Protein AF-A0A484C5W1-F1 (afdb_monomer)

Mean predicted aligned error: 21.12 Å

Solvent-accessible surface area (backbone atoms only — not comparable to full-atom values): 36076 Å² total; per-residue (Å²): 137,85,80,84,77,76,54,72,71,84,73,92,83,81,87,83,82,84,82,82,84,86,81,83,87,88,84,82,90,84,90,82,84,89,81,89,83,78,92,75,90,75,89,82,80,77,77,85,74,77,88,82,78,91,71,98,68,84,51,76,43,78,47,82,45,79,43,57,50,43,101,82,38,54,19,63,41,73,45,16,4,67,81,44,43,67,56,77,89,42,26,42,29,26,27,73,39,69,34,87,88,23,36,36,46,70,70,57,81,71,51,67,66,28,25,41,40,25,44,60,94,43,79,32,47,86,30,41,43,68,56,47,53,47,44,65,65,71,43,59,61,59,36,38,34,36,28,42,33,70,51,77,69,88,56,62,68,43,78,46,80,44,57,50,40,101,82,37,55,20,65,43,74,43,16,5,47,98,44,56,66,47,90,98,38,34,49,31,28,28,72,37,70,34,86,88,23,30,36,47,71,67,60,80,70,52,69,56,26,33,43,48,25,49,67,91,44,75,32,69,76,30,43,41,68,56,50,52,47,54,68,63,75,53,66,60,67,42,39,35,34,32,28,51,72,74,96,78,84,68,57,78,75,70,65,64,60,72,80,67,66,55,83,79,48,86,78,51,89,34,50,45,62,38,24,46,74,83,46,75,31,80,83,50,51,73,68,56,46,50,50,49,62,76,67,39,72,97,69,75,51,72,45,64,45,82,36,53,71,60,36,51,51,51,51,46,51,52,46,51,50,49,46,50,54,52,66,37,58,83,70,66,80,86,65,89,67,59,49,37,32,30,30,60,45,71,45,62,46,69,81,58,76,54,81,52,87,53,42,52,64,48,47,50,47,43,39,33,40,37,62,40,74,86,44,74,54,49,19,37,26,23,46,41,46,86,89,69,49,74,53,73,77,27,32,38,75,16,62,62,41,49,46,54,55,50,51,58,56,30,67,76,66,80,54,89,75,87,78,74,45,69,44,43,36,42,79,47,80,53,94,52,28,45,32,35,35,58,40,49,73,69,32,67,60,50,51,52,49,48,43,68,77,35,58,84,48,26,39,74,53,48,32,36,26,43,47,81,83,51,96,89,57,46,78,74,63,67,29,39,64,39,90,48,57,69,56,53,52,50,39,49,74,69,63,45,39,42,45,58,30,56,52,95,94,20,47,37,33,39,36,51,63,34,45,48,58,35,10,68,71,58,14,27,19,53,46,98,66,62,77,70,30,49,60,43,32,43,75,68,72,48,52,54,48,24,38,36,38,52,72,89,44,59,66,46,45,36,62,52,36,78,85,56,51,71,71,55,29,47,55,50,48,56,50,38,56,50,48,48,73,76,40,55,87,67,44,50,39,75,46,69,56,84,38,52,70,50,39,51,50,51,52,51,50,53,48,62,64,69,64,52,49,60,42,80,41,80,41,94,65,83,126

Secondary structure (DSSP, 8-state):
-------------------PPPPP------------------------------S----EEEEEEEEE-BTTBSSEEEE--TTS-SBTTB--EEEEEEPTTSHHHHH----TTPEEEEETTEE-TT--HHHHHHHHHHT-SEEEEEEEEEPPP---EEEEEEE-BTTBSSEEEEE-BTS-SBTTB--EEEEEE-TTSHHHHH----TT-EEEEETTEE-TT-BHHHHHHHHHS--SEEEEEEEPPPTTS--TTGGGSPP-GGGG----TTEEEEEETTEE-TT--HHHHHHHHHTS-SS--EEEEE-HHHHHHHHHHHHHHHHHHHHSTTSS--S---EEEEESS-B-GGGGTTS-TTBPPB-TT-EEEEEE--SSSEEEEEEE-TTS-EEEEEEEE-HHHHHHHHHHHHHTTT---PPP-EEEEEEEE-SSPPPEEEESTTHHHHHHHHHHH-TTTEEPPPPEE-SPPPTT--BTTTBEE-S-HHHHHHHHHTT-EEEEEEETTEEEEEEHHHHHHHHHTT-EEEE---THHHHHHHHTT---EEEEE--SSHHHHHHH-TTS-HHHHHHHHHHHHHHHHHHGGG-SEEE--SSHHHHHHHHHHHHHHHTSSEEEEE-SS--

Structure (mmCIF, N/CA/C/O backbone):
data_AF-A0A484C5W1-F1
#
_entry.id   AF-A0A484C5W1-F1
#
loop_
_atom_site.group_PDB
_atom_site.id
_atom_site.type_symbol
_atom_site.label_atom_id
_atom_site.label_alt_id
_atom_site.label_comp_id
_atom_site.label_asym_id
_atom_site.label_entity_id
_atom_site.label_seq_id
_atom_site.pdbx_PDB_ins_code
_atom_site.Cartn_x
_atom_site.Cartn_y
_atom_site.Cartn_z
_atom_site.occupancy
_atom_site.B_iso_or_equiv
_atom_site.auth_seq_id
_atom_site.auth_comp_id
_atom_site.auth_asym_id
_atom_site.auth_atom_id
_atom_site.pdbx_PDB_model_num
ATOM 1 N N . MET A 1 1 ? -11.194 7.816 -8.320 1.00 25.88 1 MET A N 1
ATOM 2 C CA . MET A 1 1 ? -10.584 7.141 -9.482 1.00 25.88 1 MET A CA 1
ATOM 3 C C . MET A 1 1 ? -9.096 7.224 -9.236 1.00 25.88 1 MET A C 1
ATOM 5 O O . MET A 1 1 ? -8.514 8.270 -9.486 1.00 25.88 1 MET A O 1
ATOM 9 N N . ASP A 1 2 ? -8.534 6.198 -8.604 1.00 25.22 2 ASP A N 1
ATOM 10 C CA . ASP A 1 2 ? -7.146 6.227 -8.140 1.00 25.22 2 ASP A CA 1
ATOM 11 C C . ASP A 1 2 ? -6.242 5.653 -9.233 1.00 25.22 2 ASP A C 1
ATOM 13 O O . ASP A 1 2 ? -6.391 4.495 -9.631 1.00 25.22 2 ASP A O 1
ATOM 17 N N . CYS A 1 3 ? -5.345 6.497 -9.749 1.00 22.59 3 CYS A N 1
ATOM 18 C CA . CYS A 1 3 ? -4.348 6.134 -10.749 1.00 22.59 3 CYS A CA 1
ATOM 19 C C . CYS A 1 3 ? -3.355 5.102 -10.198 1.00 22.59 3 CYS A C 1
ATOM 21 O O . CYS A 1 3 ? -2.881 5.189 -9.067 1.00 22.59 3 CYS A O 1
ATOM 23 N N . LEU A 1 4 ? -3.039 4.125 -11.044 1.00 28.39 4 LEU A N 1
ATOM 24 C CA . LEU A 1 4 ? -2.091 3.043 -10.817 1.00 28.39 4 LEU A CA 1
ATOM 25 C C . LEU A 1 4 ? -0.655 3.599 -10.711 1.00 28.39 4 LEU A C 1
ATOM 27 O O . LEU A 1 4 ? -0.111 4.090 -11.695 1.00 28.39 4 LEU A O 1
ATOM 31 N N . CYS A 1 5 ? -0.016 3.488 -9.544 1.00 22.91 5 CYS A N 1
ATOM 32 C CA . CYS A 1 5 ? 1.435 3.645 -9.425 1.00 22.91 5 CYS A CA 1
ATOM 33 C C . CYS A 1 5 ? 2.109 2.329 -9.835 1.00 22.91 5 CYS A C 1
ATOM 35 O O . CYS A 1 5 ? 2.013 1.337 -9.114 1.00 22.91 5 CYS A O 1
ATOM 37 N N . ILE A 1 6 ? 2.800 2.315 -10.976 1.00 25.83 6 ILE A N 1
ATOM 38 C CA . ILE A 1 6 ? 3.689 1.212 -11.359 1.00 25.83 6 ILE A CA 1
ATOM 39 C C . ILE A 1 6 ? 4.951 1.333 -10.499 1.00 25.83 6 ILE A C 1
ATOM 41 O O . ILE A 1 6 ? 5.804 2.185 -10.743 1.00 25.83 6 ILE A O 1
ATOM 45 N N . VAL A 1 7 ? 5.058 0.508 -9.458 1.00 24.30 7 VAL A N 1
ATOM 46 C CA . VAL A 1 7 ? 6.263 0.428 -8.626 1.00 24.30 7 VAL A CA 1
ATOM 47 C C . VAL A 1 7 ? 7.211 -0.592 -9.252 1.00 24.30 7 VA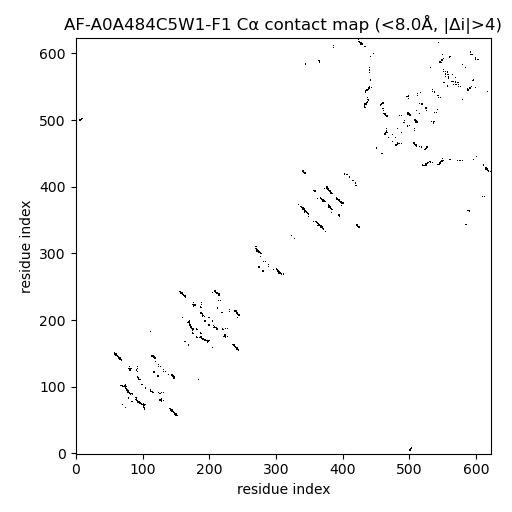L A C 1
ATOM 49 O O . VAL A 1 7 ? 6.892 -1.772 -9.366 1.00 24.30 7 VAL A O 1
ATOM 52 N N . THR A 1 8 ? 8.401 -0.152 -9.655 1.00 22.83 8 THR A N 1
ATOM 53 C CA . THR A 1 8 ? 9.507 -1.049 -10.010 1.00 22.83 8 THR A CA 1
ATOM 54 C C . THR A 1 8 ? 10.114 -1.629 -8.731 1.00 22.83 8 THR A C 1
ATOM 56 O O . THR A 1 8 ? 10.873 -0.941 -8.044 1.00 22.83 8 THR A O 1
ATOM 59 N N . THR A 1 9 ? 9.813 -2.883 -8.393 1.00 25.27 9 THR A N 1
ATOM 60 C CA . THR A 1 9 ? 10.523 -3.621 -7.337 1.00 25.27 9 THR A CA 1
ATOM 61 C C . THR A 1 9 ? 11.652 -4.465 -7.932 1.00 25.27 9 THR A C 1
ATOM 63 O O . THR A 1 9 ? 11.512 -5.141 -8.952 1.00 25.27 9 THR A O 1
ATOM 66 N N . LYS A 1 10 ? 12.831 -4.387 -7.302 1.00 24.53 10 LYS A N 1
ATOM 67 C CA . LYS A 1 10 ? 13.973 -5.257 -7.591 1.00 24.53 10 LYS A CA 1
ATOM 68 C C . LYS A 1 10 ? 13.743 -6.618 -6.928 1.00 24.53 10 LYS A C 1
ATOM 70 O O . LYS A 1 10 ? 13.650 -6.686 -5.712 1.00 24.53 10 LYS A O 1
ATOM 75 N N . LYS A 1 11 ? 13.693 -7.641 -7.784 1.00 28.19 11 LYS A N 1
ATOM 76 C CA . LYS A 1 11 ? 13.992 -9.072 -7.603 1.00 28.19 11 LYS A CA 1
ATOM 77 C C . LYS A 1 11 ? 14.245 -9.612 -6.184 1.00 28.19 11 LYS A C 1
ATOM 79 O O . LYS A 1 11 ? 15.200 -9.216 -5.517 1.00 28.19 11 LYS A O 1
ATOM 84 N N . TYR A 1 12 ? 13.511 -10.691 -5.902 1.00 25.80 12 TYR A N 1
ATOM 85 C CA . TYR A 1 12 ? 13.929 -11.859 -5.124 1.00 25.80 12 TYR A CA 1
ATOM 86 C C . TYR A 1 12 ? 15.411 -12.203 -5.336 1.00 25.80 12 TYR A C 1
ATOM 88 O O . TYR A 1 12 ? 15.892 -12.287 -6.470 1.00 25.80 12 TYR A O 1
ATOM 96 N N . ARG A 1 13 ? 16.128 -12.411 -4.232 1.00 24.50 13 ARG A N 1
ATOM 97 C CA . ARG A 1 13 ? 17.524 -12.849 -4.198 1.00 24.50 13 ARG A CA 1
ATOM 98 C C . ARG A 1 13 ? 17.559 -14.254 -3.616 1.00 24.50 13 ARG A C 1
ATOM 100 O O . ARG A 1 13 ? 17.172 -14.398 -2.469 1.00 24.50 13 ARG A O 1
ATOM 107 N N . TYR A 1 14 ? 18.110 -15.223 -4.344 1.00 27.66 14 TYR A N 1
ATOM 108 C CA . TYR A 1 14 ? 18.919 -16.278 -3.733 1.00 27.66 14 TYR A CA 1
ATOM 109 C C . TYR A 1 14 ? 20.048 -16.715 -4.673 1.00 27.66 14 TYR A C 1
ATOM 111 O O . TYR A 1 14 ? 19.833 -16.870 -5.870 1.00 27.66 14 TYR A O 1
ATOM 119 N N . GLN A 1 15 ? 21.226 -16.816 -4.045 1.00 24.67 15 GLN A N 1
ATOM 120 C CA . GLN A 1 15 ? 22.448 -17.560 -4.375 1.00 24.67 15 GLN A CA 1
ATOM 121 C C . GLN A 1 15 ? 22.948 -17.571 -5.824 1.00 24.67 15 GLN A C 1
ATOM 123 O O . GLN A 1 15 ? 22.495 -18.365 -6.631 1.00 24.67 15 GLN A O 1
ATOM 128 N N . ASP A 1 16 ? 24.013 -16.803 -6.064 1.00 25.23 16 ASP A N 1
ATOM 129 C CA . ASP A 1 16 ? 25.148 -17.312 -6.835 1.00 25.23 16 ASP A CA 1
ATOM 130 C C . ASP A 1 16 ? 26.395 -17.146 -5.957 1.00 25.23 16 ASP A C 1
ATOM 132 O O . ASP A 1 16 ? 26.708 -16.040 -5.499 1.00 25.23 16 ASP A O 1
ATOM 136 N N . ASP A 1 17 ? 27.013 -18.284 -5.646 1.00 28.05 17 ASP A N 1
ATOM 137 C CA . ASP A 1 17 ? 28.285 -18.420 -4.943 1.00 28.05 17 ASP A CA 1
ATOM 138 C C . ASP A 1 17 ? 29.450 -17.859 -5.771 1.00 28.05 17 ASP A C 1
ATOM 140 O O . ASP A 1 17 ? 29.370 -17.628 -6.978 1.00 28.05 17 ASP A O 1
ATOM 144 N N . GLU A 1 18 ? 30.542 -17.602 -5.062 1.00 28.70 18 GLU A N 1
ATOM 145 C CA 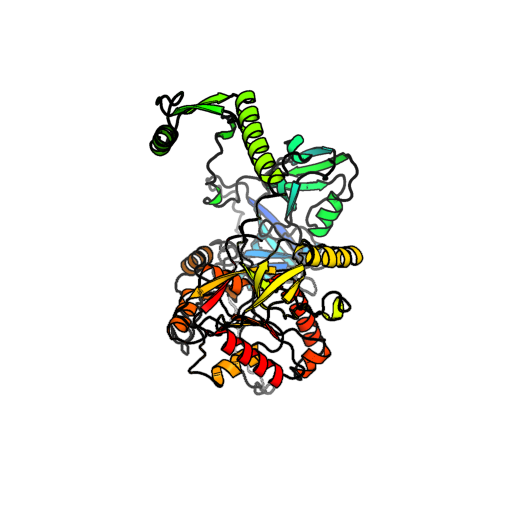. GLU A 1 18 ? 31.678 -16.799 -5.480 1.00 28.70 18 GLU A CA 1
ATOM 146 C C . GLU A 1 18 ? 32.549 -17.363 -6.620 1.00 28.70 18 GLU A C 1
ATOM 148 O O . GLU A 1 18 ? 32.782 -18.562 -6.758 1.00 28.70 18 GLU A O 1
ATOM 153 N N . THR A 1 19 ? 33.253 -16.405 -7.238 1.00 27.02 19 THR A N 1
ATOM 154 C CA . THR A 1 19 ? 34.591 -16.470 -7.867 1.00 27.02 19 THR A CA 1
ATOM 155 C C . THR A 1 19 ? 34.714 -16.974 -9.317 1.00 27.02 19 THR A C 1
ATOM 157 O O . THR A 1 19 ? 34.524 -18.157 -9.587 1.00 27.02 19 THR A O 1
ATOM 160 N N . PRO A 1 20 ? 35.170 -16.121 -10.260 1.00 28.95 20 PRO A N 1
ATOM 161 C CA . PRO A 1 20 ? 35.684 -16.578 -11.550 1.00 28.95 20 PRO A CA 1
ATOM 162 C C . PRO A 1 20 ? 37.113 -17.135 -11.391 1.00 28.95 20 PRO A C 1
ATOM 164 O O . PRO A 1 20 ? 37.904 -16.563 -10.633 1.00 28.95 20 PRO A O 1
ATOM 167 N N . PRO A 1 21 ? 37.506 -18.204 -12.110 1.00 27.42 21 PRO A N 1
ATOM 168 C CA . PRO A 1 21 ? 38.907 -18.583 -12.185 1.00 27.42 21 PRO A CA 1
ATOM 169 C C . PRO A 1 21 ? 39.676 -17.557 -13.028 1.00 27.42 21 PRO A C 1
ATOM 171 O O . PRO A 1 21 ? 39.233 -17.126 -14.092 1.00 27.42 21 PRO A O 1
ATOM 174 N N . ALA A 1 22 ? 40.839 -17.162 -12.519 1.00 26.17 22 ALA A N 1
ATOM 175 C CA . ALA A 1 22 ? 41.812 -16.343 -13.219 1.00 26.17 22 ALA A CA 1
ATOM 176 C C . ALA A 1 22 ? 42.412 -17.113 -14.408 1.00 26.17 22 ALA A C 1
ATOM 178 O O . ALA A 1 22 ? 42.886 -18.235 -14.229 1.00 26.17 22 ALA A O 1
ATOM 179 N N . GLU A 1 23 ? 42.467 -16.489 -15.586 1.00 27.28 23 GLU A N 1
ATOM 180 C CA . GLU A 1 23 ? 43.331 -16.939 -16.682 1.00 27.28 23 GLU A CA 1
ATOM 181 C C . GLU A 1 23 ? 44.592 -16.058 -16.795 1.00 27.28 23 GLU A C 1
ATOM 183 O O . GLU A 1 23 ? 44.526 -14.847 -16.556 1.00 27.28 23 GLU A O 1
ATOM 188 N N . PRO A 1 24 ? 45.755 -16.652 -17.131 1.00 26.45 24 PRO A N 1
ATOM 189 C CA . PRO A 1 24 ? 47.037 -15.962 -17.210 1.00 26.45 24 PRO A CA 1
ATOM 190 C C . PRO A 1 24 ? 47.285 -15.281 -18.570 1.00 26.45 24 PRO A C 1
ATOM 192 O O . PRO A 1 24 ? 46.783 -15.687 -19.614 1.00 26.45 24 PRO A O 1
ATOM 195 N N . SER A 1 25 ? 48.129 -14.249 -18.532 1.00 25.59 25 SER A N 1
ATOM 196 C CA . SER A 1 25 ? 48.610 -13.420 -19.648 1.00 25.59 25 SER A CA 1
ATOM 197 C C . SER A 1 25 ? 49.565 -14.172 -20.629 1.00 25.59 25 SER A C 1
ATOM 199 O O . SER A 1 25 ? 49.859 -15.347 -20.415 1.00 25.59 25 SER A O 1
ATOM 201 N N . PRO A 1 26 ? 50.056 -13.553 -21.733 1.00 31.70 26 PRO A N 1
ATOM 202 C CA . PRO A 1 26 ? 49.915 -14.082 -23.091 1.00 31.70 26 PRO A CA 1
ATOM 203 C C . PRO A 1 26 ? 51.199 -14.681 -23.699 1.00 31.70 26 PRO A C 1
ATOM 205 O O . PRO A 1 26 ? 52.316 -14.279 -23.372 1.00 31.70 26 PRO A O 1
ATOM 208 N N . GLY A 1 27 ? 51.032 -15.579 -24.679 1.00 24.17 27 GLY A N 1
ATOM 209 C CA . GLY A 1 27 ? 52.115 -16.169 -25.472 1.00 24.17 27 GLY A CA 1
ATOM 210 C C . GLY A 1 27 ? 51.902 -16.059 -26.990 1.00 24.17 27 GLY A C 1
ATOM 211 O O . GLY A 1 27 ? 50.978 -16.645 -27.535 1.00 24.17 27 GLY A O 1
ATOM 212 N N . HIS A 1 28 ? 52.801 -15.308 -27.634 1.00 27.27 28 HIS A N 1
ATOM 213 C CA . HIS A 1 28 ? 53.339 -15.409 -29.004 1.00 27.27 28 HIS A CA 1
ATOM 214 C C . HIS A 1 28 ? 52.458 -15.726 -30.244 1.00 27.27 28 HIS A C 1
ATOM 216 O O . HIS A 1 28 ? 52.147 -16.867 -30.559 1.00 27.27 28 HIS A O 1
ATOM 222 N N . VAL A 1 29 ? 52.256 -14.665 -31.043 1.00 24.50 29 VAL A N 1
ATOM 223 C CA . VAL A 1 29 ? 52.546 -14.476 -32.490 1.00 24.50 29 VAL A CA 1
ATOM 224 C C . VAL A 1 29 ? 52.771 -15.719 -33.373 1.00 24.50 29 VAL A C 1
ATOM 226 O O . VAL A 1 29 ? 53.785 -16.389 -33.222 1.00 24.50 29 VAL A O 1
ATOM 229 N N . THR A 1 30 ? 51.981 -15.855 -34.452 1.00 24.91 30 THR A N 1
ATOM 230 C CA . THR A 1 30 ? 52.495 -16.094 -35.825 1.00 24.91 30 THR A CA 1
ATOM 231 C C . THR A 1 30 ? 51.569 -15.514 -36.909 1.00 24.91 30 THR A C 1
ATOM 233 O O . THR A 1 30 ? 50.350 -15.482 -36.775 1.00 24.91 30 THR A O 1
ATOM 236 N N . HIS A 1 31 ? 52.206 -15.004 -37.967 1.00 25.55 31 HIS A N 1
ATOM 237 C CA . HIS A 1 31 ? 51.662 -14.334 -39.153 1.00 25.55 31 HIS A CA 1
ATOM 238 C C . HIS A 1 31 ? 50.866 -15.244 -40.102 1.00 25.55 31 HIS A C 1
ATOM 240 O O . HIS A 1 31 ? 51.221 -16.404 -40.293 1.00 25.55 31 HIS A O 1
ATOM 246 N N . GLY A 1 32 ? 49.922 -14.653 -40.850 1.00 23.84 32 GLY A N 1
ATOM 247 C CA . GLY A 1 32 ? 49.305 -15.315 -42.001 1.00 23.84 32 GLY A CA 1
ATOM 248 C C . GLY A 1 32 ? 48.423 -14.439 -42.896 1.00 23.84 32 GLY A C 1
ATOM 249 O O . GLY A 1 32 ? 47.213 -14.575 -42.859 1.00 23.84 32 GLY A O 1
ATOM 250 N N . ARG A 1 33 ? 49.072 -13.632 -43.748 1.00 25.48 33 ARG A N 1
ATOM 251 C CA . ARG A 1 33 ? 48.660 -13.164 -45.093 1.00 25.48 33 ARG A CA 1
ATOM 252 C C . ARG A 1 33 ? 47.388 -12.321 -45.305 1.00 25.48 33 ARG A C 1
ATOM 254 O O . ARG A 1 33 ? 46.258 -12.784 -45.284 1.00 25.48 33 ARG A O 1
ATOM 261 N N . SER A 1 34 ? 47.689 -11.100 -45.730 1.00 22.09 34 SER A N 1
ATOM 262 C CA . SER A 1 34 ? 46.918 -10.156 -46.528 1.00 22.09 34 SER A CA 1
ATOM 263 C C . SER A 1 34 ? 46.580 -10.662 -47.940 1.00 22.09 34 SER A C 1
ATOM 265 O O . SER A 1 34 ? 47.410 -11.271 -48.619 1.00 22.09 34 SER A O 1
ATOM 267 N N . THR A 1 35 ? 45.388 -10.288 -48.405 1.00 24.97 35 THR A N 1
ATOM 268 C CA . THR A 1 35 ? 45.030 -10.141 -49.822 1.00 24.97 35 THR A CA 1
ATOM 269 C C . THR A 1 35 ? 44.290 -8.818 -49.989 1.00 24.97 35 THR A C 1
ATOM 271 O O . THR A 1 35 ? 43.171 -8.665 -49.506 1.00 24.97 35 THR A O 1
ATOM 274 N N . GLU A 1 36 ? 44.948 -7.864 -50.643 1.00 23.55 36 GLU A N 1
ATOM 275 C CA . GLU A 1 36 ? 44.347 -6.651 -51.192 1.00 23.55 36 GLU A CA 1
ATOM 276 C C . GLU A 1 36 ? 43.542 -6.996 -52.449 1.00 23.55 36 GLU A C 1
ATOM 278 O O . GLU A 1 36 ? 44.007 -7.770 -53.288 1.00 23.55 36 GLU A O 1
ATOM 283 N N . ALA A 1 37 ? 42.386 -6.356 -52.623 1.00 24.86 37 ALA A N 1
ATOM 284 C CA . ALA A 1 37 ? 41.837 -6.084 -53.945 1.00 24.86 37 ALA A CA 1
ATOM 285 C C . ALA A 1 37 ? 40.947 -4.830 -53.922 1.00 24.86 37 ALA A C 1
ATOM 287 O O . ALA A 1 37 ? 39.815 -4.848 -53.451 1.00 24.86 37 ALA A O 1
ATOM 288 N N . SER A 1 38 ? 41.506 -3.777 -54.523 1.00 24.75 38 SER A N 1
ATOM 289 C CA . SER A 1 38 ? 40.863 -2.781 -55.393 1.00 24.75 38 SER A CA 1
ATOM 290 C C . SER A 1 38 ? 39.792 -1.836 -54.835 1.00 24.75 38 SER A C 1
ATOM 292 O O . SER A 1 38 ? 38.611 -2.156 -54.746 1.00 24.75 38 SER A O 1
ATOM 294 N N . HIS A 1 39 ? 40.231 -0.584 -54.673 1.00 25.48 39 HIS A N 1
ATOM 295 C CA . HIS A 1 39 ? 39.437 0.623 -54.870 1.00 25.48 39 HIS A CA 1
ATOM 296 C C . HIS A 1 39 ? 38.713 0.608 -56.225 1.00 25.48 39 HIS A C 1
ATOM 298 O O . HIS A 1 39 ? 39.353 0.581 -57.277 1.00 25.48 39 HIS A O 1
ATOM 304 N N . THR A 1 40 ? 37.393 0.760 -56.193 1.00 25.33 40 THR A N 1
ATOM 305 C CA . THR A 1 40 ? 36.631 1.375 -57.283 1.00 25.33 40 THR A CA 1
ATOM 306 C C . THR A 1 40 ? 35.830 2.535 -56.716 1.00 25.33 40 THR A C 1
ATOM 308 O O . THR A 1 40 ? 34.884 2.358 -55.955 1.00 25.33 40 THR A O 1
ATOM 311 N N . HIS A 1 41 ? 36.281 3.726 -57.092 1.00 26.67 41 HIS A N 1
ATOM 312 C CA . HIS A 1 41 ? 35.597 5.007 -57.010 1.00 26.67 41 HIS A CA 1
ATOM 313 C C . HIS A 1 41 ? 34.245 4.916 -57.732 1.00 26.67 41 HIS A C 1
ATOM 315 O O . HIS A 1 41 ? 34.216 4.658 -58.935 1.00 26.67 41 HIS A O 1
ATOM 321 N N . LEU A 1 42 ? 33.142 5.119 -57.009 1.00 26.38 42 LEU A N 1
ATOM 322 C CA . LEU A 1 42 ? 31.841 5.430 -57.598 1.00 26.38 42 LEU A CA 1
ATOM 323 C C . LEU A 1 42 ? 31.356 6.762 -57.014 1.00 26.38 42 LEU A C 1
ATOM 325 O O . LEU A 1 42 ? 30.648 6.824 -56.011 1.00 26.38 42 LEU A O 1
ATOM 329 N N . GLU A 1 43 ? 31.781 7.844 -57.661 1.00 26.03 43 GLU A N 1
ATOM 330 C CA . GLU A 1 43 ? 31.014 9.084 -57.713 1.00 26.03 43 GLU A CA 1
ATOM 331 C C . GLU A 1 43 ? 29.626 8.777 -58.284 1.00 26.03 43 GLU A C 1
ATOM 333 O O . GLU A 1 43 ? 29.512 8.244 -59.389 1.00 26.03 43 GLU A O 1
ATOM 338 N N . GLY A 1 44 ? 28.571 9.126 -57.547 1.00 29.12 44 GLY A N 1
ATOM 339 C CA . GLY A 1 44 ? 27.215 9.085 -58.087 1.00 29.12 44 GLY A CA 1
ATOM 340 C C . GLY A 1 44 ? 26.121 8.727 -57.092 1.00 29.12 44 GLY A C 1
ATOM 341 O O . GLY A 1 44 ? 25.346 7.822 -57.369 1.00 29.12 44 GLY A O 1
ATOM 342 N N . TYR A 1 45 ? 25.995 9.463 -55.988 1.00 23.39 45 TYR A N 1
ATOM 343 C CA . TYR A 1 45 ? 24.702 9.589 -55.312 1.00 23.39 45 TYR A CA 1
ATOM 344 C C . TYR A 1 45 ? 24.334 11.063 -55.232 1.00 23.39 45 TYR A C 1
ATOM 346 O O . TYR A 1 45 ? 24.671 11.793 -54.305 1.00 23.39 45 TYR A O 1
ATOM 354 N N . THR A 1 46 ? 23.678 11.511 -56.295 1.00 26.14 46 THR A N 1
ATOM 355 C CA . THR A 1 46 ? 22.879 12.726 -56.290 1.00 26.14 46 THR A CA 1
ATOM 356 C C . THR A 1 46 ? 21.736 12.553 -55.291 1.00 26.14 46 THR A C 1
ATOM 358 O O . THR A 1 46 ? 21.039 11.540 -55.284 1.00 26.14 46 THR A O 1
ATOM 361 N N . HIS A 1 47 ? 21.587 13.559 -54.430 1.00 29.45 47 HIS A N 1
ATOM 362 C CA . HIS A 1 47 ? 20.507 13.739 -53.461 1.00 29.45 47 HIS A CA 1
ATOM 363 C C . HIS A 1 47 ? 19.137 13.310 -54.019 1.00 29.45 47 HIS A C 1
ATOM 365 O O . HIS A 1 47 ? 18.755 13.794 -55.092 1.00 29.45 47 HIS A O 1
ATOM 371 N N . PRO A 1 48 ? 18.326 12.520 -53.291 1.00 31.06 48 PRO A N 1
ATOM 372 C CA . PRO A 1 48 ? 16.915 12.408 -53.608 1.00 31.06 48 PRO A CA 1
ATOM 373 C C . PRO A 1 48 ? 16.239 13.725 -53.225 1.00 31.06 48 PRO A C 1
ATOM 375 O O . PRO A 1 48 ? 16.017 14.030 -52.052 1.00 31.06 48 PRO A O 1
ATOM 378 N N . ALA A 1 49 ? 15.929 14.525 -54.240 1.00 29.02 49 ALA A N 1
ATOM 379 C CA . ALA A 1 49 ? 14.910 15.549 -54.145 1.00 29.02 49 ALA A CA 1
ATOM 380 C C . ALA A 1 49 ? 13.561 14.884 -53.814 1.00 29.02 49 ALA A C 1
ATOM 382 O O . ALA A 1 49 ? 13.140 13.960 -54.505 1.00 29.02 49 ALA A O 1
ATOM 383 N N . ALA A 1 50 ? 12.909 15.379 -52.759 1.00 33.72 50 ALA A N 1
ATOM 384 C CA . ALA A 1 50 ? 11.474 15.293 -52.485 1.00 33.72 50 ALA A CA 1
ATOM 385 C C . ALA A 1 50 ? 10.779 13.951 -52.812 1.00 33.72 50 ALA A C 1
ATOM 387 O O . ALA A 1 50 ? 10.045 13.837 -53.795 1.00 33.72 50 ALA A O 1
ATOM 388 N N . LEU A 1 51 ? 10.895 12.965 -51.914 1.00 28.05 51 LEU A N 1
ATOM 389 C CA . LEU A 1 51 ? 9.874 11.919 -51.814 1.00 28.05 51 LEU A CA 1
ATOM 390 C C . LEU A 1 51 ? 8.621 12.532 -51.179 1.00 28.05 51 LEU A C 1
ATOM 392 O O . LEU A 1 51 ? 8.508 12.666 -49.965 1.00 28.05 51 LEU A O 1
ATOM 396 N N . THR A 1 52 ? 7.690 12.950 -52.032 1.00 28.92 52 THR A N 1
ATOM 397 C CA . THR A 1 52 ? 6.322 13.294 -51.644 1.00 28.92 52 THR A CA 1
ATOM 398 C C . THR A 1 52 ? 5.530 11.998 -51.475 1.00 28.92 52 THR A C 1
ATOM 400 O O . THR A 1 52 ? 5.159 11.353 -52.451 1.00 28.92 52 THR A O 1
ATOM 403 N N . MET A 1 53 ? 5.276 11.603 -50.227 1.00 27.22 53 MET A N 1
ATOM 404 C CA . MET A 1 53 ? 4.240 10.625 -49.887 1.00 27.22 53 MET A CA 1
ATOM 405 C C . MET A 1 53 ? 2.992 11.401 -49.457 1.00 27.22 53 MET A C 1
ATOM 407 O O . MET A 1 53 ? 3.001 12.125 -48.465 1.00 27.22 53 MET A O 1
ATOM 411 N N . ASN A 1 54 ? 1.928 11.304 -50.253 1.00 31.66 54 ASN A N 1
ATOM 412 C CA . ASN A 1 54 ? 0.637 11.917 -49.953 1.00 31.66 54 ASN A CA 1
ATOM 413 C C . ASN A 1 54 ? -0.118 11.081 -48.913 1.00 31.66 54 ASN A C 1
ATOM 415 O O . ASN A 1 54 ? -0.538 9.966 -49.211 1.00 31.66 54 ASN A O 1
ATOM 419 N N . GLY A 1 55 ? -0.371 11.670 -47.744 1.00 29.23 55 GLY A N 1
ATOM 420 C CA . GLY A 1 55 ? -1.301 11.138 -46.749 1.00 29.23 55 GLY A CA 1
ATOM 421 C C . GLY A 1 55 ? -1.224 11.899 -45.430 1.00 29.23 55 GLY A C 1
ATOM 422 O O . GLY A 1 55 ? -0.549 11.449 -44.528 1.00 29.23 55 GLY A O 1
ATOM 423 N N . SER A 1 56 ? -1.868 13.069 -45.351 1.00 38.31 56 SER A N 1
ATOM 424 C CA . SER A 1 56 ? -2.212 13.838 -44.134 1.00 38.31 56 SER A CA 1
ATOM 425 C C . SER A 1 56 ? -1.476 13.504 -42.814 1.00 38.31 56 SER A C 1
ATOM 427 O O . SER A 1 56 ? -2.119 13.128 -41.833 1.00 38.31 56 SER A O 1
ATOM 429 N N . GLU A 1 57 ? -0.162 13.712 -42.756 1.00 42.19 57 GLU A N 1
ATOM 430 C CA . GLU A 1 57 ? 0.639 13.656 -41.527 1.00 42.19 57 GLU A CA 1
ATOM 431 C C . GLU A 1 57 ? 1.345 15.004 -41.334 1.00 42.19 57 GLU A C 1
ATOM 433 O O . GLU A 1 57 ? 2.007 15.517 -42.236 1.00 42.19 57 GLU A O 1
ATOM 438 N N . GLY A 1 58 ? 1.111 15.640 -40.184 1.00 41.88 58 GLY A N 1
ATOM 439 C CA . GLY A 1 58 ? 1.561 16.999 -39.891 1.00 41.88 58 GLY A CA 1
ATOM 440 C C . GLY A 1 58 ? 3.082 17.096 -39.752 1.00 41.88 58 GLY A C 1
ATOM 441 O O . GLY A 1 58 ? 3.630 16.672 -38.744 1.00 41.88 58 GLY A O 1
ATOM 442 N N . GLU A 1 59 ? 3.708 17.668 -40.784 1.00 57.81 59 GLU A N 1
ATOM 443 C CA . GLU A 1 59 ? 5.053 18.265 -40.882 1.00 57.81 59 GLU A CA 1
ATOM 444 C C . GLU A 1 59 ? 6.192 17.597 -40.078 1.00 57.81 59 GLU A C 1
ATOM 446 O O . GLU A 1 59 ? 6.484 17.947 -38.937 1.00 57.81 59 GLU A O 1
ATOM 451 N N . LEU A 1 60 ? 6.923 16.686 -40.722 1.00 58.75 60 LEU A N 1
ATOM 452 C CA . LEU A 1 60 ? 8.237 16.205 -40.281 1.00 58.75 60 LEU A CA 1
ATOM 453 C C . LEU A 1 60 ? 9.346 17.107 -40.859 1.00 58.75 60 LEU A C 1
ATOM 455 O O . LEU A 1 60 ? 9.287 17.474 -42.033 1.00 58.75 60 LEU A O 1
ATOM 459 N N . GLU A 1 61 ? 10.361 17.451 -40.065 1.00 71.06 61 GLU A N 1
ATOM 460 C CA . GLU A 1 61 ? 11.518 18.260 -40.477 1.00 71.06 61 GLU A CA 1
ATOM 461 C C . GLU A 1 61 ? 12.827 17.501 -40.224 1.00 71.06 61 GLU A C 1
ATOM 463 O O . GLU A 1 61 ? 12.996 16.858 -39.185 1.00 71.06 61 GLU A O 1
ATOM 468 N N . TYR A 1 62 ? 13.743 17.576 -41.193 1.00 77.62 62 TYR A N 1
ATOM 469 C CA . TYR A 1 62 ? 15.090 17.020 -41.092 1.00 77.62 62 TYR A CA 1
ATOM 470 C C . TYR A 1 62 ? 16.068 18.112 -40.662 1.00 77.62 62 TYR A C 1
ATOM 472 O O . TYR A 1 62 ? 16.052 19.208 -41.222 1.00 77.62 62 TYR A O 1
ATOM 480 N N . GLU A 1 63 ? 16.955 17.797 -39.724 1.00 83.94 63 GLU A N 1
ATOM 481 C CA . GLU A 1 63 ? 18.058 18.671 -39.330 1.00 83.94 63 GLU A CA 1
ATOM 482 C C . GLU A 1 63 ? 19.382 17.898 -39.349 1.00 83.94 63 GLU A C 1
ATOM 484 O O . GLU A 1 63 ? 19.462 16.763 -38.878 1.00 83.94 63 GLU A O 1
ATOM 489 N N . GLU A 1 64 ? 20.424 18.516 -39.907 1.00 89.75 64 GLU A N 1
ATOM 490 C CA . GLU A 1 64 ? 21.791 17.994 -39.868 1.00 89.75 64 GLU A CA 1
ATOM 491 C C . GLU A 1 64 ? 22.544 18.622 -38.688 1.00 89.75 64 GLU A C 1
ATOM 493 O O . GLU A 1 64 ? 22.707 19.844 -38.601 1.00 89.75 64 GLU A O 1
ATOM 498 N N . ILE A 1 65 ? 23.031 17.782 -37.778 1.00 92.00 65 ILE A N 1
ATOM 499 C CA . ILE A 1 65 ? 23.753 18.194 -36.574 1.00 92.00 65 ILE A CA 1
ATOM 500 C C . ILE A 1 65 ? 25.129 17.539 -36.589 1.00 92.00 65 ILE A C 1
ATOM 502 O O . ILE A 1 65 ? 25.253 16.320 -36.571 1.00 92.00 65 ILE A O 1
ATOM 506 N N . THR A 1 66 ? 26.182 18.353 -36.594 1.00 93.19 66 THR A N 1
ATOM 507 C CA . THR A 1 66 ? 27.563 17.868 -36.489 1.00 93.19 66 THR A CA 1
ATOM 508 C C . THR A 1 66 ? 28.052 18.042 -35.060 1.00 93.19 66 THR A C 1
ATOM 510 O O . THR A 1 66 ? 28.078 19.163 -34.561 1.00 93.19 66 THR A O 1
ATOM 513 N N . LEU A 1 67 ? 28.448 16.944 -34.421 1.00 93.00 67 LEU A N 1
ATOM 514 C CA . LEU A 1 67 ? 28.990 16.919 -33.066 1.00 93.00 67 LEU A CA 1
ATOM 515 C C . LEU A 1 67 ? 30.442 16.442 -33.082 1.00 93.00 67 LEU A C 1
ATOM 517 O O . LEU A 1 67 ? 30.771 15.444 -33.724 1.00 93.00 67 LEU A O 1
ATOM 521 N N . GLU A 1 68 ? 31.299 17.102 -32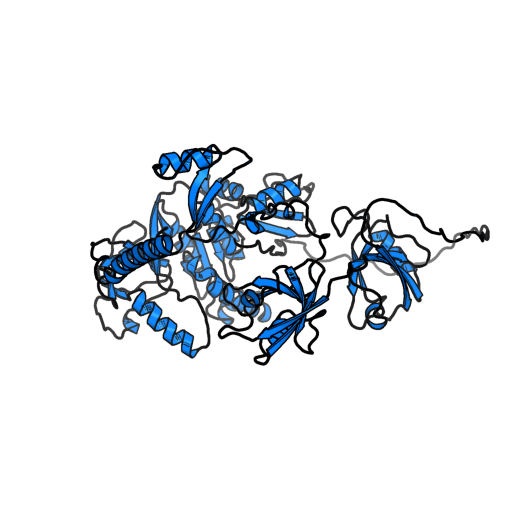.311 1.00 90.62 68 GLU A N 1
ATOM 522 C CA . GLU A 1 68 ? 32.638 16.595 -32.008 1.00 90.62 68 GLU A CA 1
ATOM 523 C C . GLU A 1 68 ? 32.592 15.722 -30.750 1.00 90.62 68 GLU A C 1
ATOM 525 O O . GLU A 1 68 ? 32.025 16.092 -29.719 1.00 90.62 68 GLU A O 1
ATOM 530 N N . ARG A 1 69 ? 33.177 14.527 -30.824 1.00 90.56 69 ARG A N 1
ATOM 531 C CA . ARG A 1 69 ? 33.199 13.570 -29.720 1.00 90.56 69 ARG A CA 1
ATOM 532 C C . ARG A 1 69 ? 34.113 14.085 -28.608 1.00 90.56 69 ARG A C 1
ATOM 534 O O . ARG A 1 69 ? 35.325 14.174 -28.783 1.00 90.56 69 ARG A O 1
ATOM 541 N N . GLY A 1 70 ? 33.536 14.367 -27.442 1.00 81.38 70 GLY A N 1
ATOM 542 C CA . GLY A 1 70 ? 34.291 14.735 -26.245 1.00 81.38 70 GLY A CA 1
ATOM 543 C C . GLY A 1 70 ? 34.867 13.522 -25.504 1.00 81.38 70 GLY A C 1
ATOM 544 O O . GLY A 1 70 ? 34.607 12.370 -25.853 1.00 81.38 70 GLY A O 1
ATOM 545 N N . ASN A 1 71 ? 35.583 13.778 -24.404 1.00 76.31 71 ASN A N 1
ATOM 546 C CA . ASN A 1 71 ? 36.203 12.736 -23.563 1.00 76.31 71 ASN A CA 1
ATOM 547 C C . ASN A 1 71 ? 35.204 11.705 -22.999 1.00 76.31 71 ASN A C 1
ATOM 549 O O . ASN A 1 71 ? 35.592 10.584 -22.685 1.00 76.31 71 ASN A O 1
ATOM 553 N N . SER A 1 72 ? 33.925 12.074 -22.896 1.00 75.88 72 SER A N 1
ATOM 554 C CA . SER A 1 72 ? 32.834 11.209 -22.420 1.00 75.88 72 SER A CA 1
ATOM 555 C C . SER A 1 72 ? 31.906 10.735 -23.551 1.00 75.88 72 SER A C 1
ATOM 557 O O . SER A 1 72 ? 30.783 10.307 -23.291 1.00 75.88 72 SER A O 1
ATOM 559 N N . GLY A 1 73 ? 32.337 10.839 -24.814 1.00 88.25 73 GLY A N 1
ATOM 560 C CA . GLY A 1 73 ? 31.534 10.506 -25.992 1.00 88.25 73 GLY A CA 1
ATOM 561 C C . GLY A 1 73 ? 30.697 11.680 -26.518 1.00 88.25 73 GLY A C 1
ATOM 562 O O . GLY A 1 73 ? 31.057 12.844 -26.349 1.00 88.25 73 GLY A O 1
ATOM 563 N N . LEU A 1 74 ? 29.575 11.369 -27.177 1.00 90.06 74 LEU A N 1
ATOM 564 C CA . LEU A 1 74 ? 28.701 12.363 -27.825 1.00 90.06 74 LEU A CA 1
ATOM 565 C C . LEU A 1 74 ? 27.722 13.055 -26.861 1.00 90.06 74 LEU A C 1
ATOM 567 O O . LEU A 1 74 ? 27.128 14.072 -27.205 1.00 90.06 74 LEU A O 1
ATOM 571 N N . GLY A 1 75 ? 27.569 12.548 -25.635 1.00 90.31 75 GLY A N 1
ATOM 572 C CA . GLY A 1 75 ? 26.762 13.211 -24.608 1.00 90.31 75 GLY A CA 1
ATOM 573 C C . GLY A 1 75 ? 25.246 13.053 -24.767 1.00 90.31 75 GLY A C 1
ATOM 574 O O . GLY A 1 75 ? 24.513 13.926 -24.316 1.00 90.31 75 GLY A O 1
ATOM 575 N N . PHE A 1 76 ? 24.763 11.964 -25.369 1.00 93.25 76 PHE A N 1
ATOM 576 C CA . PHE A 1 76 ? 23.338 11.615 -25.420 1.00 93.25 76 PHE A CA 1
ATOM 577 C C . PHE A 1 76 ? 23.114 10.099 -25.297 1.00 93.25 76 PHE A C 1
ATOM 579 O O . PHE A 1 76 ? 24.056 9.314 -25.401 1.00 93.25 76 PHE A O 1
ATOM 586 N N . SER A 1 77 ? 21.873 9.684 -25.043 1.00 89.94 77 SER A N 1
ATOM 587 C CA . SER A 1 77 ? 21.436 8.281 -25.010 1.00 89.94 77 SER A CA 1
ATOM 588 C C . SER A 1 77 ? 20.396 8.024 -26.096 1.00 89.94 77 SER A C 1
ATOM 590 O O . SER A 1 77 ? 19.598 8.914 -26.388 1.00 89.94 77 SER A O 1
ATOM 592 N N . ILE A 1 78 ? 20.400 6.814 -26.661 1.00 92.44 78 ILE A N 1
ATOM 593 C CA . ILE A 1 78 ? 19.430 6.373 -27.671 1.00 92.44 78 ILE A CA 1
ATOM 594 C C . ILE A 1 78 ? 18.590 5.194 -27.172 1.00 92.44 78 ILE A C 1
ATOM 596 O O . ILE A 1 78 ? 19.035 4.440 -26.308 1.00 92.44 78 ILE A O 1
ATOM 600 N N . ALA A 1 79 ? 17.393 5.028 -27.720 1.00 79.25 79 ALA A N 1
ATOM 601 C CA . ALA A 1 79 ? 16.558 3.830 -27.611 1.00 79.25 79 ALA A CA 1
ATOM 602 C C . ALA A 1 79 ? 15.834 3.593 -28.944 1.00 79.25 79 ALA A C 1
ATOM 604 O O . ALA A 1 79 ? 15.809 4.486 -29.782 1.00 79.25 79 ALA A O 1
ATOM 605 N N . GLY A 1 80 ? 15.250 2.414 -29.143 1.00 88.38 80 GLY A N 1
ATOM 606 C CA . GLY A 1 80 ? 14.606 2.053 -30.408 1.00 88.38 80 GLY A CA 1
ATOM 607 C C . GLY A 1 80 ? 15.440 1.072 -31.222 1.00 88.38 80 GLY A C 1
ATOM 608 O O . GLY A 1 80 ? 16.506 0.642 -30.771 1.00 88.38 80 GLY A O 1
ATOM 609 N N . GLY A 1 81 ? 14.962 0.751 -32.417 1.00 87.38 81 GLY A N 1
ATOM 610 C CA . GLY A 1 81 ? 15.484 -0.297 -33.286 1.00 87.38 81 GLY A CA 1
ATOM 611 C C . GLY A 1 81 ? 14.426 -1.365 -33.548 1.00 87.38 81 GLY A C 1
ATOM 612 O O . GLY A 1 81 ? 13.514 -1.560 -32.743 1.00 87.38 81 GLY A O 1
ATOM 613 N N . THR A 1 82 ? 14.559 -2.096 -34.653 1.00 80.12 82 THR A N 1
ATOM 614 C CA . THR A 1 82 ? 13.587 -3.120 -35.087 1.00 80.12 82 THR A CA 1
ATOM 615 C C . THR A 1 82 ? 13.390 -4.254 -34.071 1.00 80.12 82 THR A C 1
ATOM 617 O O . THR A 1 82 ? 12.373 -4.939 -34.087 1.00 80.12 82 THR A O 1
ATOM 620 N N . ASP A 1 83 ? 14.378 -4.487 -33.207 1.00 83.12 83 ASP A N 1
ATOM 621 C CA . ASP A 1 83 ? 14.394 -5.499 -32.145 1.00 83.12 83 ASP A CA 1
ATOM 622 C C . ASP A 1 83 ? 13.928 -4.970 -30.780 1.00 83.12 83 ASP A C 1
ATOM 624 O O . ASP A 1 83 ? 13.612 -5.758 -29.887 1.00 83.12 83 ASP A O 1
ATOM 628 N N . ASN A 1 84 ? 13.894 -3.649 -30.601 1.00 75.44 84 ASN A N 1
ATOM 629 C CA . ASN A 1 84 ? 13.487 -3.007 -29.357 1.00 75.44 84 ASN A CA 1
ATOM 630 C C . ASN A 1 84 ? 12.827 -1.638 -29.621 1.00 75.44 84 ASN A C 1
ATOM 632 O O . ASN A 1 84 ? 13.406 -0.610 -29.238 1.00 75.44 84 ASN A O 1
ATOM 636 N N . PRO A 1 85 ? 11.638 -1.606 -30.263 1.00 80.06 85 PRO A N 1
ATOM 637 C CA . PRO A 1 85 ? 10.911 -0.369 -30.539 1.00 80.06 85 PRO A CA 1
ATOM 638 C C . PRO A 1 85 ? 10.706 0.462 -29.270 1.00 80.06 85 PRO A C 1
ATOM 640 O O . PRO A 1 85 ? 10.302 -0.048 -28.223 1.00 80.06 85 PRO A O 1
ATOM 643 N N . HIS A 1 86 ? 11.013 1.757 -29.345 1.00 73.62 86 HIS A N 1
ATOM 644 C CA . HIS A 1 86 ? 10.885 2.651 -28.190 1.00 73.62 86 HIS A CA 1
ATOM 645 C C . HIS A 1 86 ? 9.476 3.244 -28.066 1.00 73.62 86 HIS A C 1
ATOM 647 O O . HIS A 1 86 ? 9.017 3.506 -26.953 1.00 73.62 86 HIS A O 1
ATOM 653 N N . ILE A 1 87 ? 8.796 3.451 -29.198 1.00 70.44 87 ILE A N 1
ATOM 654 C CA . ILE A 1 87 ? 7.482 4.091 -29.284 1.00 70.44 87 ILE A CA 1
ATOM 655 C C . ILE A 1 87 ? 6.543 3.183 -30.083 1.00 70.44 87 ILE A C 1
ATOM 657 O O . ILE A 1 87 ? 6.573 3.179 -31.308 1.00 70.44 87 ILE A O 1
ATOM 661 N N . GLY A 1 88 ? 5.681 2.428 -29.397 1.00 74.69 88 GLY A N 1
ATOM 662 C CA . GLY A 1 88 ? 4.760 1.494 -30.059 1.00 74.69 88 GLY A CA 1
ATOM 663 C C . GLY A 1 88 ? 5.508 0.503 -30.956 1.00 74.69 88 GLY A C 1
ATOM 664 O O . GLY A 1 88 ? 6.495 -0.077 -30.518 1.00 74.69 88 GLY A O 1
ATOM 665 N N . ASP A 1 89 ? 5.059 0.368 -32.204 1.00 70.31 89 ASP A N 1
ATOM 666 C CA . ASP A 1 89 ? 5.701 -0.466 -33.231 1.00 70.31 89 ASP A CA 1
ATOM 667 C C . ASP A 1 89 ? 6.691 0.324 -34.120 1.00 70.31 89 ASP A C 1
ATOM 669 O O . ASP A 1 89 ? 7.092 -0.167 -35.172 1.00 70.31 89 ASP A O 1
ATOM 673 N N . ASP A 1 90 ? 7.069 1.556 -33.745 1.00 78.69 90 ASP A N 1
ATOM 674 C CA . ASP A 1 90 ? 8.004 2.394 -34.513 1.00 78.69 90 ASP A CA 1
ATOM 675 C C . ASP A 1 90 ? 9.460 1.910 -34.318 1.00 78.69 90 ASP A C 1
ATOM 677 O O . ASP A 1 90 ? 9.988 1.989 -33.198 1.00 78.69 90 ASP A O 1
ATOM 681 N N . PRO A 1 91 ? 10.131 1.413 -35.378 1.00 80.81 91 PRO A N 1
ATOM 682 C CA . PRO A 1 91 ? 11.487 0.872 -35.294 1.00 80.81 91 PRO A CA 1
ATOM 683 C C . PRO A 1 91 ? 12.576 1.954 -35.206 1.00 80.81 91 PRO A C 1
ATOM 685 O O . PRO A 1 91 ? 13.746 1.613 -35.030 1.00 80.81 91 PRO A O 1
ATOM 688 N N . SER A 1 92 ? 12.222 3.239 -35.300 1.00 88.38 92 SER A N 1
ATOM 689 C CA . SER A 1 92 ? 13.180 4.345 -35.360 1.00 88.38 92 SER A CA 1
ATOM 690 C C . SER A 1 92 ? 14.071 4.459 -34.113 1.00 88.38 92 SER A C 1
ATOM 692 O O . SER A 1 92 ? 13.700 4.075 -33.000 1.00 88.38 92 SER A O 1
ATOM 694 N N . ILE A 1 93 ? 15.266 5.035 -34.286 1.00 91.69 93 ILE A N 1
ATOM 695 C CA . ILE A 1 93 ? 16.239 5.263 -33.208 1.00 91.69 93 ILE A CA 1
ATOM 696 C C . ILE A 1 93 ? 16.035 6.652 -32.603 1.00 91.69 93 ILE A C 1
ATOM 698 O O . ILE A 1 93 ? 16.374 7.657 -33.217 1.00 91.69 93 ILE A O 1
ATOM 702 N N . PHE A 1 94 ? 15.545 6.729 -31.371 1.00 90.81 94 PHE A N 1
ATOM 703 C CA . PHE A 1 94 ? 15.216 7.983 -30.694 1.00 90.81 94 PHE A CA 1
ATOM 704 C C . PHE A 1 94 ? 16.274 8.411 -29.684 1.00 90.81 94 PHE A C 1
ATOM 706 O O . PHE A 1 94 ? 16.781 7.595 -28.912 1.00 90.81 94 PHE A O 1
ATOM 713 N N . ILE A 1 95 ? 16.535 9.715 -29.605 1.00 88.69 95 ILE A N 1
ATOM 714 C CA . ILE A 1 95 ? 17.270 10.320 -28.492 1.00 88.69 95 ILE A CA 1
ATOM 715 C C . ILE A 1 95 ? 16.399 10.287 -27.232 1.00 88.69 95 ILE A C 1
ATOM 717 O O . ILE A 1 95 ? 15.357 10.934 -27.174 1.00 88.69 95 ILE A O 1
ATOM 721 N N . THR A 1 96 ? 16.840 9.601 -26.180 1.00 79.44 96 THR A N 1
ATOM 722 C CA . THR A 1 96 ? 16.099 9.502 -24.906 1.00 79.44 96 THR A CA 1
ATOM 723 C C . THR A 1 96 ? 16.619 10.433 -23.823 1.00 79.44 96 THR A C 1
ATOM 725 O O . THR A 1 96 ? 15.915 10.740 -22.862 1.00 79.44 96 THR A O 1
ATOM 728 N N . LYS A 1 97 ? 17.871 10.883 -23.946 1.00 78.69 97 LYS A N 1
ATOM 729 C CA . LYS A 1 97 ? 18.507 11.749 -22.954 1.00 78.69 97 LYS A CA 1
ATOM 730 C C . LYS A 1 97 ? 19.628 12.562 -23.575 1.00 78.69 97 LYS A C 1
ATOM 732 O O . LYS A 1 97 ? 20.453 12.010 -24.293 1.00 78.69 97 LYS A O 1
ATOM 737 N N . ILE A 1 98 ? 19.718 13.833 -23.201 1.00 84.00 98 ILE A N 1
ATOM 738 C CA . ILE A 1 98 ? 20.906 14.667 -23.401 1.00 84.00 98 ILE A CA 1
ATOM 739 C C . ILE A 1 98 ? 21.656 14.750 -22.063 1.00 84.00 98 ILE A C 1
ATOM 741 O O . ILE A 1 98 ? 21.050 14.974 -21.015 1.00 84.00 98 ILE A O 1
ATOM 745 N N . ILE A 1 99 ? 22.966 14.499 -22.069 1.00 82.88 99 ILE A N 1
ATOM 746 C CA . ILE A 1 99 ? 23.812 14.467 -20.869 1.00 82.88 99 ILE A CA 1
ATOM 747 C C . ILE A 1 99 ? 24.325 15.888 -20.591 1.00 82.88 99 ILE A C 1
ATOM 749 O O . ILE A 1 99 ? 25.088 16.412 -21.407 1.00 82.88 99 ILE A O 1
ATOM 753 N N . PRO A 1 100 ? 23.969 16.509 -19.446 1.00 80.44 100 PRO A N 1
ATOM 754 C CA . PRO A 1 100 ? 24.436 17.848 -19.097 1.00 80.44 100 PRO A CA 1
ATOM 755 C C . PRO A 1 100 ? 25.964 17.953 -19.127 1.00 80.44 100 PRO A C 1
ATOM 757 O O . PRO A 1 100 ? 26.665 17.100 -18.585 1.00 80.44 100 PRO A O 1
ATOM 760 N N . GLY A 1 101 ? 26.476 18.997 -19.781 1.00 79.12 101 GLY A N 1
ATOM 761 C CA . GLY A 1 101 ? 27.913 19.219 -19.958 1.00 79.12 101 GLY A CA 1
ATOM 762 C C . GLY A 1 101 ? 28.594 18.335 -21.014 1.00 79.12 101 GLY A C 1
ATOM 763 O O . GLY A 1 101 ? 29.781 18.531 -21.259 1.00 79.12 101 GLY A O 1
ATOM 764 N N . GLY A 1 102 ? 27.886 17.397 -21.656 1.00 86.25 102 GLY A N 1
ATOM 765 C CA . GLY A 1 102 ? 28.390 16.604 -22.787 1.00 86.25 102 GLY A CA 1
ATOM 766 C C . GLY A 1 102 ? 28.317 17.341 -24.133 1.00 86.25 102 GLY A C 1
ATOM 767 O O . GLY A 1 102 ? 27.694 18.394 -24.228 1.00 86.25 102 GLY A O 1
ATOM 768 N N . ALA A 1 103 ? 28.922 16.776 -25.186 1.00 87.25 103 ALA A N 1
ATOM 769 C CA . ALA A 1 103 ? 29.044 17.429 -26.498 1.00 87.25 103 ALA A CA 1
ATOM 770 C C . ALA A 1 103 ? 27.691 17.851 -27.109 1.00 87.25 103 ALA A C 1
ATOM 772 O O . ALA A 1 103 ? 27.535 19.002 -27.503 1.00 87.25 103 ALA A O 1
ATOM 773 N N . ALA A 1 104 ? 26.682 16.973 -27.101 1.00 89.88 104 ALA A N 1
ATOM 774 C CA . ALA A 1 104 ? 25.339 17.312 -27.579 1.00 89.88 104 ALA A CA 1
ATOM 775 C C . ALA A 1 104 ? 24.654 18.428 -26.769 1.00 89.88 104 ALA A C 1
ATOM 777 O O . ALA A 1 104 ? 23.952 19.254 -27.343 1.00 89.88 104 ALA A O 1
ATOM 778 N N . ALA A 1 105 ? 24.877 18.485 -25.450 1.00 80.44 105 ALA A N 1
ATOM 779 C CA . ALA A 1 105 ? 24.336 19.551 -24.603 1.00 80.44 105 ALA A CA 1
ATOM 780 C C . ALA A 1 105 ? 25.029 20.899 -24.846 1.00 80.44 105 ALA A C 1
ATOM 782 O O . ALA A 1 105 ? 24.391 21.940 -24.733 1.00 80.44 105 ALA A O 1
ATOM 783 N N . GLN A 1 106 ? 26.331 20.877 -25.154 1.00 83.69 106 GLN A N 1
ATOM 784 C CA . GLN A 1 106 ? 27.109 22.076 -25.470 1.00 83.69 106 GLN A CA 1
ATOM 785 C C . GLN A 1 106 ? 26.756 22.644 -26.852 1.00 83.69 106 GLN A C 1
ATOM 787 O O . GLN A 1 106 ? 26.704 23.861 -26.997 1.00 83.69 106 GLN A O 1
ATOM 792 N N . ASP A 1 107 ? 26.490 21.782 -27.841 1.00 90.56 107 ASP A N 1
ATOM 793 C CA . ASP A 1 107 ? 25.992 22.203 -29.158 1.00 90.56 107 ASP A CA 1
ATOM 794 C C . ASP A 1 107 ? 24.551 22.739 -29.079 1.00 90.56 107 ASP A C 1
ATOM 796 O O . ASP A 1 107 ? 24.228 23.770 -29.667 1.00 90.56 107 ASP A O 1
ATOM 800 N N . GLY A 1 108 ? 23.687 22.066 -28.312 1.00 81.12 108 GLY A N 1
ATOM 801 C CA . GLY A 1 108 ? 22.344 22.542 -27.972 1.00 81.12 108 GLY A CA 1
ATOM 802 C C . GLY A 1 108 ? 21.276 22.367 -29.060 1.00 81.12 108 GLY A C 1
ATOM 803 O O . GLY A 1 108 ? 20.110 22.667 -28.798 1.00 81.12 108 GLY A O 1
ATOM 804 N N . ARG A 1 109 ? 21.616 21.871 -30.260 1.00 84.38 109 ARG A N 1
ATOM 805 C CA . ARG A 1 109 ? 20.627 21.636 -31.335 1.00 84.38 109 ARG A CA 1
ATOM 806 C C . ARG A 1 109 ? 19.912 20.290 -31.240 1.00 84.38 109 ARG A C 1
ATOM 808 O O . ARG A 1 109 ? 18.764 20.189 -31.676 1.00 84.38 109 ARG A O 1
ATOM 815 N N . LEU A 1 110 ? 20.569 19.272 -30.680 1.00 88.19 110 LEU A N 1
ATOM 816 C CA . LEU A 1 110 ? 20.015 17.921 -30.530 1.00 88.19 110 LEU A CA 1
ATOM 817 C C . LEU A 1 110 ? 19.024 17.873 -29.361 1.00 88.19 110 LEU A C 1
ATOM 819 O O . LEU A 1 110 ? 19.332 18.344 -28.265 1.00 88.19 110 LEU A O 1
ATOM 823 N N . ARG A 1 111 ? 17.844 17.288 -29.577 1.00 84.44 111 ARG A N 1
ATOM 824 C CA . ARG A 1 111 ? 16.741 17.271 -28.605 1.00 84.44 111 ARG A CA 1
ATOM 825 C C . ARG A 1 111 ? 16.346 15.847 -28.237 1.00 84.44 111 ARG A C 1
ATOM 827 O O . ARG A 1 111 ? 16.540 14.909 -29.004 1.00 84.44 111 ARG A O 1
ATOM 834 N N . VAL A 1 112 ? 15.762 15.687 -27.050 1.00 81.19 112 VAL A N 1
ATOM 835 C CA . VAL A 1 112 ? 15.068 14.442 -26.685 1.00 81.19 112 VAL A CA 1
ATOM 836 C C . VAL A 1 112 ? 13.887 14.246 -27.643 1.00 81.19 112 VAL A C 1
ATOM 838 O O .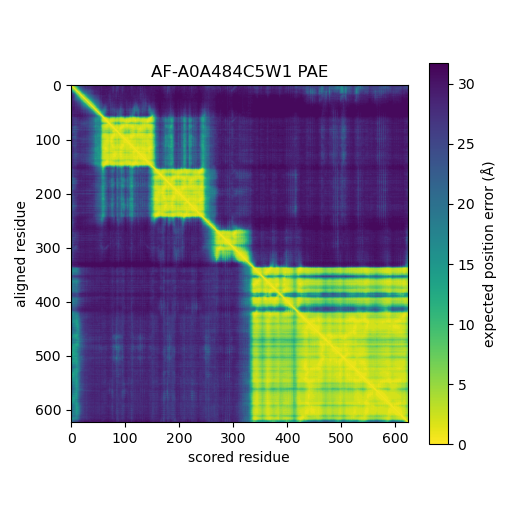 VAL A 1 112 ? 13.226 15.217 -28.007 1.00 81.19 112 VAL A O 1
ATOM 841 N N . ASN A 1 113 ? 13.641 12.998 -28.040 1.00 79.25 113 ASN A N 1
ATOM 842 C CA . ASN A 1 113 ? 12.673 12.553 -29.050 1.00 79.25 113 ASN A CA 1
ATOM 843 C C . ASN A 1 113 ? 13.033 12.857 -30.513 1.00 79.25 113 ASN A C 1
ATOM 845 O O . ASN A 1 113 ? 12.242 12.535 -31.399 1.00 79.25 113 ASN A O 1
ATOM 849 N N . ASP A 1 114 ? 14.213 13.413 -30.798 1.00 88.00 114 ASP A N 1
ATOM 850 C CA . ASP A 1 114 ? 14.732 13.402 -32.167 1.00 88.00 114 ASP A CA 1
ATOM 851 C C . ASP A 1 114 ? 14.936 11.948 -32.622 1.00 88.00 114 ASP A C 1
ATOM 853 O O . ASP A 1 114 ? 15.528 11.145 -31.896 1.00 88.00 114 ASP A O 1
ATOM 857 N N . SER A 1 115 ? 14.467 11.611 -33.823 1.00 91.50 115 SER A N 1
ATOM 858 C CA . SER A 1 115 ? 14.740 10.321 -34.457 1.00 91.50 115 SER A CA 1
ATOM 859 C C . SER A 1 115 ? 16.010 10.428 -35.291 1.00 91.50 115 SER A C 1
ATOM 861 O O . SER A 1 115 ? 16.059 11.209 -36.234 1.00 91.50 115 SER A O 1
ATOM 863 N N . ILE A 1 116 ? 17.035 9.637 -35.003 1.00 93.81 116 ILE A N 1
ATOM 864 C CA . ILE A 1 116 ? 18.237 9.559 -35.833 1.00 93.81 116 ILE A CA 1
ATOM 865 C C . ILE A 1 116 ? 17.909 8.750 -37.088 1.00 93.81 116 ILE A C 1
ATOM 867 O O . ILE A 1 116 ? 17.429 7.624 -37.011 1.00 93.81 116 ILE A O 1
ATOM 871 N N . VAL A 1 117 ? 18.183 9.340 -38.244 1.00 92.00 117 VAL A N 1
ATOM 872 C CA . VAL A 1 117 ? 17.965 8.747 -39.568 1.00 92.00 117 VAL A CA 1
ATOM 873 C C . VAL A 1 117 ? 19.290 8.288 -40.163 1.00 92.00 117 VAL A C 1
ATOM 875 O O . VAL A 1 117 ? 19.374 7.187 -40.698 1.00 92.00 117 VAL A O 1
ATOM 878 N N . PHE A 1 118 ? 20.338 9.106 -40.025 1.00 91.81 118 PHE A N 1
ATOM 879 C CA . PHE A 1 118 ? 21.690 8.757 -40.453 1.00 91.81 118 PHE A CA 1
ATOM 880 C C . PHE A 1 118 ? 22.727 9.129 -39.400 1.00 91.81 118 PHE A C 1
ATOM 882 O O . PHE A 1 118 ? 22.621 10.167 -38.738 1.00 91.81 118 PHE A O 1
ATOM 889 N N . VAL A 1 119 ? 23.760 8.296 -39.308 1.00 94.81 119 VAL A N 1
ATOM 890 C CA . VAL A 1 119 ? 24.994 8.551 -38.569 1.00 94.81 119 VAL A CA 1
ATOM 891 C C . VAL A 1 119 ? 26.144 8.555 -39.573 1.00 94.81 119 VAL A C 1
ATOM 893 O O . VAL A 1 119 ? 26.507 7.517 -40.120 1.00 94.81 119 VAL A O 1
ATOM 896 N N . ASN A 1 120 ? 26.719 9.727 -39.826 1.00 93.19 120 ASN A N 1
ATOM 897 C CA . ASN A 1 120 ? 27.572 10.000 -40.979 1.00 93.19 120 ASN A CA 1
ATOM 898 C C . ASN A 1 120 ? 26.883 9.539 -42.273 1.00 93.19 120 ASN A C 1
ATOM 900 O O . ASN A 1 120 ? 25.855 10.097 -42.645 1.00 93.19 120 ASN A O 1
ATOM 904 N N . ASP A 1 121 ? 27.434 8.515 -42.921 1.00 89.25 121 ASP A N 1
ATOM 905 C CA . ASP A 1 121 ? 26.930 7.951 -44.172 1.00 89.25 121 ASP A CA 1
ATOM 906 C C . ASP A 1 121 ? 26.176 6.616 -43.947 1.00 89.25 121 ASP A C 1
ATOM 908 O O . ASP A 1 121 ? 25.825 5.930 -44.905 1.00 89.25 121 ASP A O 1
ATOM 912 N N . VAL A 1 122 ? 25.923 6.228 -42.685 1.00 89.88 122 VAL A N 1
ATOM 913 C CA . VAL A 1 122 ? 25.211 4.994 -42.301 1.00 89.88 122 VAL A CA 1
ATOM 914 C C . VAL A 1 122 ? 23.736 5.293 -42.021 1.00 89.88 122 VAL A C 1
ATOM 916 O O . VAL A 1 122 ? 23.426 6.097 -41.143 1.00 89.88 122 VAL A O 1
ATOM 919 N N . ASP A 1 123 ? 22.829 4.631 -42.744 1.00 92.88 123 ASP A N 1
ATOM 920 C CA . ASP A 1 123 ? 21.374 4.676 -42.513 1.00 92.88 123 ASP A CA 1
ATOM 921 C C . ASP A 1 123 ? 20.989 3.818 -41.301 1.00 92.88 123 ASP A C 1
ATOM 923 O O . ASP A 1 123 ? 21.375 2.650 -41.222 1.00 92.88 123 ASP A O 1
ATOM 927 N N . VAL A 1 124 ? 20.232 4.388 -40.362 1.00 92.88 124 VAL A N 1
ATOM 928 C CA . VAL A 1 124 ? 19.843 3.728 -39.103 1.00 92.88 124 VAL A CA 1
ATOM 929 C C . VAL A 1 124 ?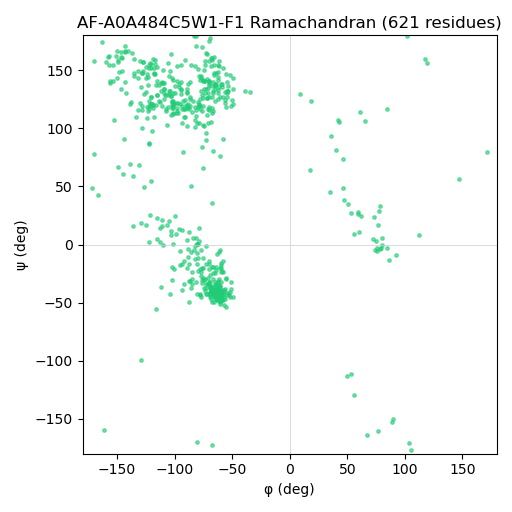 18.326 3.687 -38.876 1.00 92.88 124 VAL A C 1
ATOM 931 O O . VAL A 1 124 ? 17.888 3.456 -37.754 1.00 92.88 124 VAL A O 1
ATOM 934 N N . ARG A 1 125 ? 17.502 3.901 -39.911 1.00 86.19 125 ARG A N 1
ATOM 935 C CA . ARG A 1 125 ? 16.030 3.910 -39.768 1.00 86.19 125 ARG A CA 1
ATOM 936 C C . ARG A 1 125 ? 15.418 2.553 -39.412 1.00 86.19 125 ARG A C 1
ATOM 938 O O . ARG A 1 125 ? 14.525 2.486 -38.584 1.00 86.19 125 ARG A O 1
ATOM 945 N N . GLU A 1 126 ? 15.902 1.488 -40.044 1.00 87.50 126 GLU A N 1
ATOM 946 C CA . GLU A 1 126 ? 15.326 0.133 -39.975 1.00 87.50 126 GLU A CA 1
ATOM 947 C C . GLU A 1 126 ? 16.397 -0.877 -39.555 1.00 87.50 126 GLU A C 1
ATOM 949 O O . GLU A 1 126 ? 16.647 -1.887 -40.216 1.00 87.50 126 GLU A O 1
ATOM 954 N N . VAL A 1 127 ? 17.112 -0.553 -38.481 1.00 87.56 127 VAL A N 1
ATOM 955 C CA . VAL A 1 127 ? 18.205 -1.379 -37.962 1.00 87.56 127 VAL A CA 1
ATOM 956 C C . VAL A 1 127 ? 17.899 -1.844 -36.546 1.00 87.56 127 VAL A C 1
ATOM 958 O O . VAL A 1 127 ? 17.095 -1.242 -35.834 1.00 87.56 127 VAL A O 1
ATOM 961 N N . THR A 1 128 ? 18.568 -2.906 -36.104 1.00 90.62 128 THR A N 1
ATOM 962 C CA . THR A 1 128 ? 18.534 -3.297 -34.693 1.00 90.62 128 THR A CA 1
ATOM 963 C C . THR A 1 128 ? 19.219 -2.235 -33.836 1.00 90.62 128 THR A C 1
ATOM 965 O O . THR A 1 128 ? 20.137 -1.539 -34.284 1.00 90.62 128 THR A O 1
ATOM 968 N N . HIS A 1 129 ? 18.841 -2.152 -32.564 1.00 88.69 129 HIS A N 1
ATOM 969 C CA . HIS A 1 129 ? 19.436 -1.232 -31.601 1.00 88.69 129 HIS A CA 1
ATOM 970 C C . HIS A 1 129 ? 20.968 -1.345 -31.571 1.00 88.69 129 HIS A C 1
ATOM 972 O O . HIS A 1 129 ? 21.688 -0.346 -31.526 1.00 88.69 129 HIS A O 1
ATOM 978 N N . SER A 1 130 ? 21.479 -2.579 -31.637 1.00 91.31 130 SER A N 1
ATOM 979 C CA . SER A 1 130 ? 22.913 -2.874 -31.656 1.00 91.31 130 SER A CA 1
ATOM 980 C C . SER A 1 130 ? 23.646 -2.242 -32.843 1.00 91.31 130 SER A C 1
ATOM 982 O O . SER A 1 130 ? 24.717 -1.669 -32.643 1.00 91.31 130 SER A O 1
ATOM 984 N N . LEU A 1 131 ? 23.065 -2.283 -34.045 1.00 90.69 131 LEU A N 1
ATOM 985 C CA . LEU A 1 131 ? 23.661 -1.717 -35.258 1.00 90.69 131 LEU A CA 1
ATOM 986 C C . LEU A 1 131 ? 23.686 -0.185 -35.218 1.00 90.69 131 LEU A C 1
ATOM 988 O O . LEU A 1 131 ? 24.673 0.426 -35.624 1.00 90.69 131 LEU A O 1
ATOM 992 N N . ALA A 1 132 ? 22.655 0.448 -34.654 1.00 92.38 132 ALA A N 1
ATOM 993 C CA . ALA A 1 132 ? 22.658 1.895 -34.439 1.00 92.38 132 ALA A CA 1
ATOM 994 C C . ALA A 1 132 ? 23.760 2.333 -33.452 1.00 92.38 132 ALA A C 1
ATOM 996 O O . ALA A 1 132 ? 24.440 3.340 -33.664 1.00 92.38 132 ALA A O 1
ATOM 997 N N . VAL A 1 133 ? 23.980 1.556 -32.383 1.00 93.25 133 VAL A N 1
ATOM 998 C CA . VAL A 1 133 ? 25.071 1.794 -31.423 1.00 93.25 133 VAL A CA 1
ATOM 999 C C . VAL A 1 133 ? 26.442 1.610 -32.076 1.00 93.25 133 VAL A C 1
ATOM 1001 O O . VAL A 1 133 ? 27.357 2.384 -31.791 1.00 93.25 133 VAL A O 1
ATOM 1004 N N . GLU A 1 134 ? 26.602 0.600 -32.930 1.00 94.38 134 GLU A N 1
ATOM 1005 C CA . GLU A 1 134 ? 27.839 0.355 -33.675 1.00 94.38 134 GLU A CA 1
ATOM 1006 C C . GLU A 1 134 ? 28.149 1.511 -34.632 1.00 94.38 134 GLU A C 1
ATOM 1008 O O . GLU A 1 134 ? 29.239 2.079 -34.560 1.00 94.38 134 GLU A O 1
ATOM 1013 N N . ALA A 1 135 ? 27.161 1.971 -35.407 1.00 94.06 135 ALA A N 1
ATOM 1014 C CA . ALA A 1 135 ? 27.299 3.137 -36.279 1.00 94.06 135 ALA A CA 1
ATOM 1015 C C . ALA A 1 135 ? 27.771 4.387 -35.509 1.00 94.06 135 ALA A C 1
ATOM 1017 O O . ALA A 1 135 ? 28.690 5.083 -35.937 1.00 94.06 135 ALA A O 1
ATOM 1018 N N . LEU A 1 136 ? 27.209 4.644 -34.320 1.00 94.62 136 LEU A N 1
ATOM 1019 C CA . LEU A 1 136 ? 27.624 5.756 -33.453 1.00 94.62 136 LEU A CA 1
ATOM 1020 C C . LEU A 1 136 ? 29.018 5.578 -32.838 1.00 94.62 136 LEU A C 1
ATOM 1022 O O . LEU A 1 136 ? 29.649 6.578 -32.491 1.00 94.62 136 LEU A O 1
ATOM 1026 N N . LYS A 1 137 ? 29.509 4.350 -32.652 1.00 90.94 137 LYS A N 1
ATOM 1027 C CA . LYS A 1 137 ? 30.868 4.085 -32.147 1.00 90.94 137 LYS A CA 1
ATOM 1028 C C . LYS A 1 137 ? 31.915 4.263 -33.242 1.00 90.94 137 LYS A C 1
ATOM 1030 O O . LYS A 1 137 ? 32.914 4.937 -32.998 1.00 90.94 137 LYS A O 1
ATOM 1035 N N . GLU A 1 138 ? 31.635 3.752 -34.436 1.00 92.94 138 GLU A N 1
ATOM 1036 C CA . GLU A 1 138 ? 32.547 3.768 -35.586 1.00 92.94 138 GLU A CA 1
ATOM 1037 C C . GLU A 1 138 ? 32.574 5.110 -36.335 1.00 92.94 138 GLU A C 1
ATOM 1039 O O . GLU A 1 138 ? 33.483 5.374 -37.118 1.00 92.94 138 GLU A O 1
ATOM 1044 N N . ALA A 1 139 ? 31.639 6.022 -36.047 1.00 89.62 139 ALA A N 1
ATOM 1045 C CA . ALA A 1 139 ? 31.551 7.343 -36.675 1.00 89.62 139 ALA A CA 1
ATOM 1046 C C . ALA A 1 139 ? 32.773 8.268 -36.457 1.00 89.62 139 ALA A C 1
ATOM 1048 O O . ALA A 1 139 ? 32.835 9.350 -37.040 1.00 89.62 139 ALA A O 1
ATOM 1049 N N . GLY A 1 140 ? 33.743 7.871 -35.628 1.00 88.50 140 GLY A N 1
ATOM 1050 C CA . GLY A 1 140 ? 34.983 8.616 -35.421 1.00 88.50 140 GLY A CA 1
ATOM 1051 C C . GLY A 1 140 ? 34.828 9.859 -34.526 1.00 88.50 140 GLY A C 1
ATOM 1052 O O . GLY A 1 140 ? 33.895 9.932 -33.711 1.00 88.50 140 GLY A O 1
ATOM 1053 N N . PRO A 1 141 ? 35.784 10.810 -34.600 1.00 88.62 141 PRO A N 1
ATOM 1054 C CA . PRO A 1 141 ? 35.838 11.980 -33.720 1.00 88.62 141 PRO A CA 1
ATOM 1055 C C . PRO A 1 141 ? 34.831 13.076 -34.085 1.00 88.62 141 PRO A C 1
ATOM 1057 O O . PRO A 1 141 ? 34.450 13.843 -33.208 1.00 88.62 141 PRO A O 1
ATOM 1060 N N . VAL A 1 142 ? 34.377 13.144 -35.337 1.00 91.50 142 VAL A N 1
ATOM 1061 C CA . VAL A 1 142 ? 33.348 14.088 -35.794 1.00 91.50 142 VAL A CA 1
ATOM 1062 C C . VAL A 1 142 ? 32.177 13.276 -36.324 1.00 91.50 142 VAL A C 1
ATOM 1064 O O . VAL A 1 142 ? 32.350 12.473 -37.237 1.00 91.50 142 VAL A O 1
ATOM 1067 N N . VAL A 1 143 ? 30.999 13.471 -35.740 1.00 94.50 143 VAL A N 1
ATOM 1068 C CA . VAL A 1 143 ? 29.798 12.691 -36.039 1.00 94.50 143 VAL A CA 1
ATOM 1069 C C . VAL A 1 143 ? 28.723 13.617 -36.586 1.00 94.50 143 VAL A C 1
ATOM 1071 O O . VAL A 1 143 ? 28.265 14.524 -35.894 1.00 94.50 143 VAL A O 1
ATOM 1074 N N . ARG A 1 144 ? 28.318 13.383 -37.833 1.00 93.06 144 ARG A N 1
ATOM 1075 C CA . ARG A 1 144 ? 27.206 14.066 -38.498 1.00 93.06 144 ARG A CA 1
ATOM 1076 C C . ARG A 1 144 ? 25.943 13.239 -38.313 1.00 93.06 144 ARG A C 1
ATOM 1078 O O . ARG A 1 144 ? 25.882 12.101 -38.758 1.00 93.06 144 ARG A O 1
ATOM 1085 N N . LEU A 1 145 ? 24.951 13.786 -37.633 1.00 95.19 145 LEU A N 1
ATOM 1086 C CA . LEU A 1 145 ? 23.656 13.158 -37.418 1.00 95.19 145 LEU A CA 1
ATOM 1087 C C . LEU A 1 145 ? 22.629 13.831 -38.316 1.00 95.19 145 LEU A C 1
ATOM 1089 O O . LEU A 1 145 ? 22.491 15.051 -38.277 1.00 95.19 145 LEU A O 1
ATOM 1093 N N . TYR A 1 146 ? 21.875 13.038 -39.069 1.00 88.94 146 TYR A N 1
ATOM 1094 C CA . TYR A 1 146 ? 20.638 13.511 -39.680 1.00 88.94 146 TYR A CA 1
ATOM 1095 C C . TYR A 1 146 ? 19.499 13.073 -38.785 1.00 88.94 146 TYR A C 1
ATOM 1097 O O . TYR A 1 146 ? 19.276 11.872 -38.620 1.00 88.94 146 TYR A O 1
ATOM 1105 N N . VAL A 1 147 ? 18.804 14.037 -38.193 1.00 90.06 147 VAL A N 1
ATOM 1106 C CA . VAL A 1 147 ? 17.687 13.770 -37.294 1.00 90.06 147 VAL A CA 1
ATOM 1107 C C . VAL A 1 147 ? 16.375 14.201 -37.923 1.00 90.06 147 VAL A C 1
ATOM 1109 O O . VAL A 1 147 ? 16.289 15.240 -38.571 1.00 90.06 147 VAL A O 1
ATOM 1112 N N . LEU A 1 148 ? 15.352 13.383 -37.731 1.00 82.44 148 LEU A N 1
ATOM 1113 C CA . LEU A 1 148 ? 13.973 13.648 -38.080 1.00 82.44 148 LEU A CA 1
ATOM 1114 C C . LEU A 1 148 ? 13.232 14.021 -36.806 1.00 82.44 148 LEU A C 1
ATOM 1116 O O . LEU A 1 148 ? 13.188 13.253 -35.844 1.00 82.44 148 LEU A O 1
ATOM 1120 N N . ARG A 1 149 ? 12.622 15.198 -36.809 1.00 79.19 149 ARG A N 1
ATOM 1121 C CA . ARG A 1 149 ? 11.752 15.650 -35.728 1.00 79.19 149 ARG A CA 1
ATOM 1122 C C . ARG A 1 149 ? 10.404 16.038 -36.287 1.00 79.19 149 ARG A C 1
ATOM 1124 O O . ARG A 1 149 ? 10.300 16.605 -37.372 1.00 79.19 149 ARG A O 1
ATOM 1131 N N . ARG A 1 150 ? 9.348 15.755 -35.532 1.00 59.62 150 ARG A N 1
ATOM 1132 C CA . ARG A 1 150 ? 8.037 16.335 -35.824 1.00 59.62 150 ARG A CA 1
ATOM 1133 C C . ARG A 1 150 ? 8.138 17.825 -35.546 1.00 59.62 150 ARG A C 1
ATOM 1135 O O . ARG A 1 150 ? 8.580 18.211 -34.459 1.00 59.62 150 ARG A O 1
ATOM 1142 N N . ARG A 1 151 ? 7.758 18.666 -36.511 1.00 50.31 151 ARG A N 1
ATOM 1143 C CA . ARG A 1 151 ? 7.574 20.083 -36.212 1.00 50.31 151 ARG A CA 1
ATOM 1144 C C . ARG A 1 151 ? 6.569 20.161 -35.073 1.00 50.31 151 ARG A C 1
ATOM 1146 O O . ARG A 1 151 ? 5.523 19.512 -35.164 1.00 50.31 151 ARG A O 1
ATOM 1153 N N . PRO A 1 152 ? 6.849 20.932 -34.008 1.00 46.03 152 PRO A N 1
ATOM 1154 C CA . PRO A 1 152 ? 5.784 21.279 -33.098 1.00 46.03 152 PRO A CA 1
ATOM 1155 C C . PRO A 1 152 ? 4.712 21.944 -33.970 1.00 46.03 152 PRO A C 1
ATOM 1157 O O . PRO A 1 152 ? 5.034 22.889 -34.703 1.00 46.03 152 PRO A O 1
ATOM 1160 N N . PRO A 1 153 ? 3.476 21.418 -33.989 1.00 45.34 153 PRO A N 1
ATOM 1161 C CA . PRO A 1 153 ? 2.401 22.077 -34.707 1.00 45.34 153 PRO A CA 1
ATOM 1162 C C . PRO A 1 153 ? 2.359 23.530 -34.248 1.00 45.34 153 PRO A C 1
ATOM 1164 O O . PRO A 1 153 ? 2.693 23.819 -33.101 1.00 45.34 153 PRO A O 1
ATOM 1167 N N . SER A 1 154 ? 2.014 24.453 -35.140 1.00 47.78 154 SER A N 1
ATOM 1168 C CA . SER A 1 154 ? 1.926 25.873 -34.815 1.00 47.78 154 SER A CA 1
ATOM 1169 C C . SER A 1 154 ? 0.933 26.086 -33.665 1.00 47.78 154 SER A C 1
ATOM 1171 O O . SER A 1 154 ? -0.272 26.228 -33.858 1.00 47.78 154 SER A O 1
ATOM 1173 N N . GLU A 1 155 ? 1.447 26.062 -32.436 1.00 59.16 155 GLU A N 1
ATOM 1174 C CA . GLU A 1 155 ? 0.661 26.216 -31.227 1.00 59.16 155 GLU A CA 1
ATOM 1175 C C . GLU A 1 155 ? 0.091 27.632 -31.235 1.00 59.16 155 GLU A C 1
ATOM 1177 O O . GLU A 1 155 ? 0.819 28.625 -31.341 1.00 59.16 155 GLU A O 1
ATOM 1182 N N . ARG A 1 156 ? -1.236 27.756 -31.147 1.00 63.50 156 ARG A N 1
ATOM 1183 C CA . ARG A 1 156 ? -1.871 29.071 -31.061 1.00 63.50 156 ARG A CA 1
ATOM 1184 C C . ARG A 1 156 ? -1.605 29.653 -29.677 1.00 63.50 156 ARG A C 1
ATOM 1186 O O . ARG A 1 156 ? -2.385 29.457 -28.745 1.00 63.50 156 ARG A O 1
ATOM 1193 N N . VAL A 1 157 ? -0.499 30.379 -29.563 1.00 80.69 157 VAL A N 1
ATOM 1194 C CA . VAL A 1 157 ? -0.101 31.042 -28.326 1.00 80.69 157 VAL A CA 1
ATOM 1195 C C . VAL A 1 157 ? -1.019 32.227 -28.050 1.00 80.69 157 VAL A C 1
ATOM 1197 O O . VAL A 1 157 ? -1.174 33.126 -28.874 1.00 80.69 157 VAL A O 1
ATOM 1200 N N . THR A 1 158 ? -1.605 32.247 -26.860 1.00 82.56 158 THR A N 1
ATOM 1201 C CA . THR A 1 158 ? -2.471 33.322 -26.375 1.00 82.56 158 THR A CA 1
ATOM 1202 C C . THR A 1 158 ? -1.919 33.874 -25.067 1.00 82.56 158 THR A C 1
ATOM 1204 O O . THR A 1 158 ? -1.385 33.134 -24.243 1.00 82.56 158 THR A O 1
ATOM 1207 N N . GLN A 1 159 ? -2.055 35.184 -24.851 1.00 90.25 159 GLN A N 1
ATOM 1208 C CA . GLN A 1 159 ? -1.748 35.804 -23.565 1.00 90.25 159 GLN A CA 1
ATOM 1209 C C . GLN A 1 159 ? -3.044 36.090 -22.799 1.00 90.25 159 GLN A C 1
ATOM 1211 O O . GLN A 1 159 ? -3.922 36.811 -23.277 1.00 90.25 159 GLN A O 1
ATOM 1216 N N . ILE A 1 160 ? -3.161 35.536 -21.595 1.00 92.81 160 ILE A N 1
ATOM 1217 C CA . ILE A 1 160 ? -4.322 35.681 -20.716 1.00 92.81 160 ILE A CA 1
ATOM 1218 C C . ILE A 1 160 ? -3.926 36.566 -19.538 1.00 92.81 160 ILE A C 1
ATOM 1220 O O . ILE A 1 160 ? -2.914 36.334 -18.888 1.00 92.81 160 ILE A O 1
ATOM 1224 N N . LYS A 1 161 ? -4.734 37.585 -19.247 1.00 94.00 161 LYS A N 1
ATOM 1225 C CA . LYS A 1 161 ? -4.580 38.428 -18.057 1.00 94.00 161 LYS A CA 1
ATOM 1226 C C . LYS A 1 161 ? -5.632 38.010 -17.039 1.00 94.00 161 LYS A C 1
ATOM 1228 O O . LYS A 1 161 ? -6.809 38.273 -17.263 1.00 94.00 161 LYS A O 1
ATOM 1233 N N . LEU A 1 162 ? -5.210 37.409 -15.934 1.00 92.56 162 LEU A N 1
ATOM 1234 C CA . LEU A 1 162 ? -6.078 37.021 -14.825 1.00 92.56 162 LEU A CA 1
ATOM 1235 C C . LEU A 1 162 ? -5.909 37.979 -13.645 1.00 92.56 162 LEU A C 1
ATOM 1237 O O . LEU A 1 162 ? -4.806 38.446 -13.359 1.00 92.56 162 LEU A O 1
ATOM 1241 N N . MET A 1 163 ? -7.006 38.231 -12.931 1.00 88.81 163 MET A N 1
ATOM 1242 C CA . MET A 1 163 ? -6.966 38.846 -11.603 1.00 88.81 163 MET A CA 1
ATOM 1243 C C . MET A 1 163 ? -7.147 37.765 -10.543 1.00 88.81 163 MET A C 1
ATOM 1245 O O . MET A 1 163 ? -8.128 37.020 -10.571 1.00 88.81 163 MET A O 1
ATOM 1249 N N . LYS A 1 164 ? -6.196 37.662 -9.618 1.00 87.81 164 LYS A N 1
ATOM 1250 C CA . LYS A 1 164 ? -6.169 36.650 -8.562 1.00 87.81 164 LYS A CA 1
ATOM 1251 C C . LYS A 1 164 ? -7.394 36.823 -7.659 1.00 87.81 164 LYS A C 1
ATOM 1253 O O . LYS A 1 164 ? -7.669 37.907 -7.158 1.00 87.81 164 LYS A O 1
ATOM 1258 N N . GLY A 1 165 ? -8.165 35.752 -7.488 1.00 81.94 165 GLY A N 1
ATOM 1259 C CA . GLY A 1 165 ? -9.307 35.734 -6.578 1.00 81.94 165 GLY A CA 1
ATOM 1260 C C . GLY A 1 165 ? -8.886 35.453 -5.131 1.00 81.94 165 GLY A C 1
ATOM 1261 O O . GLY A 1 165 ? -7.716 35.162 -4.872 1.00 81.94 165 GLY A O 1
ATOM 1262 N N . PRO A 1 166 ? -9.844 35.417 -4.185 1.00 75.69 166 PRO A N 1
ATOM 1263 C CA . PRO A 1 166 ? -9.570 35.126 -2.772 1.00 75.69 166 PRO A CA 1
ATOM 1264 C C . PRO A 1 166 ? -8.942 33.740 -2.539 1.00 75.69 166 PRO A C 1
ATOM 1266 O O . PRO A 1 166 ? -8.307 33.514 -1.517 1.00 75.69 166 PRO A O 1
ATOM 1269 N N . LYS A 1 167 ? -9.095 32.815 -3.497 1.00 76.12 167 LYS A N 1
ATOM 1270 C CA . LYS A 1 167 ? -8.493 31.470 -3.496 1.00 76.12 167 LYS A CA 1
ATOM 1271 C C . LYS A 1 167 ? -7.399 31.296 -4.565 1.00 76.12 167 LYS A C 1
ATOM 1273 O O . LYS A 1 167 ? -7.120 30.178 -4.987 1.00 76.12 167 LYS A O 1
ATOM 1278 N N . GLY A 1 168 ? -6.801 32.384 -5.054 1.00 87.62 168 GLY A N 1
ATOM 1279 C CA . GLY A 1 168 ? -5.755 32.334 -6.080 1.00 87.62 168 GLY A CA 1
ATOM 1280 C C . GLY A 1 168 ? -6.282 32.391 -7.520 1.00 87.62 168 GLY A C 1
ATOM 1281 O O . GLY A 1 168 ? -7.303 33.019 -7.803 1.00 87.62 168 GLY A O 1
ATOM 1282 N N . LEU A 1 169 ? -5.556 31.757 -8.448 1.00 89.81 169 LEU A N 1
ATOM 1283 C CA . LEU A 1 169 ? -5.854 31.794 -9.888 1.00 89.81 169 LEU A CA 1
ATOM 1284 C C . LEU A 1 169 ? -6.963 30.822 -10.323 1.00 89.81 169 LEU A C 1
ATOM 1286 O O . LEU A 1 169 ? -7.567 31.019 -11.373 1.00 89.81 169 LEU A O 1
ATOM 1290 N N . GLY A 1 170 ? -7.303 29.825 -9.502 1.00 90.31 170 GLY A N 1
ATOM 1291 C CA . GLY A 1 170 ? -8.456 28.959 -9.755 1.00 90.31 170 GLY A CA 1
ATOM 1292 C C . GLY A 1 170 ? -8.232 27.868 -10.807 1.00 90.31 170 GLY A C 1
ATOM 1293 O O . GLY A 1 170 ? -9.178 27.531 -11.511 1.00 90.31 170 GLY A O 1
ATOM 1294 N N . PHE A 1 171 ? -7.018 27.325 -10.923 1.00 93.75 171 PHE A N 1
ATOM 1295 C CA . PHE A 1 171 ? -6.711 26.152 -11.747 1.00 93.75 171 PHE A CA 1
ATOM 1296 C C . PHE A 1 171 ? -5.593 25.303 -11.120 1.00 93.75 171 PHE A C 1
ATOM 1298 O O . PHE A 1 171 ? -4.864 25.787 -10.251 1.00 93.75 171 PHE A O 1
ATOM 1305 N N . SER A 1 172 ? -5.475 24.044 -11.540 1.00 88.69 172 SER A N 1
ATOM 1306 C CA . SER A 1 172 ? -4.416 23.104 -11.148 1.00 88.69 172 SER A CA 1
ATOM 1307 C C . SER A 1 172 ? -3.485 22.831 -12.324 1.00 88.69 172 SER A C 1
ATOM 1309 O O . SER A 1 172 ? -3.926 22.872 -13.473 1.00 88.69 172 SER A O 1
ATOM 1311 N N . ILE A 1 173 ? -2.217 22.537 -12.026 1.00 91.62 173 ILE A N 1
ATOM 1312 C CA . ILE A 1 173 ? -1.203 22.197 -13.027 1.00 91.62 173 ILE A CA 1
ATOM 1313 C C . ILE A 1 173 ? -0.597 20.814 -12.782 1.00 91.62 173 ILE A C 1
ATOM 1315 O O . ILE A 1 173 ? -0.584 20.337 -11.648 1.00 91.62 173 ILE A O 1
ATOM 1319 N N . ALA A 1 174 ? -0.068 20.195 -13.830 1.00 76.88 174 ALA A N 1
ATOM 1320 C CA . ALA A 1 174 ? 0.807 19.026 -13.768 1.00 76.88 174 ALA A CA 1
ATOM 1321 C C . ALA A 1 174 ? 1.916 19.152 -14.820 1.00 76.88 174 ALA A C 1
ATOM 1323 O O . ALA A 1 174 ? 1.822 19.993 -15.712 1.00 76.88 174 ALA A O 1
ATOM 1324 N N . GLY A 1 175 ? 2.955 18.326 -14.721 1.00 82.62 175 GLY A N 1
ATOM 1325 C CA . GLY A 1 175 ? 4.106 18.395 -15.617 1.00 82.62 175 GLY A CA 1
ATOM 1326 C C . GLY A 1 175 ? 5.308 19.082 -14.977 1.00 82.62 175 GLY A C 1
ATOM 1327 O O . GLY A 1 175 ? 5.241 19.527 -13.826 1.00 82.62 175 GLY A O 1
ATOM 1328 N N . GLY A 1 176 ? 6.397 19.171 -15.732 1.00 76.56 176 GLY A N 1
ATOM 1329 C CA . GLY A 1 176 ? 7.698 19.644 -15.268 1.00 76.56 176 GLY A CA 1
ATOM 1330 C C . GLY A 1 176 ? 8.774 18.564 -15.374 1.00 76.56 176 GLY A C 1
ATOM 1331 O O . GLY A 1 176 ? 8.492 17.362 -15.417 1.00 76.56 176 GLY A O 1
ATOM 1332 N N . VAL A 1 177 ? 10.033 18.991 -15.390 1.00 71.12 177 VAL A N 1
ATOM 1333 C CA . VAL A 1 177 ? 11.196 18.099 -15.431 1.00 71.12 177 VAL A CA 1
ATOM 1334 C C . VAL A 1 177 ? 11.168 17.160 -14.222 1.00 71.12 177 VAL A C 1
ATOM 1336 O O . VAL A 1 177 ? 11.021 17.590 -13.080 1.00 71.12 177 VAL A O 1
ATOM 1339 N N . GLY A 1 178 ? 11.268 15.854 -14.482 1.00 64.19 178 GLY A N 1
ATOM 1340 C CA . GLY A 1 178 ? 11.195 14.810 -13.452 1.00 64.19 178 GLY A CA 1
ATOM 1341 C C . GLY A 1 178 ? 9.779 14.460 -12.969 1.00 64.19 178 GLY A C 1
ATOM 1342 O O . GLY A 1 178 ? 9.640 13.535 -12.172 1.00 64.19 178 GLY A O 1
ATOM 1343 N N . ASN A 1 179 ? 8.736 15.143 -13.458 1.00 69.31 179 ASN A N 1
ATOM 1344 C CA . ASN A 1 179 ? 7.332 14.864 -13.143 1.00 69.31 179 ASN A CA 1
ATOM 1345 C C . ASN A 1 179 ? 6.434 15.116 -14.369 1.00 69.31 179 ASN A C 1
ATOM 1347 O O . ASN A 1 179 ? 5.573 15.997 -14.365 1.00 69.31 179 ASN A O 1
ATOM 1351 N N . GLN A 1 180 ? 6.689 14.370 -15.446 1.00 65.81 180 GLN A N 1
ATOM 1352 C CA . GLN A 1 180 ? 6.023 14.544 -16.737 1.00 65.81 180 GLN A CA 1
ATOM 1353 C C . GLN A 1 180 ? 4.529 14.200 -16.655 1.00 65.81 180 GLN A C 1
ATOM 1355 O O . GLN A 1 180 ? 4.152 13.134 -16.170 1.00 65.81 180 GLN A O 1
ATOM 1360 N N . HIS A 1 181 ? 3.675 15.098 -17.156 1.00 72.69 181 HIS A N 1
ATOM 1361 C CA . HIS A 1 181 ? 2.236 14.845 -17.299 1.00 72.69 181 HIS A CA 1
ATOM 1362 C C . HIS A 1 181 ? 1.919 14.137 -18.619 1.00 72.69 181 HIS A C 1
ATOM 1364 O O . HIS A 1 181 ? 1.075 13.246 -18.658 1.00 72.69 181 HIS A O 1
ATOM 1370 N N . VAL A 1 182 ? 2.638 14.517 -19.677 1.00 68.75 182 VAL A N 1
ATOM 1371 C CA . VAL A 1 182 ? 2.633 13.858 -20.982 1.00 68.75 182 VAL A CA 1
ATOM 1372 C C . VAL A 1 182 ? 3.990 13.160 -21.141 1.00 68.75 182 VAL A C 1
ATOM 1374 O O . VAL A 1 182 ? 5.015 13.823 -20.975 1.00 68.75 182 VAL A O 1
ATOM 1377 N N . PRO A 1 183 ? 4.039 11.843 -21.420 1.00 47.97 183 PRO A N 1
ATOM 1378 C CA . PRO A 1 183 ? 5.303 11.123 -21.563 1.00 47.97 183 PRO A CA 1
ATOM 1379 C C . PRO A 1 183 ? 6.218 11.771 -22.606 1.00 47.97 183 PRO A C 1
ATOM 1381 O O . PRO A 1 183 ? 5.803 12.006 -23.738 1.00 47.97 183 PRO A O 1
ATOM 1384 N N . GLY A 1 184 ? 7.461 12.063 -22.223 1.00 53.00 184 GLY A N 1
ATOM 1385 C CA . GLY A 1 184 ? 8.441 12.700 -23.103 1.00 53.00 184 GLY A CA 1
ATOM 1386 C C . GLY A 1 184 ? 8.297 14.219 -23.246 1.00 53.00 184 GLY A C 1
ATOM 1387 O O . GLY A 1 184 ? 9.122 14.813 -23.937 1.00 53.00 184 GLY A O 1
ATOM 1388 N N . ASP A 1 185 ? 7.321 14.850 -22.584 1.00 70.00 185 ASP A N 1
ATOM 1389 C CA . ASP A 1 185 ? 7.145 16.304 -22.561 1.00 70.00 185 ASP A CA 1
ATOM 1390 C C . ASP A 1 185 ? 7.265 16.851 -21.124 1.00 70.00 185 ASP A C 1
ATOM 1392 O O . ASP A 1 185 ? 6.504 16.501 -20.217 1.00 70.00 185 ASP A O 1
ATOM 1396 N N . ASN A 1 186 ? 8.242 17.736 -20.909 1.00 74.56 186 ASN A N 1
ATOM 1397 C CA . ASN A 1 186 ? 8.505 18.377 -19.617 1.00 74.56 186 ASN A CA 1
ATOM 1398 C C . ASN A 1 186 ? 7.627 19.613 -19.355 1.00 74.56 186 ASN A C 1
ATOM 1400 O O . ASN A 1 186 ? 7.836 20.316 -18.368 1.00 74.56 186 ASN A O 1
ATOM 1404 N N . SER A 1 187 ? 6.670 19.913 -20.228 1.00 84.69 187 SER A N 1
ATOM 1405 C CA . SER A 1 187 ? 5.858 21.125 -20.148 1.00 84.69 187 SER A CA 1
ATOM 1406 C C . SER A 1 187 ? 4.875 21.124 -18.981 1.00 84.69 187 SER A C 1
ATOM 1408 O O . SER A 1 187 ? 4.468 20.078 -18.476 1.00 84.69 187 SER A O 1
ATOM 1410 N N . ILE A 1 188 ? 4.455 22.324 -18.576 1.00 90.06 188 ILE A N 1
ATOM 1411 C CA . ILE A 1 188 ? 3.433 22.533 -17.548 1.00 90.06 188 ILE A CA 1
ATOM 1412 C C . ILE A 1 188 ? 2.053 22.622 -18.203 1.00 90.06 188 ILE A C 1
ATOM 1414 O O . ILE A 1 188 ? 1.821 23.490 -19.044 1.00 90.06 188 ILE A O 1
ATOM 1418 N N . TYR A 1 189 ? 1.118 21.775 -17.778 1.00 89.69 189 TYR A N 1
ATOM 1419 C CA . TYR A 1 189 ? -0.244 21.696 -18.312 1.00 89.69 189 TYR A CA 1
ATOM 1420 C C . TYR A 1 189 ? -1.291 22.023 -17.265 1.00 89.69 189 TYR A C 1
ATOM 1422 O O . TYR A 1 189 ? -1.148 21.657 -16.099 1.00 89.69 189 TYR A O 1
ATOM 1430 N N . VAL A 1 190 ? -2.388 22.641 -17.692 1.00 90.00 190 VAL A N 1
ATOM 1431 C CA . VAL A 1 190 ? -3.585 22.821 -16.868 1.00 90.00 190 VAL A CA 1
ATOM 1432 C C . VAL A 1 190 ? -4.349 21.502 -16.777 1.00 90.00 190 VAL A C 1
ATOM 1434 O O . VAL A 1 190 ? -4.836 20.992 -17.779 1.00 90.00 190 VAL A O 1
ATOM 1437 N N . THR A 1 191 ? -4.523 20.964 -15.572 1.00 80.25 191 THR A N 1
ATOM 1438 C CA . THR A 1 191 ? -5.243 19.693 -15.350 1.00 80.25 191 THR A CA 1
ATOM 1439 C C . THR A 1 191 ? -6.659 19.876 -14.833 1.00 80.25 191 THR A C 1
ATOM 1441 O O . THR A 1 191 ? -7.484 18.969 -14.924 1.00 80.25 191 THR A O 1
ATOM 1444 N N . LYS A 1 192 ? -6.962 21.046 -14.266 1.00 78.56 192 LYS A N 1
ATOM 1445 C CA . LYS A 1 192 ? -8.279 21.343 -13.702 1.00 78.56 192 LYS A CA 1
ATOM 1446 C C . LYS A 1 192 ? -8.529 22.840 -13.673 1.00 78.56 192 LYS A C 1
ATOM 1448 O O . LYS A 1 192 ? -7.647 23.596 -13.281 1.00 78.56 192 LYS A O 1
ATOM 1453 N N . ILE A 1 193 ? -9.752 23.254 -13.982 1.00 84.12 193 ILE A N 1
ATOM 1454 C CA . ILE A 1 193 ? -10.254 24.605 -13.713 1.00 84.12 193 ILE A CA 1
ATOM 1455 C C . ILE A 1 193 ? -11.211 24.529 -12.515 1.00 84.12 193 ILE A C 1
ATOM 1457 O O . ILE A 1 193 ? -12.057 23.641 -12.438 1.00 84.12 193 ILE A O 1
ATOM 1461 N N . ILE A 1 194 ? -11.050 25.427 -11.542 1.00 83.62 194 ILE A N 1
ATOM 1462 C CA . ILE A 1 194 ? -11.867 25.468 -10.324 1.00 83.62 194 ILE A CA 1
ATOM 1463 C C . ILE A 1 194 ? -13.093 26.339 -10.582 1.00 83.62 194 ILE A C 1
ATOM 1465 O O . ILE A 1 194 ? -12.960 27.544 -10.807 1.00 83.62 194 ILE A O 1
ATOM 1469 N N . GLU A 1 195 ? -14.279 25.741 -10.492 1.00 80.31 195 GLU A N 1
ATOM 1470 C CA . GLU A 1 195 ? -15.562 26.426 -10.656 1.00 80.31 195 GLU A CA 1
ATOM 1471 C C . GLU A 1 195 ? -15.683 27.636 -9.710 1.00 80.31 195 GLU A C 1
ATOM 1473 O O . GLU A 1 195 ? -15.333 27.581 -8.528 1.00 80.31 195 GLU A O 1
ATOM 1478 N N . GLY A 1 196 ? -16.100 28.779 -10.259 1.00 79.56 196 GLY A N 1
ATOM 1479 C CA . GLY A 1 196 ? -16.151 30.065 -9.548 1.00 79.56 196 GLY A CA 1
ATOM 1480 C C . GLY A 1 196 ? -14.789 30.745 -9.302 1.00 79.56 196 GLY A C 1
ATOM 1481 O O . GLY A 1 196 ? -14.746 31.882 -8.827 1.00 79.56 196 GLY A O 1
ATOM 1482 N N . GLY A 1 197 ? -13.671 30.097 -9.648 1.00 83.25 197 GLY A N 1
ATOM 1483 C CA . GLY A 1 197 ? -12.313 30.642 -9.563 1.00 83.25 197 GLY A CA 1
ATOM 1484 C C . GLY A 1 197 ? -12.015 31.752 -10.582 1.00 83.25 197 GLY A C 1
ATOM 1485 O O . GLY A 1 197 ? -12.833 32.079 -11.439 1.00 83.25 197 GLY A O 1
ATOM 1486 N N . ALA A 1 198 ? -10.833 32.374 -10.496 1.00 87.56 198 ALA A N 1
ATOM 1487 C CA . ALA A 1 198 ? -10.446 33.456 -11.412 1.00 87.56 198 ALA A CA 1
ATOM 1488 C C . ALA A 1 198 ? -10.328 32.989 -12.875 1.00 87.56 198 ALA A C 1
ATOM 1490 O O . ALA A 1 198 ? -10.912 33.619 -13.750 1.00 87.56 198 ALA A O 1
ATOM 1491 N N . ALA A 1 199 ? -9.655 31.864 -13.129 1.00 90.19 199 ALA A N 1
ATOM 1492 C CA . ALA A 1 199 ? -9.552 31.276 -14.464 1.00 90.19 199 ALA A CA 1
ATOM 1493 C C . ALA A 1 199 ? -10.909 30.816 -15.021 1.00 90.19 199 ALA A C 1
ATOM 1495 O O . ALA A 1 199 ? -11.196 31.066 -16.186 1.00 90.19 199 ALA A O 1
ATOM 1496 N N . HIS A 1 200 ? -11.778 30.237 -14.183 1.00 88.56 200 HIS A N 1
ATOM 1497 C CA . HIS A 1 200 ? -13.142 29.861 -14.578 1.00 88.56 200 HIS A CA 1
ATOM 1498 C C . HIS A 1 200 ? -13.993 31.070 -14.986 1.00 88.56 200 HIS A C 1
ATOM 1500 O O . HIS A 1 200 ? -14.724 31.010 -15.966 1.00 88.56 200 HIS A O 1
ATOM 1506 N N . ARG A 1 201 ? -13.895 32.182 -14.242 1.00 86.00 201 ARG A N 1
ATOM 1507 C CA . ARG A 1 201 ? -14.628 33.420 -14.553 1.00 86.00 201 ARG A CA 1
ATOM 1508 C C . ARG A 1 201 ? -14.106 34.129 -15.803 1.00 86.00 201 ARG A C 1
ATOM 1510 O O . ARG A 1 201 ? -14.895 34.779 -16.477 1.00 86.00 201 ARG A O 1
ATOM 1517 N N . ASP A 1 202 ? -12.807 34.033 -16.092 1.00 89.75 202 ASP A N 1
ATOM 1518 C CA . ASP A 1 202 ? -12.222 34.574 -17.328 1.00 89.75 202 ASP A CA 1
ATOM 1519 C C . ASP A 1 202 ? -12.560 33.704 -18.553 1.00 89.75 202 ASP A C 1
ATOM 1521 O O . ASP A 1 202 ? -12.832 34.233 -19.627 1.00 89.75 202 ASP A O 1
ATOM 1525 N N . GLY A 1 203 ? -12.581 32.377 -18.392 1.00 83.75 203 GLY A N 1
ATOM 1526 C CA . GLY A 1 203 ? -13.076 31.420 -19.387 1.00 83.75 203 GLY A CA 1
ATOM 1527 C C . GLY A 1 203 ? -12.151 31.154 -20.581 1.00 83.75 203 GLY A C 1
ATOM 1528 O O . GLY A 1 203 ? -12.451 30.280 -21.392 1.00 83.75 203 GLY A O 1
ATOM 1529 N N . ARG A 1 204 ? -11.022 31.864 -20.715 1.00 86.56 204 ARG A N 1
ATOM 1530 C CA . ARG A 1 204 ? -10.073 31.650 -21.827 1.00 86.56 204 ARG A CA 1
ATOM 1531 C C . ARG A 1 204 ? -9.064 30.532 -21.582 1.00 86.56 204 ARG A C 1
ATOM 1533 O O . ARG A 1 204 ? -8.538 30.008 -22.554 1.00 86.56 204 ARG A O 1
ATOM 1540 N N . LEU A 1 205 ? -8.784 30.205 -20.320 1.00 90.31 205 LEU A N 1
ATOM 1541 C CA . LEU A 1 205 ? -7.886 29.112 -19.941 1.00 90.31 205 LEU A CA 1
ATOM 1542 C C . LEU A 1 205 ? -8.677 27.805 -19.872 1.00 90.31 205 LEU A C 1
ATOM 1544 O O . LEU A 1 205 ? -9.686 27.743 -19.168 1.00 90.31 205 LEU A O 1
ATOM 1548 N N . GLN A 1 206 ? -8.212 26.774 -20.565 1.00 85.12 206 GLN A N 1
ATOM 1549 C CA . GLN A 1 206 ? -8.875 25.478 -20.668 1.00 85.12 206 GLN A CA 1
ATOM 1550 C C . GLN A 1 206 ? -8.023 24.358 -20.063 1.00 85.12 206 GLN A C 1
ATOM 1552 O O . GLN A 1 206 ? -6.808 24.480 -19.901 1.00 85.12 206 GLN A O 1
ATOM 1557 N N . ILE A 1 207 ? -8.673 23.249 -19.700 1.00 83.88 207 ILE A N 1
ATOM 1558 C CA . ILE A 1 207 ? -7.966 22.020 -19.311 1.00 83.88 207 ILE A CA 1
ATOM 1559 C C . ILE A 1 207 ? -7.216 21.493 -20.540 1.00 83.88 207 ILE A C 1
ATOM 1561 O O . ILE A 1 207 ? -7.777 21.437 -21.630 1.00 83.88 207 ILE A O 1
ATOM 1565 N N . GLY A 1 208 ? -5.953 21.115 -20.355 1.00 76.38 208 GLY A N 1
ATOM 1566 C CA . GLY A 1 208 ? -5.050 20.684 -21.421 1.00 76.38 208 GLY A CA 1
ATOM 1567 C C . GLY A 1 208 ? -4.190 21.802 -22.017 1.00 76.38 208 GLY A C 1
ATOM 1568 O O . GLY A 1 208 ? -3.259 21.496 -22.758 1.00 76.38 208 GLY A O 1
ATOM 1569 N N . ASP A 1 209 ? -4.436 23.073 -21.679 1.00 86.44 209 ASP A N 1
ATOM 1570 C CA . ASP A 1 209 ? -3.573 24.175 -22.118 1.00 86.44 209 ASP A CA 1
ATOM 1571 C C . ASP A 1 209 ? -2.169 24.051 -21.512 1.00 86.44 209 ASP A C 1
ATOM 1573 O O . ASP A 1 209 ? -2.004 23.804 -20.312 1.00 86.44 209 ASP A O 1
ATOM 1577 N N . LYS A 1 210 ? -1.152 24.287 -22.342 1.00 91.00 210 LYS A N 1
ATOM 1578 C CA . LYS A 1 210 ? 0.254 24.351 -21.937 1.00 91.00 210 LYS A CA 1
ATOM 1579 C C . LYS A 1 210 ? 0.597 25.766 -21.486 1.00 91.00 210 LYS A C 1
ATOM 1581 O O . LYS A 1 210 ? 0.403 26.725 -22.232 1.00 91.00 210 LYS A O 1
ATOM 1586 N N . ILE A 1 211 ? 1.121 25.918 -20.274 1.00 93.38 211 ILE A N 1
ATOM 1587 C CA . ILE A 1 211 ? 1.552 27.211 -19.736 1.00 93.38 211 ILE A CA 1
ATOM 1588 C C . ILE A 1 211 ? 3.025 27.410 -20.080 1.00 93.38 211 ILE A C 1
ATOM 1590 O O . ILE A 1 211 ? 3.897 26.754 -19.524 1.00 93.38 211 ILE A O 1
ATOM 1594 N N . LEU A 1 212 ? 3.289 28.346 -20.987 1.00 89.31 212 LEU A N 1
ATOM 1595 C CA . LEU A 1 212 ? 4.632 28.679 -21.461 1.00 89.31 212 LEU A CA 1
ATOM 1596 C C . LEU A 1 212 ? 5.335 29.680 -20.541 1.00 89.31 212 LEU A C 1
ATOM 1598 O O . LEU A 1 212 ? 6.551 29.640 -20.389 1.00 89.31 212 LEU A O 1
ATOM 1602 N N . ALA A 1 213 ? 4.586 30.608 -19.939 1.00 91.31 213 ALA A N 1
ATOM 1603 C CA . ALA A 1 213 ? 5.153 31.610 -19.039 1.00 91.31 213 ALA A CA 1
ATOM 1604 C C . ALA A 1 213 ? 4.121 32.182 -18.063 1.00 91.31 213 ALA A C 1
ATOM 1606 O O . ALA A 1 213 ? 2.926 32.261 -18.366 1.00 91.31 213 ALA A O 1
ATOM 1607 N N . VAL A 1 214 ? 4.622 32.662 -16.924 1.00 94.44 214 VAL A N 1
ATOM 1608 C CA . VAL A 1 214 ? 3.875 33.415 -15.910 1.00 94.44 214 VAL A CA 1
ATOM 1609 C C . VAL A 1 214 ? 4.576 34.754 -15.698 1.00 94.44 214 VAL A C 1
ATOM 1611 O O . VAL A 1 214 ? 5.705 34.826 -15.219 1.00 94.44 214 VAL A O 1
ATOM 1614 N N . ASN A 1 215 ? 3.902 35.842 -16.055 1.00 91.12 215 ASN A N 1
ATOM 1615 C CA . ASN A 1 215 ? 4.462 37.185 -16.168 1.00 91.12 215 ASN A CA 1
ATOM 1616 C C . ASN A 1 215 ? 5.704 37.192 -17.076 1.00 91.12 215 ASN A C 1
ATOM 1618 O O . ASN A 1 215 ? 5.583 36.994 -18.282 1.00 91.12 215 ASN A O 1
ATOM 1622 N N . HIS A 1 216 ? 6.885 37.420 -16.500 1.00 84.94 216 HIS A N 1
ATOM 1623 C CA . HIS A 1 216 ? 8.167 37.430 -17.207 1.00 84.94 216 HIS A CA 1
ATOM 1624 C C . HIS A 1 216 ? 8.972 36.135 -17.010 1.00 84.94 216 HIS A C 1
ATOM 1626 O O . HIS A 1 216 ? 10.080 36.030 -17.526 1.00 84.94 216 HIS A O 1
ATOM 1632 N N . VAL A 1 217 ? 8.443 35.169 -16.253 1.00 85.69 217 VAL A N 1
ATOM 1633 C CA . VAL A 1 217 ? 9.119 33.905 -15.937 1.00 85.69 217 VAL A CA 1
ATOM 1634 C C . VAL A 1 217 ? 8.698 32.847 -16.952 1.00 85.69 217 VAL A C 1
ATOM 1636 O O . VAL A 1 217 ? 7.510 32.533 -17.052 1.00 85.69 217 VAL A O 1
ATOM 1639 N N . SER A 1 218 ? 9.665 32.312 -17.701 1.00 88.25 218 SER A N 1
ATOM 1640 C CA . SER A 1 218 ? 9.453 31.158 -18.585 1.00 88.25 218 SER A CA 1
ATOM 1641 C C . SER A 1 218 ? 9.234 29.890 -17.760 1.00 88.25 218 SER A C 1
ATOM 1643 O O . SER A 1 218 ? 9.894 29.711 -16.738 1.00 88.25 218 SER A O 1
ATOM 1645 N N . LEU A 1 219 ? 8.319 29.027 -18.203 1.00 89.25 219 LEU A N 1
ATOM 1646 C CA . LEU A 1 219 ? 8.049 27.715 -17.604 1.00 89.25 219 LEU A CA 1
ATOM 1647 C C . LEU A 1 219 ? 8.486 26.545 -18.505 1.00 89.25 219 LEU A C 1
ATOM 1649 O O . LEU A 1 219 ? 8.060 25.410 -18.297 1.00 89.25 219 LEU A O 1
ATOM 1653 N N . GLU A 1 220 ? 9.313 26.807 -19.515 1.00 81.31 220 GLU A N 1
ATOM 1654 C CA . GLU A 1 220 ? 9.903 25.763 -20.360 1.00 81.31 220 GLU A CA 1
ATOM 1655 C C . GLU A 1 220 ? 10.985 24.986 -19.591 1.00 81.31 220 GLU A C 1
ATOM 1657 O O . GLU A 1 220 ? 11.819 25.592 -18.919 1.00 81.31 220 GLU A O 1
ATOM 1662 N N . ASP A 1 221 ? 10.941 23.649 -19.676 1.00 76.25 221 ASP A N 1
ATOM 1663 C CA . ASP A 1 221 ? 11.893 22.713 -19.048 1.00 76.25 221 ASP A CA 1
ATOM 1664 C C . ASP A 1 221 ? 12.207 23.005 -17.570 1.00 76.25 221 ASP A C 1
ATOM 1666 O O . ASP A 1 221 ? 13.330 22.841 -17.088 1.00 76.25 221 ASP A O 1
ATOM 1670 N N . ILE A 1 222 ? 11.186 23.419 -16.824 1.00 81.31 222 ILE A N 1
ATOM 1671 C CA . ILE A 1 222 ? 11.303 23.760 -15.409 1.00 81.31 222 ILE A CA 1
ATOM 1672 C C . ILE A 1 222 ? 10.861 22.593 -14.512 1.00 81.31 222 ILE A C 1
ATOM 1674 O O . ILE A 1 222 ? 10.027 21.774 -14.907 1.00 81.31 222 ILE A O 1
ATOM 1678 N N . LEU A 1 223 ? 11.385 22.503 -13.285 1.00 79.88 223 LEU A N 1
ATOM 1679 C CA . LEU A 1 223 ? 10.873 21.563 -12.285 1.00 79.88 223 LEU A CA 1
ATOM 1680 C C . LEU A 1 223 ? 9.423 21.914 -11.917 1.00 79.88 223 LEU A C 1
ATOM 1682 O O . LEU A 1 223 ? 9.036 23.083 -11.865 1.00 79.88 223 LEU A O 1
ATOM 1686 N N . HIS A 1 224 ? 8.621 20.895 -11.600 1.00 85.50 224 HIS A N 1
ATOM 1687 C CA . HIS A 1 224 ? 7.223 21.089 -11.197 1.00 85.50 224 HIS A CA 1
ATOM 1688 C C . HIS A 1 224 ? 7.082 22.077 -10.024 1.00 85.50 224 HIS A C 1
ATOM 1690 O O . HIS A 1 224 ? 6.196 22.932 -10.013 1.00 85.50 224 HIS A O 1
ATOM 1696 N N . GLU A 1 225 ? 7.972 21.972 -9.036 1.00 85.56 225 GLU A N 1
ATOM 1697 C CA . GLU A 1 225 ? 7.967 22.825 -7.846 1.00 85.56 225 GLU A CA 1
ATOM 1698 C C . GLU A 1 225 ? 8.226 24.301 -8.172 1.00 85.56 225 GLU A C 1
ATOM 1700 O O . GLU A 1 225 ? 7.518 25.173 -7.668 1.00 85.56 225 GLU A O 1
ATOM 1705 N N . ASP A 1 226 ? 9.149 24.585 -9.087 1.00 85.81 226 ASP A N 1
ATOM 1706 C CA . ASP A 1 226 ? 9.482 25.946 -9.502 1.00 85.81 226 ASP A CA 1
ATOM 1707 C C . ASP A 1 226 ? 8.336 26.594 -10.292 1.00 85.81 226 ASP A C 1
ATOM 1709 O O . ASP A 1 226 ? 8.047 27.780 -10.113 1.00 85.81 226 ASP A O 1
ATOM 1713 N N . ALA A 1 227 ? 7.602 25.816 -11.096 1.00 88.00 227 ALA A N 1
ATOM 1714 C CA . ALA A 1 227 ? 6.378 26.287 -11.744 1.00 88.00 227 ALA A CA 1
ATOM 1715 C C . ALA A 1 227 ? 5.293 26.662 -10.717 1.00 88.00 227 ALA A C 1
ATOM 1717 O O . ALA A 1 227 ? 4.617 27.689 -10.853 1.00 88.00 227 ALA A O 1
ATOM 1718 N N . VAL A 1 228 ? 5.147 25.870 -9.647 1.00 89.12 228 VAL A N 1
ATOM 1719 C CA . VAL A 1 228 ? 4.232 26.175 -8.535 1.00 89.12 228 VAL A CA 1
ATOM 1720 C C . VAL A 1 228 ? 4.667 27.445 -7.803 1.00 89.12 228 VAL A C 1
ATOM 1722 O O . VAL A 1 228 ? 3.819 28.283 -7.482 1.00 89.12 228 VAL A O 1
ATOM 1725 N N . VAL A 1 229 ? 5.968 27.619 -7.561 1.00 88.44 229 VAL A N 1
ATOM 1726 C CA . VAL A 1 229 ? 6.529 28.834 -6.954 1.00 88.44 229 VAL A CA 1
ATOM 1727 C C . VAL A 1 229 ? 6.245 30.051 -7.836 1.00 88.44 229 VAL A C 1
ATOM 1729 O O . VAL A 1 229 ? 5.723 31.045 -7.330 1.00 88.44 229 VAL A O 1
ATOM 1732 N N . ALA A 1 230 ? 6.486 29.963 -9.146 1.00 90.19 230 ALA A N 1
ATOM 1733 C CA . ALA A 1 230 ? 6.235 31.043 -10.099 1.00 90.19 230 ALA A CA 1
ATOM 1734 C C . ALA A 1 230 ? 4.753 31.463 -10.153 1.00 90.19 230 ALA A C 1
ATOM 1736 O O . ALA A 1 230 ? 4.457 32.653 -10.214 1.00 90.19 230 ALA A O 1
ATOM 1737 N N . LEU A 1 231 ? 3.815 30.511 -10.070 1.00 91.50 231 LEU A N 1
ATOM 1738 C CA . LEU A 1 231 ? 2.367 30.776 -10.040 1.00 91.50 231 LEU A CA 1
ATOM 1739 C C . LEU A 1 231 ? 1.863 31.301 -8.684 1.00 91.50 231 LEU A C 1
ATOM 1741 O O . LEU A 1 231 ? 0.881 32.050 -8.626 1.00 91.50 231 LEU A O 1
ATOM 1745 N N . LYS A 1 232 ? 2.504 30.911 -7.575 1.00 87.31 232 LYS A N 1
ATOM 1746 C CA . LYS A 1 232 ? 2.151 31.389 -6.228 1.00 87.31 232 LYS A CA 1
ATOM 1747 C C . LYS A 1 232 ? 2.693 32.792 -5.966 1.00 87.31 232 LYS A C 1
ATOM 1749 O O . LYS A 1 232 ? 1.937 33.627 -5.459 1.00 87.31 232 LYS A O 1
ATOM 1754 N N . ASN A 1 233 ? 3.933 33.060 -6.374 1.00 87.38 233 ASN A N 1
ATOM 1755 C CA . ASN A 1 233 ? 4.668 34.307 -6.140 1.00 87.38 233 ASN A CA 1
ATOM 1756 C C . ASN A 1 233 ? 4.371 35.375 -7.202 1.00 87.38 233 ASN A C 1
ATOM 1758 O O . ASN A 1 233 ? 5.263 35.994 -7.778 1.00 87.38 233 ASN A O 1
ATOM 1762 N N . THR A 1 234 ? 3.086 35.611 -7.444 1.00 89.50 234 THR A N 1
ATOM 1763 C CA . THR A 1 234 ? 2.591 36.661 -8.336 1.00 89.50 234 THR A CA 1
ATOM 1764 C C . THR A 1 234 ? 1.800 37.705 -7.556 1.00 89.50 234 THR A C 1
ATOM 1766 O O . THR A 1 234 ? 1.155 37.382 -6.552 1.00 89.50 234 THR A O 1
ATOM 1769 N N . GLY A 1 235 ? 1.768 38.937 -8.070 1.00 84.81 235 GLY A N 1
ATOM 1770 C CA . GLY A 1 235 ? 0.841 39.970 -7.605 1.00 84.81 235 GLY A CA 1
ATOM 1771 C C . GLY A 1 235 ? -0.624 39.663 -7.946 1.00 84.81 235 GLY A C 1
ATOM 1772 O O . GLY A 1 235 ? -0.960 38.586 -8.449 1.00 84.81 235 GLY A O 1
ATOM 1773 N N . GLU A 1 236 ? -1.505 40.631 -7.682 1.00 87.12 236 GLU A N 1
ATOM 1774 C CA . GLU A 1 236 ? -2.949 40.509 -7.942 1.00 87.12 236 GLU A CA 1
ATOM 1775 C C . GLU A 1 236 ? -3.275 40.323 -9.427 1.00 87.12 236 GLU A C 1
ATOM 1777 O O . GLU A 1 236 ? -4.234 39.636 -9.768 1.00 87.12 236 GLU A O 1
ATOM 1782 N N . VAL A 1 237 ? -2.465 40.898 -10.316 1.00 91.25 237 VAL A N 1
ATOM 1783 C CA . VAL A 1 237 ? -2.594 40.745 -11.767 1.00 91.25 237 VAL A CA 1
ATOM 1784 C C . VAL A 1 237 ? -1.534 39.769 -12.263 1.00 91.25 237 VAL A C 1
ATOM 1786 O O . VAL A 1 237 ? -0.347 39.951 -11.993 1.00 91.25 237 VAL A O 1
ATOM 1789 N N . VAL A 1 238 ? -1.961 38.754 -13.014 1.00 93.69 238 VAL A N 1
ATOM 1790 C CA . VAL A 1 238 ? -1.090 37.707 -13.558 1.00 93.69 238 VAL A CA 1
ATOM 1791 C C . VAL A 1 238 ? -1.288 37.596 -15.060 1.00 93.69 238 VAL A C 1
ATOM 1793 O O . VAL A 1 238 ? -2.416 37.469 -15.533 1.00 93.69 238 VAL A O 1
ATOM 1796 N N . TYR A 1 239 ? -0.191 37.621 -15.808 1.00 91.94 239 TYR A N 1
ATOM 1797 C CA . TYR A 1 239 ? -0.185 37.376 -17.244 1.00 91.94 239 TYR A CA 1
ATOM 1798 C C . TYR A 1 239 ? 0.295 35.952 -17.505 1.00 91.94 239 TYR A C 1
ATOM 1800 O O . TYR A 1 239 ? 1.410 35.604 -17.143 1.00 91.94 239 TYR A O 1
ATOM 1808 N N . LEU A 1 240 ? -0.533 35.123 -18.125 1.00 95.62 240 LEU A N 1
ATOM 1809 C CA . LEU A 1 240 ? -0.163 33.782 -18.557 1.00 95.62 240 LEU A CA 1
ATOM 1810 C C . LEU A 1 240 ? 0.060 33.794 -20.062 1.00 95.62 240 LEU A C 1
ATOM 1812 O O . LEU A 1 240 ? -0.783 34.300 -20.801 1.00 95.62 240 LEU A O 1
ATOM 1816 N N . LYS A 1 241 ? 1.167 33.216 -20.518 1.00 91.62 241 LYS A N 1
ATOM 1817 C CA . LYS A 1 241 ? 1.364 32.866 -21.926 1.00 91.62 241 LYS A CA 1
ATOM 1818 C C . LYS A 1 241 ? 1.026 31.389 -22.064 1.00 91.62 241 LYS A C 1
ATOM 1820 O O . LYS A 1 241 ? 1.672 30.570 -21.415 1.00 91.62 241 LYS A O 1
ATOM 1825 N N . VAL A 1 242 ? 0.004 31.060 -22.847 1.00 91.81 242 VAL A N 1
ATOM 1826 C CA . VAL A 1 242 ? -0.527 29.695 -22.953 1.00 91.81 242 VAL A CA 1
ATOM 1827 C C . VAL A 1 242 ? -0.622 29.239 -24.398 1.00 91.81 242 VAL A C 1
ATOM 1829 O O . VAL A 1 242 ? -0.877 30.052 -25.285 1.00 91.81 242 VAL A O 1
ATOM 1832 N N . ALA A 1 243 ? -0.430 27.950 -24.629 1.00 83.88 243 ALA A N 1
ATOM 1833 C CA . ALA A 1 243 ? -0.599 27.285 -25.909 1.00 83.88 243 ALA A CA 1
ATOM 1834 C C . ALA A 1 243 ? -1.747 26.273 -25.817 1.00 83.88 243 ALA A C 1
ATOM 1836 O O . ALA A 1 243 ? -1.778 25.450 -24.902 1.00 83.88 243 ALA A O 1
ATOM 1837 N N . ALA A 1 244 ? -2.688 26.347 -26.762 1.00 74.56 244 ALA A N 1
ATOM 1838 C CA . ALA A 1 244 ? -3.770 25.371 -26.865 1.00 74.56 244 ALA A CA 1
ATOM 1839 C C . ALA A 1 244 ? -3.235 24.045 -27.445 1.00 74.56 244 ALA A C 1
ATOM 1841 O O . ALA A 1 244 ? -2.423 24.089 -28.376 1.00 74.56 244 ALA A O 1
ATOM 1842 N N . PRO A 1 245 ? -3.685 22.878 -26.949 1.00 58.09 245 PRO A N 1
ATOM 1843 C CA . PRO A 1 245 ? -3.185 21.587 -27.407 1.00 58.09 245 PRO A CA 1
ATOM 1844 C C . PRO A 1 245 ? -3.539 21.337 -28.879 1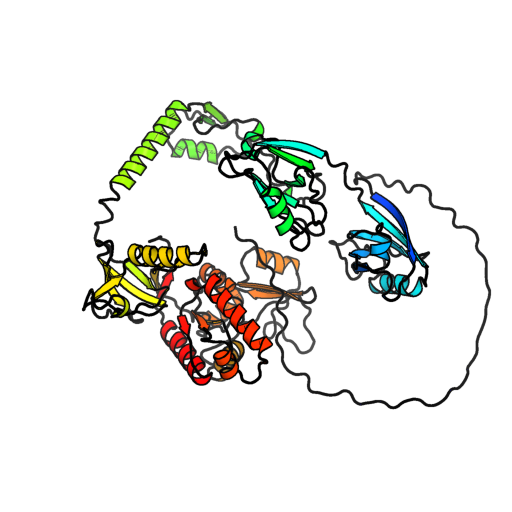.00 58.09 245 PRO A C 1
ATOM 1846 O O . PRO A 1 245 ? -4.660 21.601 -29.320 1.00 58.09 245 PRO A O 1
ATOM 1849 N N . THR A 1 246 ? -2.590 20.787 -29.644 1.00 46.69 246 THR A N 1
ATOM 1850 C CA . THR A 1 246 ? -2.851 20.344 -31.022 1.00 46.69 246 THR A CA 1
ATOM 1851 C C . THR A 1 246 ? -3.329 18.892 -31.015 1.00 46.69 246 THR A C 1
ATOM 1853 O O . THR A 1 246 ? -2.725 18.016 -30.401 1.00 46.69 246 THR A O 1
ATOM 1856 N N . THR A 1 247 ? -4.426 18.634 -31.720 1.00 42.41 247 THR A N 1
ATOM 1857 C CA . THR A 1 247 ? -5.250 17.413 -31.749 1.00 42.41 247 THR A CA 1
ATOM 1858 C C . THR A 1 247 ? -4.604 16.144 -32.348 1.00 42.41 247 THR A C 1
ATOM 1860 O O . THR A 1 247 ? -5.304 15.344 -32.966 1.00 42.41 247 THR A O 1
ATOM 1863 N N . GLN A 1 248 ? -3.300 15.892 -32.176 1.00 39.28 248 GLN A N 1
ATOM 1864 C CA . GLN A 1 248 ? -2.619 14.752 -32.830 1.00 39.28 248 GLN A CA 1
ATOM 1865 C C . GLN A 1 248 ? -1.921 13.725 -31.914 1.00 39.28 248 GLN A C 1
ATOM 1867 O O . GLN A 1 248 ? -1.422 12.731 -32.428 1.00 39.28 248 GLN A O 1
ATOM 1872 N N . TYR A 1 249 ? -1.989 13.854 -30.582 1.00 37.66 249 TYR A N 1
ATOM 1873 C CA . TYR A 1 249 ? -1.449 12.850 -29.634 1.00 37.66 249 TYR A CA 1
ATOM 1874 C C . TYR A 1 249 ? -2.483 12.254 -28.662 1.00 37.66 249 TYR A C 1
ATOM 1876 O O . TYR A 1 249 ? -2.140 11.776 -27.586 1.00 37.66 249 TYR A O 1
ATOM 1884 N N . MET A 1 250 ? -3.760 12.244 -29.048 1.00 35.41 250 MET A N 1
ATOM 1885 C CA . MET A 1 250 ? -4.812 11.517 -28.325 1.00 35.41 250 MET A CA 1
ATOM 1886 C C . MET A 1 250 ? -5.130 10.208 -29.059 1.00 35.41 250 MET A C 1
ATOM 1888 O O . MET A 1 250 ? -5.515 10.222 -30.237 1.00 35.41 250 MET A O 1
ATOM 1892 N N . HIS A 1 251 ? -4.963 9.084 -28.356 1.00 34.22 251 HIS A N 1
ATOM 1893 C CA . HIS A 1 251 ? -5.339 7.741 -28.804 1.00 34.22 251 HIS A CA 1
ATOM 1894 C C . HIS A 1 251 ? -6.839 7.722 -29.182 1.00 34.22 251 HIS A C 1
ATOM 1896 O O . HIS A 1 251 ? -7.629 8.418 -28.543 1.00 34.22 251 HIS A O 1
ATOM 1902 N N . PRO A 1 252 ? -7.306 6.932 -30.172 1.00 34.47 252 PRO A N 1
ATOM 1903 C CA . PRO A 1 252 ? -8.725 6.888 -30.562 1.00 34.47 252 PRO A CA 1
ATOM 1904 C C . PRO A 1 252 ? -9.703 6.504 -29.436 1.00 34.47 252 PRO A C 1
ATOM 1906 O O . PRO A 1 252 ? -10.899 6.728 -29.576 1.00 34.47 252 PRO A O 1
ATOM 1909 N N . ALA A 1 253 ? -9.206 5.964 -28.319 1.00 37.09 253 ALA A N 1
ATOM 1910 C CA . ALA A 1 253 ? -9.990 5.702 -27.108 1.00 37.09 253 ALA A CA 1
ATOM 1911 C C . ALA A 1 253 ? -10.266 6.979 -26.285 1.00 37.09 253 ALA A C 1
ATOM 1913 O O . ALA A 1 253 ? -11.321 7.081 -25.670 1.00 37.09 253 ALA A O 1
ATOM 1914 N N . ASP A 1 254 ? -9.393 7.988 -26.375 1.00 37.16 254 ASP A N 1
ATOM 1915 C CA . ASP A 1 254 ? -9.621 9.334 -25.830 1.00 37.16 254 ASP A CA 1
ATOM 1916 C C . ASP A 1 254 ? -10.399 10.231 -26.815 1.00 37.16 254 ASP A C 1
ATOM 1918 O O . ASP A 1 254 ? -10.843 11.321 -26.461 1.00 37.16 254 ASP A O 1
ATOM 1922 N N . ARG A 1 255 ? -10.643 9.755 -28.051 1.00 30.50 255 ARG A N 1
ATOM 1923 C CA . ARG A 1 255 ? -11.596 10.367 -29.005 1.00 30.50 255 ARG A CA 1
ATOM 1924 C C . ARG A 1 255 ? -13.059 9.998 -28.734 1.00 30.50 255 ARG A C 1
ATOM 1926 O O . ARG A 1 255 ? -13.936 10.460 -29.458 1.00 30.50 255 ARG A O 1
ATOM 1933 N N . TYR A 1 256 ? -13.327 9.205 -27.698 1.00 31.67 256 TYR A N 1
ATOM 1934 C CA . TYR A 1 256 ? -14.675 8.907 -27.218 1.00 31.67 256 TYR A CA 1
ATOM 1935 C C . TYR A 1 256 ? -14.854 9.345 -25.760 1.00 31.67 256 TYR A C 1
ATOM 1937 O O . TYR A 1 256 ? -15.324 8.593 -24.915 1.00 31.67 256 TYR A O 1
ATOM 1945 N N . SER A 1 257 ? -14.581 10.615 -25.473 1.00 31.39 257 SER A N 1
ATOM 1946 C CA . SER A 1 257 ? -15.686 11.374 -24.888 1.00 31.39 257 SER A CA 1
ATOM 1947 C C . SER A 1 257 ? -16.515 11.860 -26.072 1.00 31.39 257 SER A C 1
ATOM 1949 O O . SER A 1 257 ? -15.935 12.464 -26.979 1.00 31.39 257 SER A O 1
ATOM 1951 N N . PRO A 1 258 ? -17.822 11.546 -26.147 1.00 27.89 258 PRO A N 1
ATOM 1952 C CA . PRO A 1 258 ? -18.667 12.111 -27.188 1.00 27.89 258 PRO A CA 1
ATOM 1953 C C . PRO A 1 258 ? -18.433 13.626 -27.219 1.00 27.89 258 PRO A C 1
ATOM 1955 O O . PRO A 1 258 ? -18.242 14.208 -26.147 1.00 27.89 258 PRO A O 1
ATOM 1958 N N . PRO A 1 259 ? -18.428 14.283 -28.392 1.00 30.95 259 PRO A N 1
ATOM 1959 C CA . PRO A 1 259 ? -18.523 15.731 -28.408 1.00 30.95 259 PRO A CA 1
ATOM 1960 C C . PRO A 1 259 ? -19.718 16.094 -27.533 1.00 30.95 259 PRO A C 1
ATOM 1962 O O . PRO A 1 259 ? -20.837 15.648 -27.802 1.00 30.95 259 PRO A O 1
ATOM 1965 N N . ASP A 1 260 ? -19.461 16.848 -26.468 1.00 33.44 260 ASP A N 1
ATOM 1966 C CA . ASP A 1 260 ? -20.498 17.454 -25.654 1.00 33.44 260 ASP A CA 1
ATOM 1967 C C . ASP A 1 260 ? -21.194 18.496 -26.546 1.00 33.44 260 ASP A C 1
ATOM 1969 O O . ASP A 1 260 ? -20.940 19.704 -26.535 1.00 33.44 260 ASP A O 1
ATOM 1973 N N . LEU A 1 261 ? -22.091 17.982 -27.390 1.00 30.88 261 LEU A N 1
ATOM 1974 C CA . LEU A 1 261 ? -23.118 18.714 -28.122 1.00 30.88 261 LEU A CA 1
ATOM 1975 C C . LEU A 1 261 ? -24.075 19.427 -27.148 1.00 30.88 261 LEU A C 1
ATOM 1977 O O . LEU A 1 261 ? -24.888 20.246 -27.571 1.00 30.88 261 LEU A O 1
ATOM 1981 N N . THR A 1 262 ? -23.912 19.218 -25.839 1.00 35.12 262 THR A N 1
ATOM 1982 C CA . THR A 1 262 ? -24.440 20.061 -24.760 1.00 35.12 262 THR A CA 1
ATOM 1983 C C . THR A 1 262 ? -23.924 21.503 -24.819 1.00 35.12 262 THR A C 1
ATOM 1985 O O . THR A 1 262 ? -24.579 22.397 -24.296 1.00 35.12 262 THR A O 1
ATOM 1988 N N . SER A 1 263 ? -22.862 21.805 -25.576 1.00 32.34 263 SER A N 1
ATOM 1989 C CA . SER A 1 263 ? -22.477 23.198 -25.872 1.00 32.34 263 SER A CA 1
ATOM 1990 C C . SER A 1 263 ? -23.577 23.993 -26.609 1.00 32.34 263 SER A C 1
ATOM 1992 O O . SER A 1 263 ? -23.550 25.225 -26.602 1.00 32.34 263 SER A O 1
ATOM 1994 N N . TYR A 1 264 ? -24.562 23.315 -27.220 1.00 34.88 264 TYR A N 1
ATOM 1995 C CA . TYR A 1 264 ? -25.733 23.939 -27.854 1.00 34.88 264 TYR A CA 1
ATOM 1996 C C . TYR A 1 264 ? -27.059 23.713 -27.120 1.00 34.88 264 TYR A C 1
ATOM 1998 O O . TYR A 1 264 ? -28.074 24.278 -27.529 1.00 34.88 264 TYR A O 1
ATOM 2006 N N . ILE A 1 265 ? -27.063 22.979 -26.006 1.00 36.00 265 ILE A N 1
ATOM 2007 C CA . ILE A 1 265 ? -28.224 22.896 -25.122 1.00 36.00 265 ILE A CA 1
ATOM 2008 C C . ILE A 1 265 ? -27.781 23.416 -23.761 1.00 36.00 265 ILE A C 1
ATOM 2010 O O . ILE A 1 265 ? -27.178 22.706 -22.964 1.00 36.00 265 ILE A O 1
ATOM 2014 N N . ARG A 1 266 ? -28.088 24.693 -23.509 1.00 39.53 266 ARG A N 1
ATOM 2015 C CA . ARG A 1 266 ? -28.127 25.257 -22.158 1.00 39.53 266 ARG A CA 1
ATOM 2016 C C . ARG A 1 266 ? -29.181 24.493 -21.344 1.00 39.53 266 ARG A C 1
ATOM 2018 O O . ARG A 1 266 ? -30.268 25.022 -21.148 1.00 39.53 266 ARG A O 1
ATOM 2025 N N . GLU A 1 267 ? -28.883 23.280 -20.888 1.00 37.53 267 GLU A N 1
ATOM 2026 C CA . GLU A 1 267 ? -29.621 22.676 -19.779 1.00 37.53 267 GLU A CA 1
ATOM 2027 C C . GLU A 1 267 ? -29.128 23.353 -18.506 1.00 37.53 267 GLU A C 1
ATOM 2029 O O . GLU A 1 267 ? -28.188 22.930 -17.831 1.00 37.53 267 GLU A O 1
ATOM 2034 N N . ASN A 1 268 ? -29.728 24.503 -18.222 1.00 47.16 268 ASN A N 1
ATOM 2035 C CA . ASN A 1 268 ? -29.559 25.131 -16.932 1.00 47.16 268 ASN A CA 1
ATOM 2036 C C . ASN A 1 268 ? -30.240 24.228 -15.895 1.00 47.16 268 ASN A C 1
ATOM 2038 O O . ASN A 1 268 ? -31.373 23.783 -16.090 1.00 47.16 268 ASN A O 1
ATOM 2042 N N . LYS A 1 269 ? -29.592 23.995 -14.748 1.00 51.53 269 LYS A N 1
ATOM 2043 C CA . LYS A 1 269 ? -30.277 23.408 -13.587 1.00 51.53 269 LYS A CA 1
ATOM 2044 C C . LYS A 1 269 ? -31.581 24.179 -13.334 1.00 51.53 269 LYS A C 1
ATOM 2046 O O . LYS A 1 269 ? -31.550 25.395 -13.142 1.00 51.53 269 LYS A O 1
ATOM 2051 N N . GLY A 1 270 ? -32.707 23.468 -13.379 1.00 59.19 270 GLY A N 1
ATOM 2052 C CA . GLY A 1 270 ? -34.052 24.035 -13.252 1.00 59.19 270 GLY A CA 1
ATOM 2053 C C . GLY A 1 270 ? -34.935 23.982 -14.495 1.00 59.19 270 GLY A C 1
ATOM 2054 O O . GLY A 1 270 ? -36.030 24.543 -14.480 1.00 59.19 270 GLY A O 1
ATOM 2055 N N . ASP A 1 271 ? -34.504 23.294 -15.547 1.00 71.19 271 ASP A N 1
ATOM 2056 C CA . ASP A 1 271 ? -35.356 22.966 -16.688 1.00 71.19 271 ASP A CA 1
ATOM 2057 C C . ASP A 1 271 ? -36.407 21.894 -16.331 1.00 71.19 271 ASP A C 1
ATOM 2059 O O . ASP A 1 271 ? -36.087 20.803 -15.856 1.00 71.19 271 ASP A O 1
ATOM 2063 N N . GLN A 1 272 ? -37.685 22.188 -16.586 1.00 78.38 272 GLN A N 1
ATOM 2064 C CA . GLN A 1 272 ? -38.762 21.201 -16.565 1.00 78.38 272 GLN A CA 1
ATOM 2065 C C . GLN A 1 272 ? -38.855 20.528 -17.936 1.00 78.38 272 GLN A C 1
ATOM 2067 O O . GLN A 1 272 ? -39.158 21.185 -18.933 1.00 78.38 272 GLN A O 1
ATOM 2072 N N . ILE A 1 273 ? -38.668 19.210 -17.991 1.00 83.00 273 ILE A N 1
ATOM 2073 C CA . ILE A 1 273 ? -38.869 18.439 -19.222 1.00 83.00 273 ILE A CA 1
ATOM 2074 C C . ILE A 1 273 ? -40.369 18.373 -19.535 1.00 83.00 273 ILE A C 1
ATOM 2076 O O . ILE A 1 273 ? -41.154 17.808 -18.776 1.00 83.00 273 ILE A O 1
ATOM 2080 N N . LEU A 1 274 ? -40.766 18.955 -20.665 1.00 82.12 274 LEU A N 1
ATOM 2081 C CA . LEU A 1 274 ? -42.146 18.977 -21.141 1.00 82.12 274 LEU A CA 1
ATOM 2082 C C . LEU A 1 274 ? -42.452 17.800 -22.064 1.00 82.12 274 LEU A C 1
ATOM 2084 O O . LEU A 1 274 ? -43.578 17.322 -22.058 1.00 82.12 274 LEU A O 1
ATOM 2088 N N . SER A 1 275 ? -41.491 17.331 -22.865 1.00 83.62 275 SER A N 1
ATOM 2089 C CA . SER A 1 275 ? -41.664 16.117 -23.673 1.00 83.62 275 SER A CA 1
ATOM 2090 C C . SER A 1 275 ? -40.337 15.491 -24.099 1.00 83.62 275 SER A C 1
ATOM 2092 O O . SER A 1 275 ? -39.325 16.186 -24.184 1.00 83.62 275 SER A O 1
ATOM 2094 N N . VAL A 1 276 ? -40.358 14.190 -24.398 1.00 81.88 276 VAL A N 1
ATOM 2095 C CA . VAL A 1 276 ? -39.215 13.427 -24.928 1.00 81.88 276 VAL A CA 1
ATOM 2096 C C . VAL A 1 276 ? -39.673 12.653 -26.162 1.00 81.88 276 VAL A C 1
ATOM 2098 O O . VAL A 1 276 ? -40.618 11.874 -26.083 1.00 81.88 276 VAL A O 1
ATOM 2101 N N . ASN A 1 277 ? -39.041 12.883 -27.314 1.00 81.31 277 ASN A N 1
ATOM 2102 C CA . ASN A 1 277 ? -39.396 12.289 -28.611 1.00 81.31 277 ASN A CA 1
ATOM 2103 C C . ASN A 1 277 ? -40.891 12.420 -28.967 1.00 81.31 277 ASN A C 1
ATOM 2105 O O . ASN A 1 277 ? -41.481 11.531 -29.575 1.00 81.31 277 ASN A O 1
ATOM 2109 N N . GLY A 1 278 ? -41.517 13.533 -28.568 1.00 76.81 278 GLY A N 1
ATOM 2110 C CA . GLY A 1 278 ? -42.944 13.797 -28.783 1.00 76.81 278 GLY A CA 1
ATOM 2111 C C . GLY A 1 278 ? -43.887 13.206 -27.726 1.00 76.81 278 GLY A C 1
ATOM 2112 O O . GLY A 1 278 ? -45.086 13.471 -27.786 1.00 76.81 278 GLY A O 1
ATOM 2113 N N . VAL A 1 279 ? -43.380 12.457 -26.739 1.00 81.75 279 VAL A N 1
ATOM 2114 C CA . VAL A 1 279 ? -44.159 11.987 -25.581 1.00 81.75 279 VAL A CA 1
ATOM 2115 C C . VAL A 1 279 ? -44.257 13.108 -24.549 1.00 81.75 279 VAL A C 1
ATOM 2117 O O . VAL A 1 279 ? -43.237 13.521 -24.003 1.00 81.75 279 VAL A O 1
ATOM 2120 N N . ASP A 1 280 ? -45.468 13.602 -24.284 1.00 85.56 280 ASP A N 1
ATOM 2121 C CA . ASP A 1 280 ? -45.735 14.677 -23.316 1.00 85.56 280 ASP A CA 1
ATOM 2122 C C . ASP A 1 280 ? -45.516 14.209 -21.867 1.00 85.56 280 ASP A C 1
ATOM 2124 O O . ASP A 1 280 ? -46.088 13.210 -21.429 1.00 85.56 280 ASP A O 1
ATOM 2128 N N . LEU A 1 281 ? -44.694 14.952 -21.126 1.00 86.00 281 LEU A N 1
ATOM 2129 C CA . LEU A 1 281 ? -44.295 14.677 -19.746 1.00 86.00 281 LEU A CA 1
ATOM 2130 C C . LEU A 1 281 ? -44.771 15.737 -18.743 1.00 86.00 281 LEU A C 1
ATOM 2132 O O . LEU A 1 281 ? -44.476 15.615 -17.556 1.00 86.00 281 LEU A O 1
ATOM 2136 N N . ARG A 1 282 ? -45.563 16.736 -19.161 1.00 84.06 282 ARG A N 1
ATOM 2137 C CA . ARG A 1 282 ? -46.019 17.840 -18.285 1.00 84.06 282 ARG A CA 1
ATOM 2138 C C . ARG A 1 282 ? -46.745 17.386 -17.016 1.00 84.06 282 ARG A C 1
ATOM 2140 O O . ARG A 1 282 ? -46.681 18.072 -16.000 1.00 84.06 282 ARG A O 1
ATOM 2147 N N . TYR A 1 283 ? -47.417 16.239 -17.085 1.00 82.06 283 TYR A N 1
ATOM 2148 C CA . TYR A 1 283 ? -48.163 15.631 -15.979 1.00 82.06 283 TYR A CA 1
ATOM 2149 C C . TYR A 1 283 ? -47.794 14.158 -15.764 1.00 82.06 283 TYR A C 1
ATOM 2151 O O . TYR A 1 283 ? -48.561 13.407 -15.162 1.00 82.06 283 TYR A O 1
ATOM 2159 N N . ALA A 1 284 ? -46.648 13.724 -16.293 1.00 79.44 284 ALA A N 1
ATOM 2160 C CA . ALA A 1 284 ? -46.221 12.339 -16.173 1.00 79.44 284 ALA A CA 1
ATOM 2161 C C . ALA A 1 284 ? -45.788 12.019 -14.737 1.00 79.44 284 ALA A C 1
ATOM 2163 O O . ALA A 1 284 ? -45.144 12.822 -14.059 1.00 79.44 284 ALA A O 1
ATOM 2164 N N . THR A 1 285 ? -46.114 10.811 -14.281 1.00 80.56 285 THR A N 1
ATOM 2165 C CA . THR A 1 285 ? -45.530 10.262 -13.050 1.00 80.56 285 THR A CA 1
ATOM 2166 C C . THR A 1 285 ? -44.038 9.981 -13.244 1.00 80.56 285 THR A C 1
ATOM 2168 O O . THR A 1 285 ? -43.562 9.841 -14.374 1.00 80.56 285 THR A O 1
ATOM 2171 N N . HIS A 1 286 ? -43.289 9.861 -12.142 1.00 72.31 286 HIS A N 1
ATOM 2172 C CA . HIS A 1 286 ? -41.849 9.581 -12.185 1.00 72.31 286 HIS A CA 1
ATOM 2173 C C . HIS A 1 286 ? -41.516 8.345 -13.038 1.00 72.31 286 HIS A C 1
ATOM 2175 O O . HIS A 1 286 ? -40.611 8.387 -13.868 1.00 72.31 286 HIS A O 1
ATOM 2181 N N . GLU A 1 287 ? -42.295 7.273 -12.892 1.00 81.38 287 GLU A N 1
ATOM 2182 C CA . GLU A 1 287 ? -42.102 6.026 -13.638 1.00 81.38 287 GLU A CA 1
ATOM 2183 C C . GLU A 1 287 ? -42.390 6.191 -15.135 1.00 81.38 287 GLU A C 1
ATOM 2185 O O . GLU A 1 287 ? -41.644 5.676 -15.966 1.00 81.38 287 GLU A O 1
ATOM 2190 N N . GLN A 1 288 ? -43.418 6.964 -15.499 1.00 77.69 288 GLN A N 1
ATOM 2191 C CA . GLN A 1 288 ? -43.741 7.256 -16.899 1.00 77.69 288 GLN A CA 1
ATOM 2192 C C . GLN A 1 288 ? -42.670 8.131 -17.564 1.00 77.69 288 GLN A C 1
ATOM 2194 O O . GLN A 1 288 ? -42.287 7.867 -18.704 1.00 77.69 288 GLN A O 1
ATOM 2199 N N . ALA A 1 289 ? -42.139 9.127 -16.848 1.00 78.19 289 ALA A N 1
ATOM 2200 C CA . ALA A 1 289 ? -41.047 9.966 -17.336 1.00 78.19 289 ALA A CA 1
ATOM 2201 C C . ALA A 1 289 ? -39.740 9.170 -17.497 1.00 78.19 289 ALA A C 1
ATOM 2203 O O . ALA A 1 289 ? -39.066 9.280 -18.524 1.00 78.19 289 ALA A O 1
ATOM 2204 N N . ALA A 1 290 ? -39.415 8.302 -16.534 1.00 75.62 290 ALA A N 1
ATOM 2205 C CA . ALA A 1 290 ? -38.253 7.421 -16.612 1.00 75.62 290 ALA A CA 1
ATOM 2206 C C . ALA A 1 290 ? -38.369 6.416 -17.770 1.00 75.62 290 ALA A C 1
ATOM 2208 O O . ALA A 1 290 ? -37.396 6.188 -18.489 1.00 75.62 290 ALA A O 1
ATOM 2209 N N . ALA A 1 291 ? -39.558 5.847 -17.997 1.00 77.06 291 ALA A N 1
ATOM 2210 C CA . ALA A 1 291 ? -39.806 4.941 -19.115 1.00 77.06 291 ALA A CA 1
ATOM 2211 C C . ALA A 1 291 ? -39.685 5.644 -20.479 1.00 77.06 291 ALA A C 1
ATOM 2213 O O . ALA A 1 291 ? -39.116 5.069 -21.408 1.00 77.06 291 ALA A O 1
ATOM 2214 N N . ALA A 1 292 ? -40.164 6.888 -20.598 1.00 76.94 292 ALA A N 1
ATOM 2215 C CA . ALA A 1 292 ? -40.037 7.684 -21.820 1.00 76.94 292 ALA A CA 1
ATOM 2216 C C . ALA A 1 292 ? -38.570 7.992 -22.165 1.00 76.94 292 ALA A C 1
ATOM 2218 O O . ALA A 1 292 ? -38.184 7.901 -23.327 1.00 76.94 292 ALA A O 1
ATOM 2219 N N . LEU A 1 293 ? -37.738 8.277 -21.159 1.00 75.94 293 LEU A N 1
ATOM 2220 C CA . LEU A 1 293 ? -36.298 8.500 -21.336 1.00 75.94 293 LEU A CA 1
ATOM 2221 C C . LEU A 1 293 ? -35.543 7.202 -21.655 1.00 75.94 293 LEU A C 1
ATOM 2223 O O . LEU A 1 293 ? -34.704 7.175 -22.551 1.00 75.94 293 LEU A O 1
ATOM 2227 N N . LYS A 1 294 ? -35.868 6.102 -20.966 1.00 77.06 294 LYS A N 1
ATOM 2228 C CA . LYS A 1 294 ? -35.197 4.805 -21.147 1.00 77.06 294 LYS A CA 1
ATOM 2229 C C . LYS A 1 294 ? -35.449 4.189 -22.527 1.00 77.06 294 LYS A C 1
ATOM 2231 O O . LYS A 1 294 ? -34.593 3.475 -23.040 1.00 77.06 294 LYS A O 1
ATOM 2236 N N . ASN A 1 295 ? -36.601 4.484 -23.129 1.00 70.12 295 ASN A N 1
ATOM 2237 C CA . ASN A 1 295 ? -37.004 3.965 -24.437 1.00 70.12 295 ASN A CA 1
ATOM 2238 C C . ASN A 1 295 ? -36.754 4.948 -25.596 1.00 70.12 295 ASN A C 1
ATOM 2240 O O . ASN A 1 295 ? -37.188 4.686 -26.716 1.00 70.12 295 ASN A O 1
ATOM 2244 N N . ALA A 1 296 ? -36.057 6.065 -25.365 1.00 68.00 296 ALA A N 1
ATOM 2245 C CA . ALA A 1 296 ? -35.885 7.126 -26.360 1.00 68.00 296 ALA A CA 1
ATOM 2246 C C . ALA A 1 296 ? -34.926 6.775 -27.526 1.00 68.00 296 ALA A C 1
ATOM 2248 O O . ALA A 1 296 ? -34.788 7.557 -28.465 1.00 68.00 296 ALA A O 1
ATOM 2249 N N . GLY A 1 297 ? -34.315 5.585 -27.527 1.00 68.56 297 GLY A N 1
ATOM 2250 C CA . GLY A 1 297 ? -33.413 5.140 -28.595 1.00 68.56 297 GLY A CA 1
ATOM 2251 C C . GLY A 1 297 ? -32.110 5.948 -28.656 1.00 68.56 297 GLY A C 1
ATOM 2252 O O . GLY A 1 297 ? -31.747 6.631 -27.705 1.00 68.56 297 GLY A O 1
ATOM 2253 N N . GLN A 1 298 ? -31.378 5.850 -29.772 1.00 66.12 298 GLN A N 1
ATOM 2254 C CA . GLN A 1 298 ? -30.074 6.519 -29.925 1.00 66.12 298 GLN A CA 1
ATOM 2255 C C . GLN A 1 298 ? -30.170 8.033 -30.182 1.00 66.12 298 GLN A C 1
ATOM 2257 O O . GLN A 1 298 ? -29.192 8.741 -29.961 1.00 66.12 298 GLN A O 1
ATOM 2262 N N . MET A 1 299 ? -31.322 8.539 -30.639 1.00 58.59 299 MET A N 1
ATOM 2263 C CA . MET A 1 299 ? -31.537 9.965 -30.899 1.00 58.59 299 MET A CA 1
ATOM 2264 C C . MET A 1 299 ? -32.717 10.469 -30.068 1.00 58.59 299 MET A C 1
ATOM 2266 O O . MET A 1 299 ? -33.851 10.026 -30.253 1.00 58.59 299 MET A O 1
ATOM 2270 N N . VAL A 1 300 ? -32.438 11.402 -29.155 1.00 70.31 300 VAL A N 1
ATOM 2271 C CA . VAL A 1 300 ? -33.405 11.920 -28.182 1.00 70.31 300 VAL A CA 1
ATOM 2272 C C . VAL A 1 300 ? -33.645 13.406 -28.433 1.00 70.31 300 VAL A C 1
ATOM 2274 O O . VAL A 1 300 ? -32.728 14.217 -28.373 1.00 70.31 300 VAL A O 1
ATOM 2277 N N . THR A 1 301 ? -34.892 13.766 -28.710 1.00 74.44 301 THR A N 1
ATOM 2278 C CA . THR A 1 301 ? -35.381 15.141 -28.817 1.00 74.44 301 THR A CA 1
ATOM 2279 C C . THR A 1 301 ? -36.110 15.486 -27.529 1.00 74.44 301 THR A C 1
ATOM 2281 O O . THR A 1 301 ? -37.170 14.927 -27.253 1.00 74.44 301 THR A O 1
ATOM 2284 N N . ILE A 1 302 ? -35.558 16.402 -26.738 1.00 80.44 302 ILE A N 1
ATOM 2285 C CA . ILE A 1 302 ? -36.157 16.844 -25.478 1.00 80.44 302 ILE A CA 1
ATOM 2286 C C . ILE A 1 302 ? -36.688 18.262 -25.663 1.00 80.44 302 ILE A C 1
ATOM 2288 O O . ILE A 1 302 ? -35.974 19.148 -26.125 1.00 80.44 302 ILE A O 1
ATOM 2292 N N . VAL A 1 303 ? -37.949 18.479 -25.296 1.00 78.81 303 VAL A N 1
ATOM 2293 C CA . VAL A 1 303 ? -38.507 19.825 -25.144 1.00 78.81 303 VAL A CA 1
ATOM 2294 C C . VAL A 1 303 ? -38.536 20.120 -23.658 1.00 78.81 303 VAL A C 1
ATOM 2296 O O . VAL A 1 303 ? -39.292 19.482 -22.926 1.00 78.81 303 VAL A O 1
ATOM 2299 N N . ALA A 1 304 ? -37.728 21.077 -23.216 1.00 80.38 304 ALA A N 1
ATOM 2300 C CA . ALA A 1 304 ? -37.663 21.502 -21.827 1.00 80.38 304 ALA A CA 1
ATOM 2301 C C . ALA A 1 304 ? -37.964 23.000 -21.695 1.00 80.38 304 ALA A C 1
ATOM 2303 O O . ALA A 1 304 ? -37.807 23.773 -22.642 1.00 80.38 304 ALA A O 1
ATOM 2304 N N . GLN A 1 305 ? -38.444 23.405 -20.523 1.00 77.75 305 GLN A N 1
ATOM 2305 C CA . GLN A 1 305 ? -38.727 24.793 -20.183 1.00 77.75 305 GLN A CA 1
ATOM 2306 C C . GLN A 1 305 ? -37.919 25.199 -18.956 1.00 77.75 305 GLN A C 1
ATOM 2308 O O . GLN A 1 305 ? -38.124 24.648 -17.878 1.00 77.75 305 GLN A O 1
ATOM 2313 N N . TYR A 1 306 ? -37.074 26.218 -19.103 1.00 73.75 306 TYR A N 1
ATOM 2314 C CA . TYR A 1 306 ? -36.305 26.773 -17.993 1.00 73.75 306 TYR A CA 1
ATOM 2315 C C . TYR A 1 306 ? -37.200 27.477 -16.977 1.00 73.75 306 TYR A C 1
ATOM 2317 O O . TYR A 1 306 ? -37.870 28.458 -17.308 1.00 73.75 306 TYR A O 1
ATOM 2325 N N . ARG A 1 307 ? -37.217 26.962 -15.741 1.00 73.31 307 ARG A N 1
ATOM 2326 C CA . ARG A 1 307 ? -37.975 27.507 -14.605 1.00 73.31 307 ARG A CA 1
ATOM 2327 C C . ARG A 1 307 ? -37.085 27.649 -13.365 1.00 73.31 307 ARG A C 1
ATOM 2329 O O . ARG A 1 307 ? -37.269 26.935 -12.373 1.00 73.31 307 ARG A O 1
ATOM 2336 N N . PRO A 1 308 ? -36.115 28.577 -13.393 1.00 59.75 308 PRO A N 1
ATOM 2337 C CA . PRO A 1 308 ? -35.149 28.735 -12.313 1.00 59.75 308 PRO A CA 1
ATOM 2338 C C . PRO A 1 308 ? -35.806 29.084 -10.978 1.00 59.75 308 PRO A C 1
ATOM 2340 O O . PRO A 1 308 ? -35.359 28.590 -9.950 1.00 59.75 308 PRO A O 1
ATOM 2343 N N . GLU A 1 309 ? -36.890 29.869 -10.955 1.00 67.75 309 GLU A N 1
ATOM 2344 C CA . GLU A 1 309 ? -37.526 30.259 -9.692 1.00 67.75 309 GLU A CA 1
ATOM 2345 C C . GLU A 1 309 ? -38.249 29.092 -9.005 1.00 67.75 309 GLU A C 1
ATOM 2347 O O . GLU A 1 309 ? -38.285 29.027 -7.775 1.00 67.75 309 GLU A O 1
ATOM 2352 N N . GLU A 1 310 ? -38.831 28.164 -9.772 1.00 66.00 310 GLU A N 1
ATOM 2353 C CA . GLU A 1 310 ? -39.463 26.955 -9.226 1.00 66.00 310 GLU A CA 1
ATOM 2354 C C . GLU A 1 310 ? -38.405 25.954 -8.756 1.00 66.00 310 GLU A C 1
ATOM 2356 O O . GLU A 1 310 ? -38.544 25.382 -7.674 1.00 66.00 310 GLU A O 1
ATOM 2361 N N . TYR A 1 311 ? -37.310 25.812 -9.508 1.00 65.06 311 TYR A N 1
ATOM 2362 C CA . TYR A 1 311 ? -36.169 24.993 -9.105 1.00 65.06 311 TYR A CA 1
ATOM 2363 C C . TYR A 1 311 ? -35.488 25.532 -7.847 1.00 65.06 311 TYR A C 1
ATOM 2365 O O . TYR A 1 311 ? -35.240 24.764 -6.927 1.00 65.06 311 TYR A O 1
ATOM 2373 N N . SER A 1 312 ? -35.272 26.845 -7.734 1.00 66.81 312 SER A N 1
ATOM 2374 C CA . SER A 1 312 ? -34.732 27.456 -6.517 1.00 66.81 312 SER A CA 1
ATOM 2375 C C . SER A 1 312 ? -35.675 27.313 -5.324 1.00 66.81 312 SER A C 1
ATOM 2377 O O . SER A 1 312 ? -35.195 27.121 -4.214 1.00 66.81 312 SER A O 1
ATOM 2379 N N . ARG A 1 313 ? -37.005 27.341 -5.510 1.00 70.25 313 ARG A N 1
ATOM 2380 C CA . ARG A 1 313 ? -37.956 27.018 -4.425 1.00 70.25 313 ARG A CA 1
ATOM 2381 C C . ARG A 1 313 ? -37.916 25.545 -4.036 1.00 70.25 313 ARG A C 1
ATOM 2383 O O . ARG A 1 313 ? -38.075 25.232 -2.861 1.00 70.25 313 ARG A O 1
ATOM 2390 N N . PHE A 1 314 ? -37.720 24.646 -4.996 1.00 65.44 314 PHE A N 1
ATOM 2391 C CA . PHE A 1 314 ? -37.555 23.219 -4.735 1.00 65.44 314 PHE A CA 1
ATOM 2392 C C . PHE A 1 314 ? -36.226 22.919 -4.029 1.00 65.44 314 PHE A C 1
ATOM 2394 O O . PHE A 1 314 ? -36.230 22.213 -3.026 1.00 65.44 314 PHE A O 1
ATOM 2401 N N . GLU A 1 315 ? -35.113 23.502 -4.480 1.00 64.88 315 GLU A N 1
ATOM 2402 C CA . GLU A 1 315 ? -33.812 23.422 -3.810 1.00 64.88 315 GLU A CA 1
ATOM 2403 C C . GLU A 1 315 ? -33.852 24.067 -2.430 1.00 64.88 315 GLU A C 1
ATOM 2405 O O . GLU A 1 315 ? -33.336 23.464 -1.501 1.00 64.88 315 GLU A O 1
ATOM 2410 N N . ALA A 1 316 ? -34.512 25.217 -2.261 1.00 61.38 316 ALA A N 1
ATOM 2411 C CA . ALA A 1 316 ? -34.733 25.821 -0.951 1.00 61.38 316 ALA A CA 1
ATOM 2412 C C . ALA A 1 316 ? -35.578 24.905 -0.063 1.00 61.38 316 ALA A C 1
ATOM 2414 O O . ALA A 1 316 ? -35.236 24.715 1.085 1.00 61.38 316 ALA A O 1
ATOM 2415 N N . LYS A 1 317 ? -36.608 24.231 -0.587 1.00 64.00 317 LYS A N 1
ATOM 2416 C CA . LYS A 1 317 ? -37.392 23.258 0.188 1.00 64.00 317 LYS A CA 1
ATOM 2417 C C . LYS A 1 317 ? -36.590 22.002 0.546 1.00 64.00 317 LYS A C 1
ATOM 2419 O O . LYS A 1 317 ? -36.771 21.475 1.635 1.00 64.00 317 LYS A O 1
ATOM 2424 N N . ILE A 1 318 ? -35.711 21.519 -0.337 1.00 58.19 318 ILE A N 1
ATOM 2425 C CA . ILE A 1 318 ? -34.759 20.425 -0.066 1.00 58.19 318 ILE A CA 1
ATOM 2426 C C . ILE A 1 318 ? -33.697 20.877 0.940 1.00 58.19 318 ILE A C 1
ATOM 2428 O O . ILE A 1 318 ? -33.309 20.089 1.796 1.00 58.19 318 ILE A O 1
ATOM 2432 N N . HIS A 1 319 ? -33.225 22.118 0.843 1.00 57.47 319 HIS A N 1
ATOM 2433 C CA . HIS A 1 319 ? -32.259 22.722 1.750 1.00 57.47 319 HIS A CA 1
ATOM 2434 C C . HIS A 1 319 ? -32.885 22.957 3.118 1.00 57.47 319 HIS A C 1
ATOM 2436 O O . HIS A 1 319 ? -32.275 22.572 4.092 1.00 57.47 319 HIS A O 1
ATOM 2442 N N . ASP A 1 320 ? -34.117 23.453 3.192 1.00 61.06 320 ASP A N 1
ATOM 2443 C CA . ASP A 1 320 ? -34.905 23.610 4.413 1.00 61.06 320 ASP A CA 1
ATOM 2444 C C . ASP A 1 320 ? -35.263 22.246 5.007 1.00 61.06 320 ASP A C 1
ATOM 2446 O O . ASP A 1 320 ? -35.233 22.097 6.218 1.00 61.06 320 ASP A O 1
ATOM 2450 N N . LEU A 1 321 ? -35.548 21.216 4.196 1.00 56.06 321 LEU A N 1
ATOM 2451 C CA . LEU A 1 321 ? -35.678 19.836 4.686 1.00 56.06 321 LEU A CA 1
ATOM 2452 C C . LEU A 1 321 ? -34.340 19.303 5.206 1.00 56.06 321 LEU A C 1
ATOM 2454 O O . LEU A 1 321 ? -34.316 18.658 6.246 1.00 56.06 321 LEU A O 1
ATOM 2458 N N . ARG A 1 322 ? -33.222 19.578 4.525 1.00 49.41 322 ARG A N 1
ATOM 2459 C CA . ARG A 1 322 ? -31.871 19.201 4.969 1.00 49.41 322 ARG A CA 1
ATOM 2460 C C . ARG A 1 322 ? -31.452 19.967 6.217 1.00 49.41 322 ARG A C 1
ATOM 2462 O O . ARG A 1 322 ? -30.871 19.358 7.098 1.00 49.41 322 ARG A O 1
ATOM 2469 N N . GLU A 1 323 ? -31.794 21.242 6.335 1.00 50.31 323 GLU A N 1
ATOM 2470 C CA . GLU A 1 323 ? -31.583 22.084 7.509 1.00 50.31 323 GLU A CA 1
ATOM 2471 C C . GLU A 1 323 ? -32.538 21.704 8.628 1.00 50.31 323 GLU A C 1
ATOM 2473 O O . GLU A 1 323 ? -32.132 21.736 9.773 1.00 50.31 323 GLU A O 1
ATOM 2478 N N . GLN A 1 324 ? -33.766 21.268 8.353 1.00 48.16 324 GLN A N 1
ATOM 2479 C CA . GLN A 1 324 ? -34.637 20.666 9.362 1.00 48.16 324 GLN A CA 1
ATOM 2480 C C . GLN A 1 324 ? -34.105 19.296 9.795 1.00 48.16 324 GLN A C 1
ATOM 2482 O O . GLN A 1 324 ? -34.226 18.962 10.964 1.00 48.16 324 GLN A O 1
ATOM 2487 N N . MET A 1 325 ? -33.452 18.529 8.916 1.00 43.94 325 MET A N 1
ATOM 2488 C CA . MET A 1 325 ? -32.755 17.282 9.262 1.00 43.94 325 MET A CA 1
ATOM 2489 C C . MET A 1 325 ? -31.416 17.528 9.986 1.00 43.94 325 MET A C 1
ATOM 2491 O O . MET A 1 325 ? -31.038 16.714 10.821 1.00 43.94 325 MET A O 1
ATOM 2495 N N . MET A 1 326 ? -30.734 18.652 9.733 1.00 41.97 326 MET A N 1
ATOM 2496 C CA . MET A 1 326 ? -29.479 19.066 10.384 1.00 41.97 326 MET A CA 1
ATOM 2497 C C . MET A 1 326 ? -29.719 19.862 11.681 1.00 41.97 326 MET A C 1
ATOM 2499 O O . MET A 1 326 ? -28.980 19.704 12.643 1.00 41.97 326 MET A O 1
ATOM 2503 N N . ASN A 1 327 ? -30.796 20.631 11.799 1.00 42.16 327 ASN A N 1
ATOM 2504 C CA . ASN A 1 327 ? -31.207 21.302 13.038 1.00 42.16 327 ASN A CA 1
ATOM 2505 C C . ASN A 1 327 ? -32.102 20.410 13.913 1.00 42.16 327 ASN A C 1
ATOM 2507 O O . ASN A 1 327 ? -32.167 20.641 15.114 1.00 42.16 327 ASN A O 1
ATOM 2511 N N . ASN A 1 328 ? -32.682 19.327 13.375 1.00 35.31 328 ASN A N 1
ATOM 2512 C CA . ASN A 1 328 ? -33.051 18.152 14.180 1.00 35.31 328 ASN A CA 1
ATOM 2513 C C . ASN A 1 328 ? -31.850 17.227 14.452 1.00 35.31 328 ASN A C 1
ATOM 2515 O O . ASN A 1 328 ? -32.012 16.229 15.150 1.00 35.31 328 ASN A O 1
ATOM 2519 N N . SER A 1 329 ? -30.636 17.535 13.972 1.00 40.38 329 SER A N 1
ATOM 2520 C CA . SER A 1 329 ? -29.420 16.774 14.317 1.00 40.38 329 SER A CA 1
ATOM 2521 C C . SER A 1 329 ? -28.689 17.290 15.563 1.00 40.38 329 SER A C 1
ATOM 2523 O O . SER A 1 329 ? -27.720 16.680 15.994 1.00 40.38 329 SER A O 1
ATOM 2525 N N . SER A 1 330 ? -29.241 18.296 16.249 1.00 40.50 330 SER A N 1
ATOM 2526 C CA . SER A 1 330 ? -29.049 18.490 17.696 1.00 40.50 330 SER A CA 1
ATOM 2527 C C . SER A 1 330 ? -30.076 17.705 18.537 1.00 40.50 330 SER A C 1
ATOM 2529 O O . SER A 1 330 ? -30.151 17.864 19.755 1.00 40.50 330 SER A O 1
ATOM 2531 N N . GLY A 1 331 ? -30.841 16.796 17.915 1.00 37.75 331 GLY A N 1
ATOM 2532 C CA . GLY A 1 331 ? -31.816 15.973 18.620 1.00 37.75 331 GLY A CA 1
ATOM 2533 C C . GLY A 1 331 ? -32.467 14.856 17.802 1.00 37.75 331 GLY A C 1
ATOM 2534 O O . GLY A 1 331 ? -33.681 14.754 17.860 1.00 37.75 331 GLY A O 1
ATOM 2535 N N . SER A 1 332 ? -31.719 14.011 17.069 1.00 38.16 332 SER A N 1
ATOM 2536 C CA . SER A 1 332 ? -32.245 12.714 16.577 1.00 38.16 332 SER A CA 1
ATOM 2537 C C . SER A 1 332 ? -31.191 11.724 16.026 1.00 38.16 332 SER A C 1
ATOM 2539 O O . SER A 1 332 ? -31.445 11.030 15.044 1.00 38.16 332 SER A O 1
ATOM 2541 N N . LEU A 1 333 ? -30.039 11.572 16.689 1.00 40.78 333 LEU A N 1
ATOM 2542 C CA . LEU A 1 333 ? -29.390 10.247 16.806 1.00 40.78 333 LEU A CA 1
ATOM 2543 C C . LEU A 1 333 ? -29.616 9.627 18.198 1.00 40.78 333 LEU A C 1
ATOM 2545 O O . LEU A 1 333 ? -29.053 8.590 18.534 1.00 40.78 333 LEU A O 1
ATOM 2549 N N . ARG A 1 334 ? -30.530 10.205 18.995 1.00 42.91 334 ARG A N 1
ATOM 2550 C CA . ARG A 1 334 ? -31.073 9.580 20.211 1.00 42.91 334 ARG A CA 1
ATOM 2551 C C . ARG A 1 334 ? -32.081 8.492 19.847 1.00 42.91 334 ARG A C 1
ATOM 2553 O O . ARG A 1 334 ? -33.271 8.597 20.116 1.00 42.91 334 ARG A O 1
ATOM 2560 N N . ALA A 1 335 ? -31.578 7.440 19.225 1.00 39.50 335 ALA A N 1
ATOM 2561 C CA . ALA A 1 335 ? -32.242 6.155 19.158 1.00 39.50 335 ALA A CA 1
ATOM 2562 C C . ALA A 1 335 ? -31.187 5.068 19.353 1.00 39.50 335 ALA A C 1
ATOM 2564 O O . ALA A 1 335 ? -30.853 4.378 18.403 1.00 39.50 335 ALA A O 1
ATOM 2565 N N . ASN A 1 336 ? -30.648 4.977 20.574 1.00 46.66 336 ASN A N 1
ATOM 2566 C CA . ASN A 1 336 ? -30.220 3.738 21.236 1.00 46.66 336 ASN A CA 1
ATOM 2567 C C . ASN A 1 336 ? -29.613 2.650 20.319 1.00 46.66 336 ASN A C 1
ATOM 2569 O O . ASN A 1 336 ? -30.000 1.483 20.390 1.00 46.66 336 ASN A O 1
ATOM 2573 N N . ARG A 1 337 ? -28.713 3.021 19.407 1.00 64.81 337 ARG A N 1
ATOM 2574 C CA . ARG A 1 337 ? -28.039 2.076 18.520 1.00 64.81 337 ARG A CA 1
ATOM 2575 C C . ARG A 1 337 ? -26.624 1.950 19.022 1.00 64.81 337 ARG A C 1
ATOM 2577 O O . ARG A 1 337 ? -25.817 2.849 18.820 1.00 64.81 337 ARG A O 1
ATOM 2584 N N . SER A 1 338 ? -26.368 0.842 19.700 1.00 86.06 338 SER A N 1
ATOM 2585 C CA . SER A 1 338 ? -25.009 0.424 19.969 1.00 86.06 338 SER A CA 1
ATOM 2586 C C . SER A 1 338 ? -24.315 0.078 18.650 1.00 86.06 338 SER A C 1
ATOM 2588 O O . SER A 1 338 ? -24.956 -0.363 17.690 1.00 86.06 338 SER A O 1
ATOM 2590 N N . PHE A 1 339 ? -23.013 0.313 18.576 1.00 91.94 339 PHE A N 1
ATOM 2591 C CA . PHE A 1 339 ? -22.210 0.057 17.383 1.00 91.94 339 PHE A CA 1
ATOM 2592 C C . PHE A 1 339 ? -20.800 -0.381 17.770 1.00 91.94 339 PHE A C 1
ATOM 2594 O O . PHE A 1 339 ? -20.394 -0.255 18.924 1.00 91.94 339 PHE A O 1
ATOM 2601 N N . TYR A 1 340 ? -20.059 -0.923 16.808 1.00 93.00 340 TYR A N 1
ATOM 2602 C CA . TYR A 1 340 ? -18.713 -1.434 17.033 1.00 93.00 340 TYR A CA 1
ATOM 2603 C C . TYR A 1 340 ? -17.688 -0.530 16.360 1.00 93.00 340 TYR A C 1
ATOM 2605 O O . TYR A 1 340 ? -17.848 -0.135 15.206 1.00 93.00 340 TYR A O 1
ATOM 2613 N N . LEU A 1 341 ? -16.634 -0.204 17.095 1.00 93.69 341 LEU A N 1
ATOM 2614 C CA . LEU A 1 341 ? -15.515 0.604 16.641 1.00 93.69 341 LEU A CA 1
ATOM 2615 C C . LEU A 1 341 ? -14.234 -0.207 16.683 1.00 93.69 341 LEU A C 1
ATOM 2617 O O . LEU A 1 341 ? -14.046 -0.994 17.600 1.00 93.69 341 LEU A O 1
ATOM 2621 N N . ARG A 1 342 ? -13.323 0.061 15.757 1.00 93.81 342 ARG A N 1
ATOM 2622 C CA . ARG A 1 342 ? -11.918 -0.322 15.845 1.00 93.81 342 ARG A CA 1
ATOM 2623 C C . ARG A 1 342 ? -11.092 0.901 16.230 1.00 93.81 342 ARG A C 1
ATOM 2625 O O . ARG A 1 342 ? -11.219 1.955 15.599 1.00 93.81 342 ARG A O 1
ATOM 2632 N N . ALA A 1 343 ? -10.275 0.777 17.272 1.00 94.69 343 ALA A N 1
ATOM 2633 C CA . ALA A 1 343 ? -9.375 1.840 17.704 1.00 94.69 343 ALA A CA 1
ATOM 2634 C C . ALA A 1 343 ? -8.195 1.978 16.730 1.00 94.69 343 ALA A C 1
ATOM 2636 O O . ALA A 1 343 ? -7.539 0.991 16.406 1.00 94.69 343 ALA A O 1
ATOM 2637 N N . LEU A 1 344 ? -7.904 3.199 16.271 1.00 93.75 344 LEU A N 1
ATOM 2638 C CA . LEU A 1 344 ? -6.746 3.489 15.408 1.00 93.75 344 LEU A CA 1
ATOM 2639 C C . LEU A 1 344 ? -5.611 4.195 16.169 1.00 93.75 344 LEU A C 1
ATOM 2641 O O . LEU A 1 344 ? -4.762 4.849 15.565 1.00 93.75 344 LEU A O 1
ATOM 2645 N N . PHE A 1 345 ? -5.605 4.075 17.496 1.00 92.62 345 PHE A N 1
ATOM 2646 C CA . PHE A 1 345 ? -4.605 4.628 18.406 1.00 92.62 345 PHE A CA 1
ATOM 2647 C C . PHE A 1 345 ? -4.616 3.854 19.730 1.00 92.62 345 PHE A C 1
ATOM 2649 O O . PHE A 1 345 ? -5.601 3.189 20.050 1.00 92.62 345 PHE A O 1
ATOM 2656 N N . ASP A 1 346 ? -3.535 3.982 20.497 1.00 91.75 346 ASP A N 1
ATOM 2657 C CA . ASP A 1 346 ? -3.451 3.464 21.864 1.00 91.75 346 ASP A CA 1
ATOM 2658 C C . ASP A 1 346 ? -4.006 4.498 22.850 1.00 91.75 346 ASP A C 1
ATOM 2660 O O . ASP A 1 346 ? -3.726 5.696 22.725 1.00 91.75 346 ASP A O 1
ATOM 2664 N N . TYR A 1 347 ? -4.751 4.048 23.855 1.00 91.50 347 TYR A N 1
ATOM 2665 C CA . TYR A 1 347 ? -5.270 4.887 24.926 1.00 91.50 347 TYR A CA 1
ATOM 2666 C C . TYR A 1 347 ? -4.935 4.303 26.297 1.00 91.50 347 TYR A C 1
ATOM 2668 O O . TYR A 1 347 ? -5.383 3.214 26.651 1.00 91.50 347 TYR A O 1
ATOM 2676 N N . ASP A 1 348 ? -4.185 5.084 27.074 1.00 89.19 348 ASP A N 1
ATOM 2677 C CA . ASP A 1 348 ? -3.929 4.847 28.492 1.00 89.19 348 ASP A CA 1
ATOM 2678 C C . ASP A 1 348 ? -4.742 5.850 29.322 1.00 89.19 348 ASP A C 1
ATOM 2680 O O . ASP A 1 348 ? -4.553 7.071 29.238 1.00 89.19 348 ASP A O 1
ATOM 2684 N N . LYS A 1 349 ? -5.644 5.338 30.157 1.00 85.38 349 LYS A N 1
ATOM 2685 C CA . LYS A 1 349 ? -6.517 6.104 31.050 1.00 85.38 349 LYS A CA 1
ATOM 2686 C C . LYS A 1 349 ? -5.746 6.973 32.038 1.00 85.38 349 LYS A C 1
ATOM 2688 O O . LYS A 1 349 ? -6.279 7.970 32.532 1.00 85.38 349 LYS A O 1
ATOM 2693 N N . GLN A 1 350 ? -4.486 6.642 32.328 1.00 86.06 350 GLN A N 1
ATOM 2694 C CA . GLN A 1 350 ? -3.629 7.460 33.185 1.00 86.06 350 GLN A CA 1
ATOM 2695 C C . GLN A 1 350 ? -3.305 8.815 32.541 1.00 86.06 350 GLN A C 1
ATOM 2697 O O . GLN A 1 350 ? -3.060 9.785 33.261 1.00 86.06 350 GLN A O 1
ATOM 2702 N N . TRP A 1 351 ? -3.362 8.933 31.208 1.00 82.62 351 TRP A N 1
ATOM 2703 C CA . TRP A 1 351 ? -3.116 10.196 30.499 1.00 82.62 351 TRP A CA 1
ATOM 2704 C C . TRP A 1 351 ? -4.171 11.268 30.761 1.00 82.62 351 TRP A C 1
ATOM 2706 O O . TRP A 1 351 ? -3.902 12.450 30.538 1.00 82.62 351 TRP A O 1
ATOM 2716 N N . ASP A 1 352 ? -5.355 10.881 31.233 1.00 75.00 352 ASP A N 1
ATOM 2717 C CA . ASP A 1 352 ? -6.396 11.806 31.676 1.00 75.00 352 ASP A CA 1
ATOM 2718 C C . ASP A 1 352 ? -6.405 11.955 33.208 1.00 75.00 352 ASP A C 1
ATOM 2720 O O . ASP A 1 352 ? -7.425 12.308 33.790 1.00 75.00 352 ASP A O 1
ATOM 2724 N N . CYS A 1 353 ? -5.275 11.702 33.883 1.00 63.25 353 CYS A N 1
ATOM 2725 C CA . CYS A 1 353 ? -5.067 11.955 35.316 1.00 63.25 353 CYS A CA 1
ATOM 2726 C C . CYS A 1 353 ? -6.131 11.325 36.243 1.00 63.25 353 CYS A C 1
ATOM 2728 O O . CYS A 1 353 ? -6.387 11.846 37.329 1.00 63.25 353 CYS A O 1
ATOM 2730 N N . GLY A 1 354 ? -6.771 10.229 35.821 1.00 58.78 354 GLY A N 1
ATOM 2731 C CA . GLY A 1 354 ? -7.825 9.569 36.594 1.00 58.78 354 GLY A CA 1
ATOM 2732 C C . GLY A 1 354 ? -9.160 10.322 36.636 1.00 58.78 354 GLY A C 1
ATOM 2733 O O . GLY A 1 354 ? -9.934 10.099 37.564 1.00 58.78 354 GLY A O 1
ATOM 2734 N N . VAL A 1 355 ? -9.451 11.189 35.652 1.00 63.25 355 VAL A N 1
ATOM 2735 C CA . VAL A 1 355 ? -10.744 11.903 35.527 1.00 63.25 355 VAL A CA 1
ATOM 2736 C C . VAL A 1 355 ? -11.943 10.947 35.606 1.00 63.25 355 VAL A C 1
ATOM 2738 O O . VAL A 1 355 ? -12.977 11.313 36.160 1.00 63.25 355 VAL A O 1
ATOM 2741 N N . LEU A 1 356 ? -11.790 9.709 35.126 1.00 70.06 356 LEU A N 1
ATOM 2742 C CA . LEU A 1 356 ? -12.758 8.629 35.299 1.00 70.06 356 LEU A CA 1
ATOM 2743 C C . LEU A 1 356 ? -12.036 7.363 35.771 1.00 70.06 356 LEU A C 1
ATOM 2745 O O . LEU A 1 356 ? -11.247 6.781 35.032 1.00 70.06 356 LEU A O 1
ATOM 2749 N N . SER A 1 357 ? -12.336 6.895 36.986 1.00 74.75 357 SER A N 1
ATOM 2750 C CA . SER A 1 357 ? -11.793 5.628 37.508 1.00 74.75 357 SER A CA 1
ATOM 2751 C C . SER A 1 357 ? -12.248 4.401 36.707 1.00 74.75 357 SER A C 1
ATOM 2753 O O . SER A 1 357 ? -11.581 3.373 36.736 1.00 74.75 357 SER A O 1
ATOM 2755 N N . GLN A 1 358 ? -13.365 4.528 35.987 1.00 83.00 358 GLN A N 1
ATOM 2756 C CA . GLN A 1 358 ? -13.964 3.504 35.126 1.00 83.00 358 GLN A CA 1
ATOM 2757 C C . GLN A 1 358 ? -13.570 3.658 33.645 1.00 83.00 358 GLN A C 1
ATOM 2759 O O . GLN A 1 358 ? -14.220 3.083 32.775 1.00 83.00 358 GLN A O 1
ATOM 2764 N N . ALA A 1 359 ? -12.568 4.479 33.320 1.00 86.50 359 ALA A N 1
ATOM 2765 C CA . ALA A 1 359 ? -12.062 4.552 31.953 1.00 86.50 359 ALA A CA 1
ATOM 2766 C C . ALA A 1 359 ? -11.390 3.228 31.547 1.00 86.50 359 ALA A C 1
ATOM 2768 O O . ALA A 1 359 ? -10.692 2.602 32.351 1.00 86.50 359 ALA A O 1
ATOM 2769 N N . LEU A 1 360 ? -11.614 2.811 30.301 1.00 89.69 360 LEU A N 1
ATOM 2770 C CA . LEU A 1 360 ? -11.038 1.599 29.725 1.00 89.69 360 LEU A CA 1
ATOM 2771 C C . LEU A 1 360 ? -9.758 1.941 28.969 1.00 89.69 360 LEU A C 1
ATOM 2773 O O . LEU A 1 360 ? -9.775 2.821 28.113 1.00 89.69 360 LEU A O 1
ATOM 2777 N N . ASP A 1 361 ? -8.684 1.213 29.263 1.00 91.00 361 ASP A N 1
ATOM 2778 C CA . ASP A 1 361 ? -7.474 1.202 28.439 1.00 91.00 361 ASP A CA 1
ATOM 2779 C C . ASP A 1 361 ? -7.716 0.335 27.201 1.00 91.00 361 ASP A C 1
ATOM 2781 O O . ASP A 1 361 ? -8.408 -0.685 27.284 1.00 91.00 361 ASP A O 1
ATOM 2785 N N . PHE A 1 362 ? -7.141 0.717 26.065 1.00 92.31 362 PHE A N 1
ATOM 2786 C CA . PHE A 1 362 ? -7.189 -0.092 24.848 1.00 92.31 362 PHE A CA 1
ATOM 2787 C C . PHE A 1 362 ? -5.997 0.198 23.942 1.00 92.31 362 PHE A C 1
ATOM 2789 O O . PHE A 1 362 ? -5.425 1.290 23.959 1.00 92.31 362 PHE A O 1
ATOM 2796 N N . ASN A 1 363 ? -5.648 -0.786 23.121 1.00 92.62 363 ASN A N 1
ATOM 2797 C CA . ASN A 1 363 ? -4.573 -0.676 22.143 1.00 92.62 363 ASN A CA 1
ATOM 2798 C C . ASN A 1 363 ? -5.121 -0.471 20.727 1.00 92.62 363 ASN A C 1
ATOM 2800 O O . ASN A 1 363 ? -6.289 -0.746 20.432 1.00 92.62 363 ASN A O 1
ATOM 2804 N N . PHE A 1 364 ? -4.243 -0.038 19.827 1.00 94.56 364 PHE A N 1
ATOM 2805 C CA . PHE A 1 364 ? -4.490 -0.013 18.395 1.00 94.56 364 PHE A CA 1
ATOM 2806 C C . PHE A 1 364 ? -5.035 -1.362 17.901 1.00 94.56 364 PHE A C 1
ATOM 2808 O O . PHE A 1 364 ? -4.480 -2.421 18.188 1.00 94.56 364 PHE A O 1
ATOM 2815 N N . GLY A 1 365 ? -6.091 -1.314 17.091 1.00 92.88 365 GLY A N 1
ATOM 2816 C CA . GLY A 1 365 ? -6.715 -2.482 16.476 1.00 92.88 365 GLY A CA 1
ATOM 2817 C C . GLY A 1 365 ? -7.776 -3.165 17.341 1.00 92.88 365 GLY A C 1
ATOM 2818 O O . GLY A 1 365 ? -8.557 -3.946 16.796 1.00 92.88 365 GLY A O 1
ATOM 2819 N N . GLU A 1 366 ? -7.873 -2.851 18.639 1.00 92.12 366 GLU A N 1
ATOM 2820 C CA . GLU A 1 366 ? -8.914 -3.419 19.502 1.00 92.12 366 GLU A CA 1
ATOM 2821 C C . GLU A 1 366 ? -10.319 -2.963 19.085 1.00 92.12 366 GLU A C 1
ATOM 2823 O O . GLU A 1 366 ? -10.528 -1.829 18.631 1.00 92.12 366 GLU A O 1
ATOM 2828 N N . VAL A 1 367 ? -11.294 -3.863 19.254 1.00 93.06 367 VAL A N 1
ATOM 2829 C CA . VAL A 1 367 ? -12.700 -3.610 18.933 1.00 93.06 367 VAL A CA 1
ATOM 2830 C C . VAL A 1 367 ? -13.486 -3.265 20.194 1.00 93.06 367 VAL A C 1
ATOM 2832 O O . VAL A 1 367 ? -13.444 -3.966 21.205 1.00 93.06 367 VAL A O 1
ATOM 2835 N N . LEU A 1 368 ? -14.239 -2.173 20.117 1.00 94.31 368 LEU A N 1
ATOM 2836 C CA . LEU A 1 368 ? -15.000 -1.581 21.208 1.00 94.31 368 LEU A CA 1
ATOM 2837 C C . LEU A 1 368 ? -16.479 -1.558 20.829 1.00 94.31 368 LEU A C 1
ATOM 2839 O O . LEU A 1 368 ? -16.849 -1.032 19.781 1.00 94.31 368 LEU A O 1
ATOM 2843 N N . HIS A 1 369 ? -17.341 -2.093 21.687 1.00 93.81 369 HIS A N 1
ATOM 2844 C CA . HIS A 1 369 ? -18.787 -1.991 21.517 1.00 93.81 369 HIS A CA 1
ATOM 2845 C C . HIS A 1 369 ? -19.305 -0.782 22.290 1.00 93.81 369 HIS A C 1
ATOM 2847 O O . HIS A 1 369 ? -19.400 -0.821 23.519 1.00 93.81 369 HIS A O 1
ATOM 2853 N N . VAL A 1 370 ? -19.630 0.285 21.566 1.00 93.50 370 VAL A N 1
ATOM 2854 C CA . VAL A 1 370 ? -20.186 1.520 22.119 1.00 93.50 370 VAL A CA 1
ATOM 2855 C C . VAL A 1 370 ? -21.666 1.308 22.397 1.00 93.50 370 VAL A C 1
ATOM 2857 O O . VAL A 1 370 ? -22.433 1.002 21.489 1.00 93.50 370 VAL A O 1
ATOM 2860 N N . MET A 1 371 ? -22.053 1.457 23.660 1.00 90.06 371 MET A N 1
ATOM 2861 C CA . MET A 1 371 ? -23.428 1.312 24.143 1.00 90.06 371 MET A CA 1
ATOM 2862 C C . MET A 1 371 ? -24.153 2.654 24.187 1.00 90.06 371 MET A C 1
ATOM 2864 O O . MET A 1 371 ? -25.336 2.723 23.862 1.00 90.06 371 MET A O 1
ATOM 2868 N N . ASP A 1 372 ? -23.435 3.700 24.597 1.00 87.06 372 ASP A N 1
ATOM 2869 C CA . ASP A 1 372 ? -23.954 5.057 24.714 1.00 87.06 372 ASP A CA 1
ATOM 2870 C C . ASP A 1 372 ? -22.911 6.058 24.210 1.00 87.06 372 ASP A C 1
ATOM 2872 O O . ASP A 1 372 ? -21.788 6.125 24.714 1.00 87.06 372 ASP A O 1
ATOM 2876 N N . SER A 1 373 ? -23.304 6.833 23.202 1.00 89.38 373 SER A N 1
ATOM 2877 C CA . SER A 1 373 ? -22.513 7.907 22.604 1.00 89.38 373 SER A CA 1
ATOM 2878 C C . SER A 1 373 ? -23.157 9.285 22.809 1.00 89.38 373 SER A C 1
ATOM 2880 O O . SER A 1 373 ? -22.955 10.182 21.993 1.00 89.38 373 SER A O 1
ATOM 2882 N N . SER A 1 374 ? -24.012 9.434 23.827 1.00 83.50 374 SER A N 1
ATOM 2883 C CA . SER A 1 374 ? -24.782 10.658 24.081 1.00 83.50 374 SER A CA 1
ATOM 2884 C C . SER A 1 374 ? -23.971 11.805 24.685 1.00 83.50 374 SER A C 1
ATOM 2886 O O . SER A 1 374 ? -24.403 12.955 24.581 1.00 83.50 374 SER A O 1
ATOM 2888 N N . ASP A 1 375 ? -22.827 11.502 25.298 1.00 83.25 375 ASP A N 1
ATOM 2889 C CA . ASP A 1 375 ? -21.889 12.479 25.846 1.00 83.25 375 ASP A CA 1
ATOM 2890 C C . ASP A 1 375 ? -20.784 12.800 24.820 1.00 83.25 375 ASP A C 1
ATOM 2892 O O . ASP A 1 375 ? -20.203 11.915 24.183 1.00 83.25 375 ASP A O 1
ATOM 2896 N N . ASP A 1 376 ? -20.519 14.096 24.638 1.00 83.75 376 ASP A N 1
ATOM 2897 C CA . ASP A 1 376 ? -19.600 14.618 23.621 1.00 83.75 376 ASP A CA 1
ATOM 2898 C C . ASP A 1 376 ? -18.118 14.423 23.973 1.00 83.75 376 ASP A C 1
ATOM 2900 O O . ASP A 1 376 ? -17.258 14.614 23.111 1.00 83.75 376 ASP A O 1
ATOM 2904 N N . GLU A 1 377 ? -17.783 14.042 25.206 1.00 85.38 377 GLU A N 1
ATOM 2905 C CA . GLU A 1 377 ? -16.414 13.833 25.685 1.00 85.38 377 GLU A CA 1
ATOM 2906 C C . GLU A 1 377 ? -16.108 12.361 25.972 1.00 85.38 377 GLU A C 1
ATOM 2908 O O . GLU A 1 377 ? -14.990 11.916 25.698 1.00 85.38 377 GLU A O 1
ATOM 2913 N N . TRP A 1 378 ? -17.079 11.605 26.487 1.00 88.31 378 TRP A N 1
ATOM 2914 C CA . TRP A 1 378 ? -16.875 10.234 26.957 1.00 88.31 378 TRP A CA 1
ATOM 2915 C C . TRP A 1 378 ? -18.007 9.305 26.537 1.00 88.31 378 TRP A C 1
ATOM 2917 O O . TRP A 1 378 ? -19.158 9.501 26.898 1.00 88.31 378 TRP A O 1
ATOM 2927 N N . TRP A 1 379 ? -17.681 8.232 25.829 1.00 92.44 379 TRP A N 1
ATOM 2928 C CA . TRP A 1 379 ? -18.653 7.218 25.427 1.00 92.44 379 TRP A CA 1
ATOM 2929 C C . TRP A 1 379 ? -18.620 6.027 26.372 1.00 92.44 379 TRP A C 1
ATOM 2931 O O . TRP A 1 379 ? -17.542 5.592 26.775 1.00 92.44 379 TRP A O 1
ATOM 2941 N N . GLN A 1 380 ? -19.788 5.468 26.699 1.00 91.31 380 GLN A N 1
ATOM 2942 C CA . GLN A 1 380 ? -19.845 4.182 27.389 1.00 91.31 380 GLN A CA 1
ATOM 2943 C C . GLN A 1 380 ? -19.629 3.069 26.379 1.00 91.31 380 GLN A C 1
ATOM 2945 O O . GLN A 1 380 ? -20.384 2.920 25.412 1.00 91.31 380 GLN A O 1
ATOM 2950 N N . ALA A 1 381 ? -18.614 2.260 26.629 1.00 93.38 381 ALA A N 1
ATOM 2951 C CA . ALA A 1 381 ? -18.258 1.145 25.782 1.00 93.38 381 ALA A CA 1
ATOM 2952 C C . ALA A 1 381 ? -17.789 -0.038 26.623 1.00 93.38 381 ALA A C 1
ATOM 2954 O O . ALA A 1 381 ? -17.582 0.052 27.831 1.00 93.38 381 ALA A O 1
ATOM 2955 N N . ARG A 1 382 ? -17.626 -1.169 25.957 1.00 91.31 382 ARG A N 1
ATOM 2956 C CA . ARG A 1 382 ? -16.974 -2.357 26.502 1.00 91.31 382 ARG A CA 1
ATOM 2957 C C . ARG A 1 382 ? -16.024 -2.910 25.461 1.00 91.31 382 ARG A C 1
ATOM 2959 O O . ARG A 1 382 ? -16.306 -2.810 24.261 1.00 91.31 382 ARG A O 1
ATOM 2966 N N . ARG A 1 383 ? -14.925 -3.503 25.911 1.00 90.50 383 ARG A N 1
ATOM 2967 C CA . ARG A 1 383 ? -14.006 -4.205 25.015 1.00 90.50 383 ARG A CA 1
ATOM 2968 C C . ARG A 1 383 ? -14.676 -5.482 24.527 1.00 90.50 383 ARG A C 1
ATOM 2970 O O . ARG A 1 383 ? -15.422 -6.134 25.263 1.00 90.50 383 ARG A O 1
ATOM 2977 N N . VAL A 1 384 ? -14.465 -5.787 23.258 1.00 87.31 384 VAL A N 1
ATOM 2978 C CA . VAL A 1 384 ? -14.956 -7.007 22.629 1.00 87.31 384 VAL A CA 1
ATOM 2979 C C . VAL A 1 384 ? -13.747 -7.888 22.415 1.00 87.31 384 VAL A C 1
ATOM 2981 O O . VAL A 1 384 ? -12.837 -7.515 21.674 1.00 87.31 384 VAL A O 1
ATOM 2984 N N . ASN A 1 385 ? -13.721 -9.041 23.075 1.00 73.81 385 ASN A N 1
ATOM 2985 C CA . ASN A 1 385 ? -12.695 -10.024 22.780 1.00 73.81 385 ASN A CA 1
ATOM 2986 C C . ASN A 1 385 ? -12.985 -10.679 21.419 1.00 73.81 385 ASN A C 1
ATOM 2988 O O . ASN A 1 385 ? -14.078 -10.563 20.857 1.00 73.81 385 ASN A O 1
ATOM 2992 N N . GLN A 1 386 ? -12.003 -11.370 20.851 1.00 63.53 386 GLN A N 1
ATOM 2993 C CA . GLN A 1 386 ? -12.118 -11.876 19.480 1.00 63.53 386 GLN A CA 1
ATOM 2994 C C . GLN A 1 386 ? -13.128 -13.026 19.313 1.00 63.53 386 GLN A C 1
ATOM 2996 O O . GLN A 1 386 ? -13.563 -13.301 18.199 1.00 63.53 386 GLN A O 1
ATOM 3001 N N . GLN A 1 387 ? -13.581 -13.638 20.413 1.00 62.62 387 GLN A N 1
ATOM 3002 C CA . GLN A 1 387 ? -14.686 -14.606 20.421 1.00 62.62 387 GLN A CA 1
ATOM 3003 C C . GLN A 1 387 ? -16.067 -13.923 20.434 1.00 62.62 387 GLN A C 1
ATOM 3005 O O . GLN A 1 387 ? -17.096 -14.595 20.411 1.00 62.62 387 GLN A O 1
ATOM 3010 N N . GLY A 1 388 ? -16.100 -12.586 20.457 1.00 64.19 388 GLY A N 1
ATOM 3011 C CA . GLY A 1 388 ? -17.320 -11.795 20.584 1.00 64.19 388 GLY A CA 1
ATOM 3012 C C . GLY A 1 388 ? -17.831 -11.691 22.022 1.00 64.19 388 GLY A C 1
ATOM 3013 O O . GLY A 1 388 ? -18.901 -11.117 22.243 1.00 64.19 388 GLY A O 1
ATOM 3014 N N . GLU A 1 389 ? -17.091 -12.215 23.003 1.00 66.94 389 GLU A N 1
ATOM 3015 C CA . GLU A 1 389 ? -17.415 -12.030 24.410 1.00 66.94 389 GLU A CA 1
ATOM 3016 C C . GLU A 1 389 ? -17.057 -10.609 24.845 1.00 66.94 389 GLU A C 1
ATOM 3018 O O . GLU A 1 389 ? -16.173 -9.932 24.314 1.00 66.94 389 GLU A O 1
ATOM 3023 N N . MET A 1 390 ? -17.822 -10.130 25.809 1.00 71.75 390 MET A N 1
ATOM 3024 C CA . MET A 1 390 ? -17.878 -8.726 26.162 1.00 71.75 390 MET A CA 1
ATOM 3025 C C . MET A 1 390 ? -17.242 -8.547 27.532 1.00 71.75 390 MET A C 1
ATOM 3027 O O . MET A 1 390 ? -17.716 -9.130 28.507 1.00 71.75 390 MET A O 1
ATOM 3031 N N . GLU A 1 391 ? -16.178 -7.751 27.593 1.00 77.44 391 GLU A N 1
ATOM 3032 C CA . GLU A 1 391 ? -15.483 -7.443 28.842 1.00 77.44 391 GLU A CA 1
ATOM 3033 C C . GLU A 1 391 ? -16.203 -6.341 29.645 1.00 77.44 391 GLU A C 1
ATOM 3035 O O . GLU A 1 391 ? -17.347 -5.964 29.361 1.00 77.44 391 GLU A O 1
ATOM 3040 N N . GLU A 1 392 ? -15.529 -5.846 30.687 1.00 79.69 392 GLU A N 1
ATOM 3041 C CA . GLU A 1 392 ? -16.025 -4.837 31.616 1.00 79.69 392 GLU A CA 1
ATOM 3042 C C . GLU A 1 392 ? -16.517 -3.568 30.896 1.00 79.69 392 GLU A C 1
ATOM 3044 O O . GLU A 1 392 ? -15.904 -3.062 29.951 1.00 79.69 392 GLU A O 1
ATOM 3049 N N . LEU A 1 393 ? -17.667 -3.066 31.354 1.00 87.19 393 LEU A N 1
ATOM 3050 C CA . LEU A 1 393 ? -18.239 -1.806 30.899 1.00 87.19 393 LEU A CA 1
ATOM 3051 C C . LEU A 1 393 ? -17.444 -0.647 31.502 1.00 87.19 393 LEU A C 1
ATOM 3053 O O . LEU A 1 393 ? -17.237 -0.595 32.712 1.00 87.19 393 LEU A O 1
ATOM 3057 N N . GLY A 1 394 ? -17.093 0.329 30.678 1.00 90.00 394 GLY A N 1
ATOM 3058 C CA . GLY A 1 394 ? -16.448 1.546 31.138 1.00 90.00 394 GLY A CA 1
ATOM 3059 C C . GLY A 1 394 ? -16.565 2.673 30.126 1.00 90.00 394 GLY A C 1
ATOM 3060 O O . GLY A 1 394 ? -17.448 2.671 29.266 1.00 90.00 394 GLY A O 1
ATOM 3061 N N . TYR A 1 395 ? -15.684 3.658 30.254 1.00 91.44 395 TYR A N 1
ATOM 3062 C CA . TYR A 1 395 ? -15.699 4.855 29.418 1.00 91.44 395 TYR A CA 1
ATOM 3063 C C . TYR A 1 395 ? -14.494 4.904 28.489 1.00 91.44 395 TYR A C 1
ATOM 3065 O O . TYR A 1 395 ? -13.369 4.632 28.904 1.00 91.44 395 TYR A O 1
ATOM 3073 N N . ILE A 1 396 ? -14.731 5.310 27.246 1.00 92.81 396 ILE A N 1
ATOM 3074 C CA . ILE A 1 396 ? -13.694 5.610 26.259 1.00 92.81 396 ILE A CA 1
ATOM 3075 C C . ILE A 1 396 ? -13.822 7.071 25.813 1.00 92.81 396 ILE A C 1
ATOM 3077 O O . ILE A 1 396 ? -14.929 7.617 25.831 1.00 92.81 396 ILE A O 1
ATOM 3081 N N . PRO A 1 397 ? -12.733 7.735 25.397 1.00 92.44 397 PRO A N 1
ATOM 3082 C CA . PRO A 1 397 ? -12.819 9.080 24.839 1.00 92.44 397 PRO A CA 1
ATOM 3083 C C . PRO A 1 397 ? -13.730 9.108 23.608 1.00 92.44 397 PRO A C 1
ATOM 3085 O O . PRO A 1 397 ? -13.601 8.258 22.726 1.00 92.44 397 PRO A O 1
ATOM 3088 N N . SER A 1 398 ? -14.611 10.101 23.503 1.00 90.81 398 SER A N 1
ATOM 3089 C CA . SER A 1 398 ? -15.420 10.285 22.297 1.00 90.81 398 SER A CA 1
ATOM 3090 C C . SER A 1 398 ? -14.535 10.577 21.080 1.00 90.81 398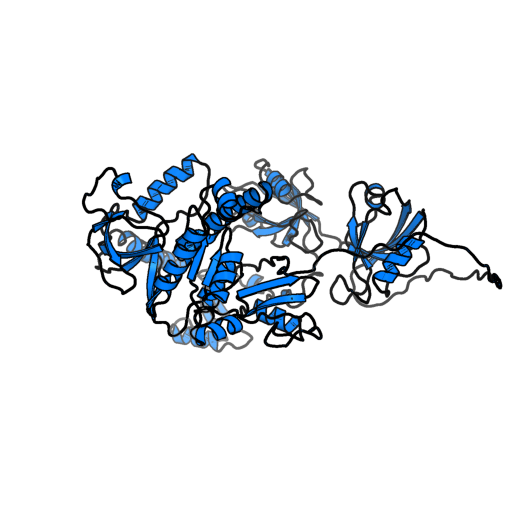 SER A C 1
ATOM 3092 O O . SER A 1 398 ? -13.442 11.146 21.198 1.00 90.81 398 SER A O 1
ATOM 3094 N N . LYS A 1 399 ? -15.024 10.264 19.874 1.00 89.88 399 LYS A N 1
ATOM 3095 C CA . LYS A 1 399 ? -14.343 10.645 18.622 1.00 89.88 399 LYS A CA 1
ATOM 3096 C C . LYS A 1 399 ? -14.022 12.141 18.588 1.00 89.88 399 LYS A C 1
ATOM 3098 O O . LYS A 1 399 ? -12.900 12.531 18.277 1.00 89.88 399 LYS A O 1
ATOM 3103 N N . HIS A 1 400 ? -14.987 12.972 18.977 1.00 86.69 400 HIS A N 1
ATOM 3104 C CA . HIS A 1 400 ? -14.834 14.420 18.969 1.00 86.69 400 HIS A CA 1
ATOM 3105 C C . HIS A 1 400 ? -13.749 14.896 19.956 1.00 86.69 400 HIS A C 1
ATOM 3107 O O . HIS A 1 400 ? -12.954 15.776 19.620 1.00 86.69 400 HIS A O 1
ATOM 3113 N N . ARG A 1 401 ? -13.652 14.286 21.146 1.00 88.12 401 ARG A N 1
ATOM 3114 C CA . ARG A 1 401 ? -12.595 14.569 22.131 1.00 88.12 401 ARG A CA 1
ATOM 3115 C C . ARG A 1 401 ? -11.208 14.222 21.591 1.00 88.12 401 ARG A C 1
ATOM 3117 O O . ARG A 1 401 ? -10.293 15.044 21.697 1.00 88.12 401 ARG A O 1
ATOM 3124 N N . VAL A 1 402 ? -11.059 13.032 21.005 1.00 87.06 402 VAL A N 1
ATOM 3125 C CA . VAL A 1 402 ? -9.793 12.565 20.412 1.00 87.06 402 VAL A CA 1
ATOM 3126 C C . VAL A 1 402 ? -9.360 13.506 19.291 1.00 87.06 402 VAL A C 1
ATOM 3128 O O . VAL A 1 402 ? -8.241 14.025 19.307 1.00 87.06 402 VAL A O 1
ATOM 3131 N N . GLU A 1 403 ? -10.273 13.815 18.370 1.00 86.69 403 GLU A N 1
ATOM 3132 C CA . GLU A 1 403 ? -9.975 14.650 17.209 1.00 86.69 403 GLU A CA 1
ATOM 3133 C C . GLU A 1 403 ? -9.589 16.078 17.595 1.00 86.69 403 GLU A C 1
ATOM 3135 O O . GLU A 1 403 ? -8.624 16.635 17.066 1.00 86.69 403 GLU A O 1
ATOM 3140 N N . ARG A 1 404 ? -10.277 16.662 18.584 1.00 83.44 404 ARG A N 1
ATOM 3141 C CA . ARG A 1 404 ? -9.963 18.001 19.098 1.00 83.44 404 ARG A CA 1
ATOM 3142 C C . ARG A 1 404 ? -8.559 18.064 19.718 1.00 83.44 404 ARG A C 1
ATOM 3144 O O . ARG A 1 404 ? -7.827 19.037 19.494 1.00 83.44 404 ARG A O 1
ATOM 3151 N N . LYS A 1 405 ? -8.176 17.036 20.489 1.00 80.50 405 LYS A N 1
ATOM 3152 C CA . LYS A 1 405 ? -6.859 16.935 21.147 1.00 80.50 405 LYS A CA 1
ATOM 3153 C C . LYS A 1 405 ? -5.736 16.800 20.117 1.00 80.50 405 LYS A C 1
ATOM 3155 O O . LYS A 1 405 ? -4.745 17.529 20.197 1.00 80.50 405 LYS A O 1
ATOM 3160 N N . GLU A 1 406 ? -5.914 15.945 19.115 1.00 76.88 406 GLU A N 1
ATOM 3161 C CA . GLU A 1 406 ? -4.932 15.748 18.044 1.00 76.88 406 GLU A CA 1
ATOM 3162 C C . GLU A 1 406 ? -4.811 16.969 17.124 1.00 76.88 406 GLU A C 1
ATOM 3164 O O . GLU A 1 406 ? -3.697 17.392 16.803 1.00 76.88 406 GLU A O 1
ATOM 3169 N N . TRP A 1 407 ? -5.920 17.643 16.804 1.00 74.62 407 TRP A N 1
ATOM 3170 C CA . TRP A 1 407 ? -5.889 18.889 16.031 1.00 74.62 407 TRP A CA 1
ATOM 3171 C C . TRP A 1 407 ? -5.065 19.986 16.720 1.00 74.62 407 TRP A C 1
ATOM 3173 O O . TRP A 1 407 ? -4.284 20.698 16.083 1.00 74.62 407 TRP A O 1
ATOM 3183 N N . SER A 1 408 ? -5.175 20.096 18.048 1.00 72.50 408 SER A N 1
ATOM 3184 C CA . SER A 1 408 ? -4.345 21.021 18.831 1.00 72.50 408 SER A CA 1
ATOM 3185 C C . SER A 1 408 ? -2.854 20.671 18.776 1.00 72.50 408 SER A C 1
ATOM 3187 O O . SER A 1 408 ? -2.021 21.574 18.667 1.00 72.50 408 SER A O 1
ATOM 3189 N N . ARG A 1 409 ? -2.499 19.378 18.778 1.00 71.38 409 ARG A N 1
ATOM 3190 C CA . ARG A 1 409 ? -1.103 18.923 18.633 1.00 71.38 409 ARG A CA 1
ATOM 3191 C C . ARG A 1 409 ? -0.556 19.187 17.229 1.00 71.38 409 ARG A C 1
ATOM 3193 O O . ARG A 1 409 ? 0.591 19.618 17.100 1.00 71.38 409 ARG A O 1
ATOM 3200 N N . MET A 1 410 ? -1.360 18.966 16.187 1.00 65.06 410 MET A N 1
ATOM 3201 C CA . MET A 1 410 ? -0.971 19.187 14.789 1.00 65.06 410 MET A CA 1
ATOM 3202 C C . MET A 1 410 ? -0.739 20.668 14.472 1.00 65.06 410 MET A C 1
ATOM 3204 O O . MET A 1 410 ? 0.273 21.010 13.853 1.00 65.06 410 MET A O 1
ATOM 3208 N N . LYS A 1 411 ? -1.601 21.563 14.977 1.00 60.22 411 LYS A N 1
ATOM 3209 C CA . LYS A 1 411 ? -1.464 23.019 14.793 1.00 60.22 411 LYS A CA 1
ATOM 3210 C C . LYS A 1 411 ? -0.150 23.565 15.365 1.00 60.22 411 LYS A C 1
ATOM 3212 O O . LYS A 1 411 ? 0.428 24.482 14.790 1.00 60.22 411 LYS A O 1
ATOM 3217 N N . GLY A 1 412 ? 0.358 22.971 16.447 1.00 52.56 412 GLY A N 1
ATOM 3218 C CA . GLY A 1 412 ? 1.659 23.324 17.029 1.00 52.56 412 GLY A CA 1
ATOM 3219 C C . GLY A 1 412 ? 2.875 22.860 16.215 1.00 52.56 412 GLY A C 1
ATOM 3220 O O . GLY A 1 412 ? 3.971 23.369 16.428 1.00 52.56 412 GLY A O 1
ATOM 3221 N N . LYS A 1 413 ? 2.700 21.913 15.281 1.00 53.91 413 LYS A N 1
ATOM 3222 C CA . LYS A 1 413 ? 3.783 21.311 14.480 1.00 53.91 413 LYS A CA 1
ATOM 3223 C C . LYS A 1 413 ? 3.734 21.665 12.989 1.00 53.91 413 LYS A C 1
ATOM 3225 O O . LYS A 1 413 ? 4.560 21.160 12.236 1.00 53.91 413 LYS A O 1
ATOM 3230 N N . GLY A 1 414 ? 2.778 22.491 12.552 1.00 42.41 414 GLY A N 1
ATOM 3231 C CA . GLY A 1 414 ? 2.641 22.887 11.143 1.00 42.41 414 GLY A CA 1
ATOM 3232 C C . GLY A 1 414 ? 2.355 21.721 10.187 1.00 42.41 414 GLY A C 1
ATOM 3233 O O . GLY A 1 414 ? 2.701 21.803 9.013 1.00 42.41 414 GLY A O 1
ATOM 3234 N N . ARG A 1 415 ? 1.769 20.623 10.686 1.00 49.06 415 ARG A N 1
ATOM 3235 C CA . ARG A 1 415 ? 1.387 19.452 9.884 1.00 49.06 415 ARG A CA 1
ATOM 3236 C C . ARG A 1 415 ? -0.105 19.524 9.553 1.00 49.06 415 ARG A C 1
ATOM 3238 O O . ARG A 1 415 ? -0.916 19.556 10.472 1.00 49.06 415 ARG A O 1
ATOM 3245 N N . GLU A 1 416 ? -0.457 19.516 8.270 1.00 46.78 416 GLU A N 1
ATOM 3246 C CA . GLU A 1 416 ? -1.806 19.157 7.812 1.00 46.78 416 GLU A CA 1
ATOM 3247 C C . GLU A 1 416 ? -1.833 17.635 7.611 1.00 46.78 416 GLU A C 1
ATOM 3249 O O . GLU A 1 416 ? -1.015 17.095 6.867 1.00 46.78 416 GLU A O 1
ATOM 3254 N N . GLY A 1 417 ? -2.712 16.928 8.319 1.00 52.22 417 GLY A N 1
ATOM 3255 C CA . GLY A 1 417 ? -2.798 15.469 8.267 1.00 52.22 417 GLY A CA 1
ATOM 3256 C C . GLY A 1 417 ? -4.170 14.962 8.697 1.00 52.22 417 GLY A C 1
ATOM 3257 O O . GLY A 1 417 ? -4.946 15.688 9.318 1.00 52.22 417 GLY A O 1
ATOM 3258 N N . PHE A 1 418 ? -4.473 13.716 8.338 1.00 60.75 418 PHE A N 1
ATOM 3259 C CA . PHE A 1 418 ? -5.670 13.020 8.800 1.00 60.75 418 PHE A CA 1
ATOM 3260 C C . PHE A 1 418 ? -5.532 12.705 10.294 1.00 60.75 418 PHE A C 1
ATOM 3262 O O . PHE A 1 418 ? -4.459 12.308 10.749 1.00 60.75 418 PHE A O 1
ATOM 3269 N N . VAL A 1 419 ? -6.598 12.911 11.067 1.00 70.44 419 VA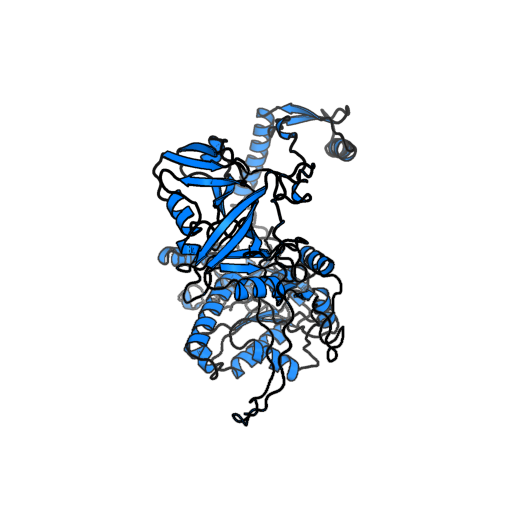L A N 1
ATOM 3270 C CA . VAL A 1 419 ? -6.600 12.585 12.493 1.00 70.44 419 VAL A CA 1
ATOM 3271 C C . VAL A 1 419 ? -7.107 11.162 12.663 1.00 70.44 419 VAL A C 1
ATOM 3273 O O . VAL A 1 419 ? -8.250 10.863 12.325 1.00 70.44 419 VAL A O 1
ATOM 3276 N N . HIS A 1 420 ? -6.255 10.284 13.179 1.00 80.00 420 HIS A N 1
ATOM 3277 C CA . HIS A 1 420 ? -6.637 8.912 13.482 1.00 80.00 420 HIS A CA 1
ATOM 3278 C C . HIS A 1 420 ? -7.421 8.883 14.800 1.00 80.00 420 HIS A C 1
ATOM 3280 O O . HIS A 1 420 ? -6.927 9.333 15.833 1.00 80.00 420 HIS A O 1
ATOM 3286 N N . SER A 1 421 ? -8.660 8.395 14.746 1.00 87.31 421 SER A N 1
ATOM 3287 C CA . SER A 1 421 ? -9.550 8.259 15.900 1.00 87.31 421 SER A CA 1
ATOM 3288 C C . SER A 1 421 ? -10.118 6.837 15.946 1.00 87.31 421 SER A C 1
ATOM 3290 O O . SER A 1 421 ? -9.433 5.900 16.350 1.00 87.31 421 SER A O 1
ATOM 3292 N N . TYR A 1 422 ? -11.339 6.648 15.464 1.00 91.88 422 TYR A N 1
ATOM 3293 C CA . TYR A 1 422 ? -12.013 5.358 15.434 1.00 91.88 422 TYR A CA 1
ATOM 3294 C C . TYR A 1 422 ? -12.528 5.049 14.034 1.00 91.88 422 TYR A C 1
ATOM 3296 O O . TYR A 1 422 ? -12.933 5.948 13.293 1.00 91.88 422 TYR A O 1
ATOM 3304 N N . GLU A 1 423 ? -12.580 3.765 13.701 1.00 91.31 423 GLU A N 1
ATOM 3305 C CA . GLU A 1 423 ? -13.224 3.267 12.491 1.00 91.31 423 GLU A CA 1
ATOM 3306 C C . GLU A 1 423 ? -14.474 2.465 12.854 1.00 91.31 423 GLU A C 1
ATOM 3308 O O . GLU A 1 423 ? -14.425 1.605 13.729 1.00 91.31 423 GLU A O 1
ATOM 3313 N N . LEU A 1 424 ? -15.599 2.729 12.187 1.00 92.56 424 LEU A N 1
ATOM 3314 C CA . LEU A 1 424 ? -16.804 1.923 12.365 1.00 92.56 424 LEU A CA 1
ATOM 3315 C C . LEU A 1 424 ? -16.591 0.541 11.736 1.00 92.56 424 LEU A C 1
ATOM 3317 O O . LEU A 1 424 ? -16.201 0.450 10.571 1.00 92.56 424 LEU A O 1
ATOM 3321 N N . VAL A 1 425 ? -16.887 -0.523 12.480 1.00 92.62 425 VAL A N 1
ATOM 3322 C CA . VAL A 1 425 ? -16.713 -1.906 12.018 1.00 92.62 425 VAL A CA 1
ATOM 3323 C C . VAL A 1 425 ? -17.981 -2.734 12.178 1.00 92.62 425 VAL A C 1
ATOM 3325 O O . VAL A 1 425 ? -18.862 -2.443 12.985 1.00 92.62 425 VAL A O 1
ATOM 3328 N N . THR A 1 426 ? -18.073 -3.791 11.382 1.00 92.44 426 THR A N 1
ATOM 3329 C CA . THR A 1 426 ? -19.110 -4.815 11.477 1.00 92.44 426 THR A CA 1
ATOM 3330 C C . THR A 1 426 ? -18.468 -6.195 11.452 1.00 92.44 426 THR A C 1
ATOM 3332 O O . THR A 1 426 ? -17.402 -6.374 10.861 1.00 92.44 426 THR A O 1
ATOM 3335 N N . GLN A 1 427 ? -19.096 -7.157 12.121 1.00 92.19 427 GLN A N 1
ATOM 3336 C CA . GLN A 1 427 ? -18.621 -8.531 12.141 1.00 92.19 427 GLN A CA 1
ATOM 3337 C C . GLN A 1 427 ? -19.232 -9.297 10.969 1.00 92.19 427 GLN A C 1
ATOM 3339 O O . GLN A 1 427 ? -20.439 -9.217 10.734 1.00 92.19 427 GLN A O 1
ATOM 3344 N N . ILE A 1 428 ? -18.406 -10.047 10.249 1.00 93.38 428 ILE A N 1
ATOM 3345 C CA . ILE A 1 428 ? -18.844 -10.975 9.205 1.00 93.38 428 ILE A CA 1
ATOM 3346 C C . ILE A 1 428 ? -18.239 -12.355 9.454 1.00 93.38 428 ILE A C 1
ATOM 3348 O O . ILE A 1 428 ? -17.215 -12.474 10.123 1.00 93.38 428 ILE A O 1
ATOM 3352 N N . GLU A 1 429 ? -18.874 -13.385 8.908 1.00 94.38 429 GLU A N 1
ATOM 3353 C CA . GLU A 1 429 ? -18.355 -14.752 8.910 1.00 94.38 429 GLU A CA 1
ATOM 3354 C C . GLU A 1 429 ? -17.627 -15.037 7.591 1.00 94.38 429 GLU A C 1
ATOM 3356 O O . GLU A 1 429 ? -18.092 -14.627 6.523 1.00 94.38 429 GLU A O 1
ATOM 3361 N N . VAL A 1 430 ? -16.483 -15.715 7.670 1.00 94.69 430 VAL A N 1
ATOM 3362 C CA . VAL A 1 430 ? -15.679 -16.160 6.528 1.00 94.69 430 VAL A CA 1
ATOM 3363 C C . VAL A 1 430 ? -15.374 -17.651 6.637 1.00 94.69 430 VAL A C 1
ATOM 3365 O O . VAL A 1 430 ? -15.199 -18.189 7.728 1.00 94.69 430 VAL A O 1
ATOM 3368 N N . ASP A 1 431 ? -15.283 -18.313 5.487 1.00 95.56 431 ASP A N 1
ATOM 3369 C CA . ASP A 1 431 ? -15.050 -19.754 5.335 1.00 95.56 431 ASP A CA 1
ATOM 3370 C C . ASP A 1 431 ? -13.677 -20.082 4.715 1.00 95.56 431 ASP A C 1
ATOM 3372 O O . ASP A 1 431 ? -13.420 -21.211 4.301 1.00 95.56 431 ASP A O 1
ATOM 3376 N N . TYR A 1 432 ? -12.774 -19.100 4.673 1.00 96.31 432 TYR A N 1
ATOM 3377 C CA . TYR A 1 432 ? -11.430 -19.213 4.109 1.00 96.31 432 TYR A CA 1
ATOM 3378 C C . TYR A 1 432 ? -10.371 -18.681 5.085 1.00 96.31 432 TYR A C 1
ATOM 3380 O O . TYR A 1 432 ? -10.646 -17.843 5.946 1.00 96.31 432 TYR A O 1
ATOM 3388 N N . ALA A 1 433 ? -9.120 -19.118 4.922 1.00 97.88 433 ALA A N 1
ATOM 3389 C CA . ALA A 1 433 ? -8.006 -18.582 5.699 1.00 97.88 433 ALA A CA 1
ATOM 3390 C C . ALA A 1 433 ? -7.547 -17.232 5.123 1.00 97.88 433 ALA A C 1
ATOM 3392 O O . ALA A 1 433 ? -7.115 -17.134 3.972 1.00 97.88 433 ALA A O 1
ATOM 3393 N N . ARG A 1 434 ? -7.644 -16.163 5.919 1.00 97.94 434 ARG A N 1
ATOM 3394 C CA . ARG A 1 434 ? -7.323 -14.794 5.476 1.00 97.94 434 ARG A CA 1
ATOM 3395 C C . ARG A 1 434 ? -5.867 -14.673 4.993 1.00 97.94 434 ARG A C 1
ATOM 3397 O O . ARG A 1 434 ? -4.972 -15.180 5.671 1.00 97.94 434 ARG A O 1
ATOM 3404 N N . PRO A 1 435 ? -5.584 -13.967 3.883 1.00 98.50 435 PRO A N 1
ATOM 3405 C CA . PRO A 1 435 ? -4.210 -13.677 3.469 1.00 98.50 435 PRO A CA 1
ATOM 3406 C C . PRO A 1 435 ? -3.476 -12.834 4.516 1.00 98.50 435 PRO A C 1
ATOM 3408 O O . PRO A 1 435 ? -4.093 -11.994 5.168 1.00 98.50 435 PRO A O 1
ATOM 3411 N N . VAL A 1 436 ? -2.165 -13.007 4.645 1.00 98.75 436 VAL A N 1
ATOM 3412 C CA . VAL A 1 436 ? -1.327 -12.291 5.614 1.00 98.75 436 VAL A CA 1
ATOM 3413 C C . VAL A 1 436 ? -0.329 -11.410 4.865 1.00 98.75 436 VAL A C 1
ATOM 3415 O O . VAL A 1 436 ? 0.387 -11.877 3.978 1.00 98.75 436 VAL A O 1
ATOM 3418 N N . ILE A 1 437 ? -0.278 -10.127 5.231 1.00 98.56 437 ILE A N 1
ATOM 3419 C CA . ILE A 1 437 ? 0.702 -9.159 4.723 1.00 98.56 437 ILE A CA 1
ATOM 3420 C C . ILE A 1 437 ? 1.486 -8.623 5.916 1.00 98.56 437 ILE A C 1
ATOM 3422 O O . ILE A 1 437 ? 0.912 -7.988 6.800 1.00 98.56 437 ILE A O 1
ATOM 3426 N N . ILE A 1 438 ? 2.800 -8.836 5.919 1.00 98.62 438 ILE A N 1
ATOM 3427 C CA . ILE A 1 438 ? 3.701 -8.318 6.952 1.00 98.62 438 ILE A CA 1
ATOM 3428 C C . ILE A 1 438 ? 4.514 -7.178 6.354 1.00 98.62 438 ILE A C 1
ATOM 3430 O O . ILE A 1 438 ? 5.122 -7.308 5.293 1.00 98.62 438 ILE A O 1
ATOM 3434 N N . LEU A 1 439 ? 4.517 -6.042 7.039 1.00 98.06 439 LEU A N 1
ATOM 3435 C CA . LEU A 1 439 ? 5.151 -4.813 6.591 1.00 98.06 439 LEU A CA 1
ATOM 3436 C C . LEU A 1 439 ? 6.132 -4.303 7.645 1.00 98.06 439 LEU A C 1
ATOM 3438 O O . LEU A 1 439 ? 5.934 -4.516 8.834 1.00 98.06 439 LEU A O 1
ATOM 3442 N N . GLY A 1 440 ? 7.161 -3.572 7.217 1.00 96.25 440 GLY A N 1
ATOM 3443 C CA . GLY A 1 440 ? 8.180 -3.013 8.111 1.00 96.25 440 GLY A CA 1
ATOM 3444 C C . GLY A 1 440 ? 9.508 -3.782 8.084 1.00 96.25 440 GLY A C 1
ATOM 3445 O O . GLY A 1 440 ? 9.736 -4.607 7.192 1.00 96.25 440 GLY A O 1
ATOM 3446 N N . PRO A 1 441 ? 10.441 -3.463 9.000 1.00 94.75 441 PRO A N 1
ATOM 3447 C CA . PRO A 1 441 ? 11.730 -4.139 9.107 1.00 94.75 441 PRO A CA 1
ATOM 3448 C C . PRO A 1 441 ? 11.574 -5.643 9.344 1.00 94.75 441 PRO A C 1
ATOM 3450 O O . PRO A 1 441 ? 10.579 -6.093 9.898 1.00 94.75 441 PRO A O 1
ATOM 3453 N N . THR A 1 442 ? 12.565 -6.418 8.895 1.00 92.56 442 THR A N 1
ATOM 3454 C CA . THR A 1 442 ? 12.653 -7.884 9.063 1.00 92.56 442 THR A CA 1
ATOM 3455 C C . THR A 1 442 ? 11.476 -8.718 8.542 1.00 92.56 442 THR A C 1
ATOM 3457 O O . THR A 1 442 ? 11.487 -9.929 8.751 1.00 92.56 442 THR A O 1
ATOM 3460 N N . LYS A 1 443 ? 10.517 -8.126 7.810 1.00 95.44 443 LYS A N 1
ATOM 3461 C CA . LYS A 1 443 ? 9.362 -8.839 7.235 1.00 95.44 443 LYS A CA 1
ATOM 3462 C C . LYS A 1 443 ? 9.751 -10.086 6.433 1.00 95.44 443 LYS A C 1
ATOM 3464 O O . LYS A 1 443 ? 9.079 -11.099 6.543 1.00 95.44 443 LYS A O 1
ATOM 3469 N N . ASP A 1 444 ? 10.853 -10.026 5.681 1.00 94.69 444 ASP A N 1
ATOM 3470 C CA . ASP A 1 444 ? 11.266 -11.109 4.778 1.00 94.69 444 ASP A CA 1
ATOM 3471 C C . ASP A 1 444 ? 11.614 -12.369 5.571 1.00 94.69 444 ASP A C 1
ATOM 3473 O O . ASP A 1 444 ? 11.124 -13.450 5.275 1.00 94.69 444 ASP A O 1
ATOM 3477 N N . ARG A 1 445 ? 12.371 -12.200 6.663 1.00 95.88 445 ARG A N 1
ATOM 3478 C CA . ARG A 1 445 ? 12.724 -13.303 7.559 1.00 95.88 445 ARG A CA 1
ATOM 3479 C C . ARG A 1 445 ? 11.490 -13.877 8.255 1.00 95.88 445 ARG A C 1
ATOM 3481 O O . ARG A 1 445 ? 11.385 -15.084 8.383 1.00 95.88 445 ARG A O 1
ATOM 3488 N N . VAL A 1 446 ? 10.548 -13.028 8.679 1.00 97.81 446 VAL A N 1
ATOM 3489 C CA . VAL A 1 446 ? 9.294 -13.508 9.284 1.00 97.81 446 VAL A CA 1
ATOM 3490 C C . VAL A 1 446 ? 8.472 -14.316 8.276 1.00 97.81 446 VAL A C 1
ATOM 3492 O O . VAL A 1 446 ? 7.960 -15.371 8.633 1.00 97.81 446 VAL A O 1
ATOM 3495 N N . ASN A 1 447 ? 8.361 -13.851 7.029 1.00 97.56 447 ASN A N 1
ATOM 3496 C CA . ASN A 1 447 ? 7.661 -14.571 5.964 1.00 97.56 447 ASN A CA 1
ATOM 3497 C C . ASN A 1 447 ? 8.286 -15.953 5.716 1.00 97.56 447 ASN A C 1
ATOM 3499 O O . ASN A 1 447 ? 7.561 -16.947 5.684 1.00 97.56 447 ASN A O 1
ATOM 3503 N N . ASP A 1 448 ? 9.614 -16.007 5.571 1.00 96.75 448 ASP A N 1
ATOM 3504 C CA . ASP A 1 448 ? 10.360 -17.247 5.334 1.00 96.75 448 ASP A CA 1
ATOM 3505 C C . ASP A 1 448 ? 10.195 -18.235 6.503 1.00 96.75 448 ASP A C 1
ATOM 3507 O O . ASP A 1 448 ? 9.863 -19.403 6.283 1.00 96.75 448 ASP A O 1
ATOM 3511 N N . ASP A 1 449 ? 10.354 -17.758 7.744 1.00 98.19 449 ASP A N 1
ATOM 3512 C CA . ASP A 1 449 ? 10.231 -18.579 8.952 1.00 98.19 449 ASP A CA 1
ATOM 3513 C C . ASP A 1 449 ? 8.788 -19.111 9.113 1.00 98.19 449 ASP A C 1
ATOM 3515 O O . ASP A 1 449 ? 8.606 -20.294 9.384 1.00 98.19 449 ASP A O 1
ATOM 3519 N N . LEU A 1 450 ? 7.742 -18.309 8.849 1.00 98.25 450 LEU A N 1
ATOM 3520 C CA . LEU A 1 450 ? 6.341 -18.773 8.901 1.00 98.25 450 LEU A CA 1
ATOM 3521 C C . LEU A 1 450 ? 6.044 -19.884 7.880 1.00 98.25 450 LEU A C 1
ATOM 3523 O O . LEU A 1 450 ? 5.361 -20.859 8.206 1.00 98.25 450 LEU A O 1
ATOM 3527 N N . LEU A 1 451 ? 6.541 -19.735 6.648 1.00 97.25 451 LEU A N 1
ATOM 3528 C CA . LEU A 1 451 ? 6.359 -20.720 5.577 1.00 97.25 451 LEU A CA 1
ATOM 3529 C C . LEU A 1 451 ? 7.113 -22.025 5.869 1.00 97.25 451 LEU A C 1
ATOM 3531 O O . LEU A 1 451 ? 6.598 -23.104 5.574 1.00 97.25 451 LEU A O 1
ATOM 3535 N N . SER A 1 452 ? 8.313 -21.925 6.444 1.00 97.88 452 SER A N 1
ATOM 3536 C CA . SER A 1 452 ? 9.162 -23.072 6.778 1.00 97.88 452 SER A CA 1
ATOM 3537 C C . SER A 1 452 ? 8.690 -23.809 8.034 1.00 97.88 452 SER A C 1
ATOM 3539 O O . SER A 1 452 ? 8.628 -25.038 8.039 1.00 97.88 452 SER A O 1
ATOM 3541 N N . ASP A 1 453 ? 8.351 -23.080 9.098 1.00 97.69 453 ASP A N 1
ATOM 3542 C CA . ASP A 1 453 ? 7.992 -23.659 10.396 1.00 97.69 453 ASP A CA 1
ATOM 3543 C C . ASP A 1 453 ? 6.588 -24.281 10.387 1.00 97.69 453 ASP A C 1
ATOM 3545 O O . ASP A 1 453 ? 6.323 -25.240 11.117 1.00 97.69 453 ASP A O 1
ATOM 3549 N N . PHE A 1 454 ? 5.671 -23.742 9.574 1.00 97.50 454 PHE A N 1
ATOM 3550 C CA . PHE A 1 454 ? 4.255 -24.121 9.580 1.00 97.50 454 PHE A CA 1
ATOM 3551 C C . PHE A 1 454 ? 3.675 -24.307 8.159 1.00 97.50 454 PHE A C 1
ATOM 3553 O O . PHE A 1 454 ? 2.670 -23.674 7.809 1.00 97.50 454 PHE A O 1
ATOM 3560 N N . PRO A 1 455 ? 4.228 -25.223 7.342 1.00 96.94 455 PRO A N 1
ATOM 3561 C CA . PRO A 1 455 ? 3.821 -25.420 5.945 1.00 96.94 455 PRO A CA 1
ATOM 3562 C C . PRO A 1 455 ? 2.369 -25.898 5.781 1.00 96.94 455 PRO A C 1
ATOM 3564 O O . PRO A 1 455 ? 1.782 -25.763 4.705 1.00 96.94 455 PRO A O 1
ATOM 3567 N N . ASP A 1 456 ? 1.765 -26.451 6.835 1.00 96.75 456 ASP A N 1
ATOM 3568 C CA . ASP A 1 456 ? 0.358 -26.864 6.841 1.00 96.75 456 ASP A CA 1
ATOM 3569 C C . ASP A 1 456 ? -0.606 -25.692 7.063 1.00 96.75 456 ASP A C 1
ATOM 3571 O O . ASP A 1 456 ? -1.762 -25.776 6.654 1.00 96.75 456 ASP A O 1
ATOM 3575 N N . LYS A 1 457 ? -0.138 -24.590 7.667 1.00 97.50 457 LYS A N 1
ATOM 3576 C CA . LYS A 1 457 ? -0.951 -23.401 7.975 1.00 97.50 457 LYS A CA 1
ATOM 3577 C C . LYS A 1 457 ? -0.727 -22.250 6.999 1.00 97.50 457 LYS A C 1
ATOM 3579 O O . LYS A 1 457 ? -1.650 -21.472 6.775 1.00 97.50 457 LYS A O 1
ATOM 3584 N N . PHE A 1 458 ? 0.471 -22.130 6.431 1.00 98.38 458 PHE A N 1
ATOM 3585 C CA . PHE A 1 458 ? 0.832 -21.042 5.523 1.00 98.38 458 PHE A CA 1
ATOM 3586 C C . PHE A 1 458 ? 1.178 -21.565 4.136 1.00 98.38 458 PHE A C 1
ATOM 3588 O O . PHE A 1 458 ? 1.639 -22.693 3.964 1.00 98.38 458 PHE A O 1
ATOM 3595 N N . GLY A 1 459 ? 0.951 -20.730 3.129 1.00 96.44 459 GLY A N 1
ATOM 3596 C CA . GLY A 1 459 ? 1.323 -21.033 1.755 1.00 96.44 459 GLY A CA 1
ATOM 3597 C C . GLY A 1 459 ? 1.669 -19.779 0.969 1.00 96.44 459 GLY A C 1
ATOM 3598 O O . GLY A 1 459 ? 1.218 -18.682 1.295 1.00 96.44 459 GLY A O 1
ATOM 3599 N N . SER A 1 460 ? 2.448 -19.964 -0.091 1.00 96.19 460 SER A N 1
ATOM 3600 C CA . SER A 1 460 ? 2.714 -18.931 -1.091 1.00 96.19 460 SER A CA 1
ATOM 3601 C C . SER A 1 460 ? 1.831 -19.173 -2.307 1.00 96.19 460 SER A C 1
ATOM 3603 O O . SER A 1 460 ? 1.688 -20.306 -2.765 1.00 96.19 460 SER A O 1
ATOM 3605 N N . CYS A 1 461 ? 1.243 -18.112 -2.849 1.00 95.44 461 CYS A N 1
ATOM 3606 C CA . CYS A 1 461 ? 0.528 -18.196 -4.115 1.00 95.44 461 CYS A CA 1
ATOM 3607 C C . CYS A 1 461 ? 1.491 -18.100 -5.304 1.00 95.44 461 CYS A C 1
ATOM 3609 O O . CYS A 1 461 ? 2.526 -17.439 -5.219 1.00 95.44 461 CYS A O 1
ATOM 3611 N N . VAL A 1 462 ? 1.109 -18.686 -6.440 1.00 94.88 462 VAL A N 1
ATOM 3612 C CA . VAL A 1 462 ? 1.897 -18.614 -7.676 1.00 94.88 462 VAL A CA 1
ATOM 3613 C C . VAL A 1 462 ? 1.601 -17.291 -8.407 1.00 94.88 462 VAL A C 1
ATOM 3615 O O . VAL A 1 462 ? 0.445 -17.038 -8.780 1.00 94.88 462 VAL A O 1
ATOM 3618 N N . PRO A 1 463 ? 2.602 -16.412 -8.601 1.00 95.31 463 PRO A N 1
ATOM 3619 C CA . PRO A 1 463 ? 2.432 -15.151 -9.318 1.00 95.31 463 PRO A CA 1
ATOM 3620 C C . PRO A 1 463 ? 2.366 -15.369 -10.836 1.00 95.31 463 PRO A C 1
ATOM 3622 O O . PRO A 1 463 ? 2.640 -16.448 -11.346 1.00 95.31 463 PRO A O 1
ATOM 3625 N N . HIS A 1 464 ? 2.007 -14.332 -11.585 1.00 97.38 464 HIS A N 1
ATOM 3626 C CA . HIS A 1 464 ? 1.971 -14.336 -13.047 1.00 97.38 464 HIS A CA 1
ATOM 3627 C C . HIS A 1 464 ? 3.162 -13.572 -13.616 1.00 97.38 464 HIS A C 1
ATOM 3629 O O . HIS A 1 464 ? 3.619 -12.591 -13.022 1.00 97.38 464 HIS A O 1
ATOM 3635 N N . THR A 1 465 ? 3.628 -13.976 -14.796 1.00 97.25 465 THR A N 1
ATOM 3636 C CA . THR A 1 465 ? 4.597 -13.198 -15.569 1.00 97.25 465 THR A CA 1
ATOM 3637 C C . THR A 1 465 ? 4.371 -13.326 -17.069 1.00 97.25 465 THR A C 1
ATOM 3639 O O . THR A 1 465 ? 3.939 -14.365 -17.546 1.00 97.25 465 THR A O 1
ATOM 3642 N N . THR A 1 466 ? 4.704 -12.276 -17.819 1.00 96.31 466 THR A N 1
ATOM 3643 C CA . THR A 1 466 ? 4.768 -12.305 -19.300 1.00 96.31 466 THR A CA 1
ATOM 3644 C C . THR A 1 466 ? 6.136 -12.728 -19.822 1.00 96.31 466 THR A C 1
ATOM 3646 O O . THR A 1 466 ? 6.343 -12.842 -21.027 1.00 96.31 466 THR A O 1
ATOM 3649 N N . ARG A 1 467 ? 7.103 -12.935 -18.923 1.00 96.50 467 ARG A N 1
ATOM 3650 C CA . ARG A 1 467 ? 8.417 -13.451 -19.291 1.00 96.50 467 ARG A CA 1
ATOM 3651 C C . ARG A 1 467 ? 8.292 -14.880 -19.817 1.00 96.50 467 ARG A C 1
ATOM 3653 O O . ARG A 1 467 ? 7.626 -15.672 -19.162 1.00 96.50 467 ARG A O 1
ATOM 3660 N N . PRO A 1 468 ? 8.993 -15.251 -20.903 1.00 94.12 468 PRO A N 1
ATOM 3661 C CA . PRO A 1 468 ? 9.094 -16.645 -21.313 1.00 94.12 468 PRO A CA 1
ATOM 3662 C C . PRO A 1 468 ? 9.617 -17.546 -20.185 1.00 94.12 468 PRO A C 1
ATOM 3664 O O . PRO A 1 468 ? 10.541 -17.177 -19.442 1.00 94.12 468 PRO A O 1
ATOM 3667 N N . GLN A 1 469 ? 9.020 -18.731 -20.076 1.00 95.69 469 GLN A N 1
ATOM 3668 C CA . GLN A 1 469 ? 9.459 -19.797 -19.179 1.00 95.69 469 GLN A CA 1
ATOM 3669 C C . GLN A 1 469 ? 10.895 -20.221 -19.513 1.00 95.69 469 GLN A C 1
ATOM 3671 O O . GLN A 1 469 ? 11.253 -20.332 -20.685 1.00 95.69 469 GLN A O 1
ATOM 3676 N N . ARG A 1 470 ? 11.722 -20.446 -18.485 1.00 94.50 470 ARG A N 1
ATOM 3677 C CA . ARG A 1 470 ? 13.053 -21.059 -18.638 1.00 94.50 470 ARG A CA 1
ATOM 3678 C C . ARG A 1 470 ? 12.974 -22.572 -18.486 1.00 94.50 470 ARG A C 1
ATOM 3680 O O . ARG A 1 470 ? 12.088 -23.076 -17.806 1.00 94.50 470 ARG A O 1
ATOM 3687 N N . ASP A 1 471 ? 13.972 -23.270 -19.015 1.00 94.38 471 ASP A N 1
ATOM 3688 C CA . ASP A 1 471 ? 14.027 -24.739 -19.054 1.00 94.38 471 ASP A CA 1
ATOM 3689 C C . ASP A 1 471 ? 13.889 -25.425 -17.681 1.00 94.38 471 ASP A C 1
ATOM 3691 O O . ASP A 1 471 ? 13.404 -26.549 -17.597 1.00 94.38 471 ASP A O 1
ATOM 3695 N N . TYR A 1 472 ? 14.305 -24.762 -16.598 1.00 94.38 472 TYR A N 1
ATOM 3696 C CA . TYR A 1 472 ? 14.242 -25.290 -15.230 1.00 94.38 472 TYR A CA 1
ATOM 3697 C C . TYR A 1 472 ? 12.989 -24.858 -14.442 1.00 94.38 472 TYR A C 1
ATOM 3699 O O . TYR A 1 472 ? 12.786 -25.304 -13.310 1.00 94.38 472 TYR A O 1
ATOM 3707 N N . GLU A 1 473 ? 12.158 -23.982 -15.009 1.00 95.19 473 GLU A N 1
ATOM 3708 C CA . GLU A 1 473 ? 10.926 -23.487 -14.389 1.00 95.19 473 GLU A CA 1
ATOM 3709 C C . GLU A 1 473 ? 9.728 -24.322 -14.848 1.00 95.19 473 GLU A C 1
ATOM 3711 O O . GLU A 1 473 ? 9.743 -24.901 -15.931 1.00 95.19 473 GLU A O 1
ATOM 3716 N N . ALA A 1 474 ? 8.671 -24.370 -14.043 1.00 93.56 474 ALA A N 1
ATOM 3717 C CA . ALA A 1 474 ? 7.422 -25.049 -14.364 1.00 93.56 474 ALA A CA 1
ATOM 3718 C C . ALA A 1 474 ? 6.231 -24.087 -14.250 1.00 93.56 474 ALA A C 1
ATOM 3720 O O . ALA A 1 474 ? 6.071 -23.391 -13.239 1.00 93.56 474 ALA A O 1
ATOM 3721 N N . ASP A 1 475 ? 5.386 -24.071 -15.285 1.00 94.56 475 ASP A N 1
ATOM 3722 C CA . ASP A 1 475 ? 4.132 -23.315 -15.282 1.00 94.56 475 ASP A CA 1
ATOM 3723 C C . ASP A 1 475 ? 3.193 -23.808 -14.174 1.00 94.56 475 ASP A C 1
ATOM 3725 O O . ASP A 1 475 ? 3.059 -25.010 -13.934 1.00 94.56 475 ASP A O 1
ATOM 3729 N N . GLY A 1 476 ? 2.580 -22.867 -13.458 1.00 90.38 476 GLY A N 1
ATOM 3730 C CA . GLY A 1 476 ? 1.713 -23.150 -12.314 1.00 90.38 476 GLY A CA 1
ATOM 3731 C C . GLY A 1 476 ? 2.443 -23.566 -11.033 1.00 90.38 476 GLY A C 1
ATOM 3732 O O . GLY A 1 476 ? 1.779 -23.842 -10.037 1.00 90.38 476 GLY A O 1
ATOM 3733 N N . ARG A 1 477 ? 3.784 -23.584 -11.027 1.00 91.44 477 ARG A N 1
ATOM 3734 C CA . ARG A 1 477 ? 4.606 -23.747 -9.816 1.00 91.44 477 ARG A CA 1
ATOM 3735 C C . ARG A 1 477 ? 5.451 -22.510 -9.548 1.00 91.44 477 ARG A C 1
ATOM 3737 O O . ARG A 1 477 ? 5.383 -21.951 -8.461 1.00 91.44 477 ARG A O 1
ATOM 3744 N N . ASP A 1 478 ? 6.246 -22.107 -10.534 1.00 91.62 478 ASP A N 1
ATOM 3745 C CA . ASP A 1 478 ? 7.160 -20.970 -10.407 1.00 91.62 478 ASP A CA 1
ATOM 3746 C C . ASP A 1 478 ? 6.436 -19.664 -10.768 1.00 91.62 478 ASP A C 1
ATOM 3748 O O . ASP A 1 478 ? 6.429 -18.702 -10.002 1.00 91.62 478 ASP A O 1
ATOM 3752 N N . TYR A 1 479 ? 5.760 -19.666 -11.918 1.00 96.25 479 TYR A N 1
ATOM 3753 C CA . TYR A 1 479 ? 4.864 -18.606 -12.366 1.00 96.25 479 TYR A CA 1
ATOM 3754 C C . TYR A 1 479 ? 3.706 -19.205 -13.163 1.00 96.25 479 TYR A C 1
ATOM 3756 O O . TYR A 1 479 ? 3.820 -20.298 -13.708 1.00 96.25 479 TYR A O 1
ATOM 3764 N N . HIS A 1 480 ? 2.623 -18.448 -13.292 1.00 96.88 480 HIS A N 1
ATOM 3765 C CA . HIS A 1 480 ? 1.729 -18.553 -14.436 1.00 96.88 480 HIS A CA 1
ATOM 3766 C C . HIS A 1 480 ? 2.322 -17.737 -15.587 1.00 96.88 480 HIS A C 1
ATOM 3768 O O . HIS A 1 480 ? 2.347 -16.501 -15.537 1.00 96.88 480 HIS A O 1
ATOM 3774 N N . PHE A 1 481 ? 2.841 -18.427 -16.598 1.00 96.25 481 PHE A N 1
ATOM 3775 C CA . PHE A 1 481 ? 3.460 -17.816 -17.767 1.00 96.25 481 PHE A CA 1
ATOM 3776 C C . PHE A 1 481 ? 2.376 -17.374 -18.755 1.00 96.25 481 PHE A C 1
ATOM 3778 O O . PHE A 1 481 ? 1.751 -18.173 -19.450 1.00 96.25 481 PHE A O 1
ATOM 3785 N N . VAL A 1 482 ? 2.131 -16.067 -18.803 1.00 95.06 482 VAL A N 1
ATOM 3786 C CA . VAL A 1 482 ? 1.100 -15.451 -19.638 1.00 95.06 482 VAL A CA 1
ATOM 3787 C C . VAL A 1 482 ? 1.684 -15.120 -21.007 1.00 95.06 482 VAL A C 1
ATOM 3789 O O . VAL A 1 482 ? 2.599 -14.310 -21.121 1.00 95.06 482 VAL A O 1
ATOM 3792 N N . SER A 1 483 ? 1.122 -15.713 -22.058 1.00 90.69 483 SER A N 1
ATOM 3793 C CA . SER A 1 483 ? 1.609 -15.543 -23.433 1.00 90.69 483 SER A CA 1
ATOM 3794 C C . SER A 1 483 ? 1.291 -14.179 -24.053 1.00 90.69 483 SER A C 1
ATOM 3796 O O . SER A 1 483 ? 2.060 -13.705 -24.881 1.00 90.69 483 SER A O 1
ATOM 3798 N N . SER A 1 484 ? 0.185 -13.531 -23.663 1.00 95.06 484 SER A N 1
ATOM 3799 C CA . SER A 1 484 ? -0.184 -12.190 -24.144 1.00 95.06 484 SER A CA 1
ATOM 3800 C C . SER A 1 484 ? 0.006 -11.147 -23.052 1.00 95.06 484 SER A C 1
ATOM 3802 O O . SER A 1 484 ? -0.708 -11.128 -22.041 1.00 95.06 484 SER A O 1
ATOM 3804 N N . ARG A 1 485 ? 0.943 -10.231 -23.298 1.00 92.50 485 ARG A N 1
ATOM 3805 C CA . ARG A 1 485 ? 1.171 -9.072 -22.440 1.00 92.50 485 ARG A CA 1
ATOM 3806 C C . ARG A 1 485 ? -0.060 -8.175 -22.382 1.00 92.50 485 ARG A C 1
ATOM 3808 O O . ARG A 1 485 ? -0.467 -7.780 -21.295 1.00 92.50 485 ARG A O 1
ATOM 3815 N N . GLU A 1 486 ? -0.705 -7.948 -23.517 1.00 93.00 486 GLU A N 1
ATOM 3816 C CA . GLU A 1 486 ? -1.895 -7.103 -23.662 1.00 93.00 486 GLU A CA 1
ATOM 3817 C C . GLU A 1 486 ? -3.070 -7.675 -22.865 1.00 93.00 486 GLU A C 1
ATOM 3819 O O . GLU A 1 486 ? -3.897 -6.938 -22.325 1.00 93.00 486 GLU A O 1
ATOM 3824 N N . GLN A 1 487 ? -3.176 -9.007 -22.793 1.00 92.56 487 GLN A N 1
ATOM 3825 C CA . GLN A 1 487 ? -4.153 -9.662 -21.935 1.00 92.56 487 GLN A CA 1
ATOM 3826 C C . GLN A 1 487 ? -3.840 -9.389 -20.463 1.00 92.56 487 GLN A C 1
ATOM 3828 O O . GLN A 1 487 ? -4.727 -8.927 -19.753 1.00 92.56 487 GLN A O 1
ATOM 3833 N N . MET A 1 488 ? -2.592 -9.579 -20.020 1.00 95.38 488 MET A N 1
ATOM 3834 C CA . MET A 1 488 ? -2.202 -9.287 -18.635 1.00 95.38 488 MET A CA 1
ATOM 3835 C C . MET A 1 488 ? -2.407 -7.805 -18.268 1.00 95.38 488 MET A C 1
ATOM 3837 O O . MET A 1 488 ? -2.853 -7.505 -17.165 1.00 95.38 488 MET A O 1
ATOM 3841 N N . GLU A 1 489 ? -2.166 -6.868 -19.185 1.00 93.44 489 GLU A N 1
ATOM 3842 C CA . GLU A 1 489 ? -2.441 -5.439 -18.969 1.00 93.44 489 GLU A CA 1
ATOM 3843 C C . GLU A 1 489 ? -3.939 -5.163 -18.801 1.00 93.44 489 GLU A C 1
ATOM 3845 O O . GLU A 1 489 ? -4.338 -4.469 -17.862 1.00 93.44 489 GLU A O 1
ATOM 3850 N N . ARG A 1 490 ? -4.789 -5.771 -19.642 1.00 92.19 490 ARG A N 1
ATOM 3851 C CA . ARG A 1 490 ? -6.253 -5.706 -19.491 1.00 92.19 490 ARG A CA 1
ATOM 3852 C C . ARG A 1 490 ? -6.709 -6.318 -18.170 1.00 92.19 490 ARG A C 1
ATOM 3854 O O . ARG A 1 490 ? -7.570 -5.755 -17.498 1.00 92.19 490 ARG A O 1
ATOM 3861 N N . ASP A 1 491 ? -6.126 -7.443 -17.765 1.00 92.00 491 ASP A N 1
ATOM 3862 C CA . ASP A 1 491 ? -6.369 -8.058 -16.463 1.00 92.00 491 ASP A CA 1
ATOM 3863 C C . ASP A 1 491 ? -6.037 -7.102 -15.303 1.00 92.00 491 ASP A C 1
ATOM 3865 O O . ASP A 1 491 ? -6.864 -6.915 -14.403 1.00 92.00 491 ASP A O 1
ATOM 3869 N N . ILE A 1 492 ? -4.871 -6.451 -15.350 1.00 89.50 492 ILE A N 1
ATOM 3870 C CA . ILE A 1 492 ? -4.424 -5.466 -14.354 1.00 89.50 492 ILE A CA 1
ATOM 3871 C C . ILE A 1 492 ? -5.398 -4.278 -14.288 1.00 89.50 492 ILE A C 1
ATOM 3873 O O . ILE A 1 492 ? -5.825 -3.897 -13.193 1.00 89.50 492 ILE A O 1
ATOM 3877 N N . GLN A 1 493 ? -5.799 -3.731 -15.441 1.00 88.06 493 GLN A N 1
ATOM 3878 C CA . GLN A 1 493 ? -6.770 -2.631 -15.538 1.00 88.06 493 GLN A CA 1
ATOM 3879 C C . GLN A 1 493 ? -8.158 -3.035 -15.020 1.00 88.06 493 GLN A C 1
ATOM 3881 O O . GLN A 1 493 ? -8.836 -2.238 -14.381 1.00 88.06 493 GLN A O 1
ATOM 3886 N N . SER A 1 494 ? -8.554 -4.294 -15.220 1.00 90.00 494 SER A N 1
ATOM 3887 C CA . SER A 1 494 ? -9.814 -4.863 -14.721 1.00 90.00 494 SER A CA 1
ATOM 3888 C C . SER A 1 494 ? -9.793 -5.255 -13.234 1.00 90.00 494 SER A C 1
ATOM 3890 O O . SER A 1 494 ? -10.667 -5.988 -12.780 1.00 90.00 494 SER A O 1
ATOM 3892 N N . HIS A 1 495 ? -8.795 -4.799 -12.469 1.00 90.06 495 HIS A N 1
ATOM 3893 C CA . HIS A 1 495 ? -8.639 -5.081 -11.037 1.00 90.06 495 HIS A CA 1
ATOM 3894 C C . HIS A 1 495 ? -8.521 -6.576 -10.675 1.00 90.06 495 HIS A C 1
ATOM 3896 O O . HIS A 1 495 ? -8.801 -6.960 -9.541 1.00 90.06 495 HIS A O 1
ATOM 3902 N N . ARG A 1 496 ? -8.044 -7.425 -11.599 1.00 94.69 496 ARG A N 1
ATOM 3903 C CA . ARG A 1 496 ? -7.789 -8.856 -11.328 1.00 94.69 496 ARG A CA 1
ATOM 3904 C C . ARG A 1 496 ? -6.461 -9.127 -10.612 1.00 94.69 496 ARG A C 1
ATOM 3906 O O . ARG A 1 496 ? -6.223 -10.248 -10.166 1.00 94.69 496 ARG A O 1
ATOM 3913 N N . PHE A 1 497 ? -5.626 -8.102 -10.452 1.00 96.75 497 PHE A N 1
ATOM 3914 C CA . PHE A 1 497 ? -4.343 -8.153 -9.752 1.00 96.75 497 PHE A CA 1
ATOM 3915 C C . PHE A 1 497 ? -4.359 -7.309 -8.473 1.00 96.75 497 PHE A C 1
ATOM 3917 O O . PHE A 1 497 ? -4.862 -6.179 -8.469 1.00 96.75 497 PHE A O 1
ATOM 3924 N N . ILE A 1 498 ? -3.784 -7.860 -7.399 1.00 94.81 498 ILE A N 1
ATOM 3925 C CA . ILE A 1 498 ? -3.599 -7.147 -6.124 1.00 94.81 498 ILE A CA 1
ATOM 3926 C C . ILE A 1 498 ? -2.364 -6.247 -6.157 1.00 94.81 498 ILE A C 1
ATOM 3928 O O . ILE A 1 498 ? -2.369 -5.171 -5.567 1.00 94.81 498 ILE A O 1
ATOM 3932 N N . GLU A 1 499 ? -1.344 -6.666 -6.902 1.00 93.81 499 GLU A N 1
ATOM 3933 C CA . GLU A 1 499 ? -0.131 -5.915 -7.184 1.00 93.81 499 GLU A CA 1
ATOM 3934 C C . GLU A 1 499 ? 0.440 -6.395 -8.519 1.00 93.81 499 GLU A C 1
ATOM 3936 O O . GLU A 1 499 ? 0.394 -7.588 -8.834 1.00 93.81 499 GLU A O 1
ATOM 3941 N N . ALA A 1 500 ? 0.948 -5.460 -9.316 1.00 92.56 500 ALA A N 1
ATOM 3942 C CA . ALA A 1 500 ? 1.651 -5.755 -10.551 1.00 92.56 500 ALA A CA 1
ATOM 3943 C C . ALA A 1 500 ? 2.718 -4.691 -10.813 1.00 92.56 500 ALA A C 1
ATOM 3945 O O . ALA A 1 500 ? 2.549 -3.521 -10.466 1.00 92.56 500 ALA A O 1
ATOM 3946 N N . GLY A 1 501 ? 3.807 -5.105 -11.449 1.00 87.88 501 GLY A N 1
ATOM 3947 C CA . GLY A 1 501 ? 4.927 -4.251 -11.804 1.00 87.88 501 GLY A CA 1
ATOM 3948 C C . GLY A 1 501 ? 5.613 -4.741 -13.070 1.00 87.88 501 GLY A C 1
ATOM 3949 O O . GLY A 1 501 ? 5.393 -5.859 -13.537 1.00 87.88 501 GLY A O 1
ATOM 3950 N N . GLN A 1 502 ? 6.459 -3.886 -13.633 1.00 92.06 502 GLN A N 1
ATOM 3951 C CA . GLN A 1 502 ? 7.277 -4.220 -14.791 1.00 92.06 502 GLN A CA 1
ATOM 3952 C C . GLN A 1 502 ? 8.741 -4.334 -14.376 1.00 92.06 502 GLN A C 1
ATOM 3954 O O . GLN A 1 502 ? 9.278 -3.462 -13.693 1.00 92.06 502 GLN A O 1
ATOM 3959 N N . TYR A 1 503 ? 9.401 -5.391 -14.839 1.00 84.56 503 TYR A N 1
ATOM 3960 C CA . TYR A 1 503 ? 10.832 -5.592 -14.666 1.00 84.56 503 TYR A CA 1
ATOM 3961 C C . TYR A 1 503 ? 11.430 -6.214 -15.931 1.00 84.56 503 TYR A C 1
ATOM 3963 O O . TYR A 1 503 ? 10.910 -7.199 -16.448 1.00 84.56 503 TYR A O 1
ATOM 3971 N N . ASN A 1 504 ? 12.526 -5.639 -16.441 1.00 88.75 504 ASN A N 1
ATOM 3972 C CA . ASN A 1 504 ? 13.171 -6.058 -17.695 1.00 88.75 504 ASN A CA 1
ATOM 3973 C C . ASN A 1 504 ? 12.161 -6.279 -18.839 1.00 88.75 504 ASN A C 1
ATOM 3975 O O . ASN A 1 504 ? 12.163 -7.336 -19.461 1.00 88.75 504 ASN A O 1
ATOM 3979 N N . ASN A 1 505 ? 11.263 -5.311 -19.054 1.00 86.25 505 ASN A N 1
ATOM 3980 C CA . ASN A 1 505 ? 10.191 -5.338 -20.063 1.00 86.25 505 ASN A CA 1
ATOM 3981 C C . ASN A 1 505 ? 9.166 -6.473 -19.950 1.00 86.25 505 ASN A C 1
ATOM 3983 O O . ASN A 1 505 ? 8.303 -6.598 -20.813 1.00 86.25 505 ASN A O 1
ATOM 3987 N N . HIS A 1 506 ? 9.174 -7.225 -18.855 1.00 87.81 506 HIS A N 1
ATOM 3988 C CA . HIS A 1 506 ? 8.146 -8.209 -18.562 1.00 87.81 506 HIS A CA 1
ATOM 3989 C C . HIS A 1 506 ? 7.302 -7.738 -17.385 1.00 87.81 506 HIS A C 1
ATOM 3991 O O . HIS A 1 506 ? 7.802 -7.179 -16.407 1.00 87.81 506 HIS A O 1
ATOM 3997 N N . LEU A 1 507 ? 6.003 -7.957 -17.497 1.00 92.19 507 LEU A N 1
ATOM 3998 C CA . LEU A 1 507 ? 5.059 -7.796 -16.406 1.00 92.19 507 LEU A CA 1
ATOM 3999 C C . LEU A 1 507 ? 5.180 -8.960 -15.432 1.00 92.19 507 LEU A C 1
ATOM 4001 O O . LEU A 1 507 ? 5.351 -10.112 -15.840 1.00 92.19 507 LEU A O 1
ATOM 4005 N N . TYR A 1 508 ? 5.051 -8.631 -14.156 1.00 94.75 508 TYR A N 1
ATOM 4006 C CA . TYR A 1 508 ? 4.938 -9.547 -13.035 1.00 94.75 508 TYR A CA 1
ATOM 4007 C C . TYR A 1 508 ? 3.773 -9.087 -12.174 1.00 94.75 508 TYR A C 1
ATOM 4009 O O . TYR A 1 508 ? 3.568 -7.885 -12.007 1.00 94.75 508 TYR A O 1
ATOM 4017 N N . GLY A 1 509 ? 3.012 -10.013 -11.608 1.00 94.25 509 GLY A N 1
ATOM 4018 C CA . GLY A 1 509 ? 1.947 -9.625 -10.696 1.00 94.25 509 GLY A CA 1
ATOM 4019 C C . GLY A 1 509 ? 1.332 -10.785 -9.945 1.00 94.25 509 GLY A C 1
ATOM 4020 O O . GLY A 1 509 ? 1.373 -11.929 -10.390 1.00 94.25 509 GLY A O 1
ATOM 4021 N N . THR A 1 510 ? 0.709 -10.469 -8.822 1.00 96.88 510 THR A N 1
ATOM 4022 C CA . THR A 1 510 ? -0.040 -11.428 -8.015 1.00 96.88 510 THR A CA 1
ATOM 4023 C C . THR A 1 510 ? -1.526 -11.225 -8.272 1.00 96.88 510 THR A C 1
ATOM 4025 O O . THR A 1 510 ? -2.074 -10.144 -8.030 1.00 96.88 510 THR A O 1
ATOM 4028 N N . SER A 1 511 ? -2.181 -12.249 -8.819 1.00 97.69 511 SER A N 1
ATOM 4029 C CA . SER A 1 511 ? -3.608 -12.183 -9.136 1.00 97.69 511 SER A CA 1
ATOM 4030 C C . SER A 1 511 ? -4.455 -12.403 -7.882 1.00 97.69 511 SER A C 1
ATOM 4032 O O . SER A 1 511 ? -4.058 -13.139 -6.979 1.00 97.69 511 SER A O 1
ATOM 4034 N N . VAL A 1 512 ? -5.652 -11.813 -7.839 1.00 98.00 512 VAL A N 1
ATOM 4035 C CA . VAL A 1 512 ? -6.644 -12.088 -6.784 1.00 98.00 512 VAL A CA 1
ATOM 4036 C C . VAL A 1 512 ? -6.959 -13.587 -6.719 1.00 98.00 512 VAL A C 1
ATOM 4038 O O . VAL A 1 512 ? -7.090 -14.143 -5.631 1.00 98.00 512 VAL A O 1
ATOM 4041 N N . GLN A 1 513 ? -7.033 -14.249 -7.878 1.00 97.62 513 GLN A N 1
ATOM 4042 C CA . GLN A 1 513 ? -7.348 -15.672 -7.975 1.00 97.62 513 GLN A CA 1
ATOM 4043 C C . GLN A 1 513 ? -6.255 -16.554 -7.358 1.00 97.62 513 GLN A C 1
ATOM 4045 O O . GLN A 1 513 ? -6.578 -17.491 -6.633 1.00 97.62 513 GLN A O 1
ATOM 4050 N N . SER A 1 514 ? -4.979 -16.231 -7.590 1.00 97.88 514 SER A N 1
ATOM 4051 C CA . SER A 1 514 ? -3.840 -16.954 -7.007 1.00 97.88 514 SER A CA 1
ATOM 4052 C C . SER A 1 514 ? -3.891 -16.922 -5.477 1.00 97.88 514 SER A C 1
ATOM 4054 O O . SER A 1 514 ? -3.641 -17.932 -4.826 1.00 97.88 514 SER A O 1
ATOM 4056 N N . VAL A 1 515 ? -4.240 -15.768 -4.899 1.00 98.44 515 VAL A N 1
ATOM 4057 C CA . VAL A 1 515 ? -4.379 -15.616 -3.442 1.00 98.44 515 VAL A CA 1
ATOM 4058 C C . VAL A 1 515 ? -5.578 -16.404 -2.923 1.00 98.44 515 VAL A C 1
ATOM 4060 O O . VAL A 1 515 ? -5.459 -17.138 -1.943 1.00 98.44 515 VAL A O 1
ATOM 4063 N N . ARG A 1 516 ? -6.728 -16.282 -3.598 1.00 98.06 516 ARG A N 1
ATOM 4064 C CA . ARG A 1 516 ? -7.963 -16.981 -3.229 1.00 98.06 516 ARG A CA 1
ATOM 4065 C C . ARG A 1 516 ? -7.776 -18.499 -3.212 1.00 98.06 516 ARG A C 1
ATOM 4067 O O . ARG A 1 516 ? -8.208 -19.140 -2.265 1.00 98.06 516 ARG A O 1
ATOM 4074 N N . GLN A 1 517 ? -7.063 -19.052 -4.190 1.00 97.69 517 GLN A N 1
ATOM 4075 C CA . GLN A 1 517 ? -6.794 -20.488 -4.264 1.00 97.69 517 GLN A CA 1
ATOM 4076 C C . GLN A 1 517 ? -6.057 -21.024 -3.025 1.00 97.69 517 GLN A C 1
ATOM 4078 O O . GLN A 1 517 ? -6.357 -22.125 -2.577 1.00 97.69 517 GLN A O 1
ATOM 4083 N N . VAL A 1 518 ? -5.101 -20.271 -2.469 1.00 98.06 518 VAL A N 1
ATOM 4084 C CA . VAL A 1 518 ? -4.390 -20.670 -1.240 1.00 98.06 518 VAL A CA 1
ATOM 4085 C C . VAL A 1 518 ? -5.299 -20.525 -0.016 1.00 98.06 518 VAL A C 1
ATOM 4087 O O . VAL A 1 518 ? -5.354 -21.423 0.821 1.00 98.06 518 VAL A O 1
ATOM 4090 N N . ALA A 1 519 ? -6.060 -19.430 0.054 1.00 97.69 519 ALA A N 1
ATOM 4091 C CA . ALA A 1 519 ? -7.000 -19.164 1.142 1.00 97.69 519 ALA A CA 1
ATOM 4092 C C . ALA A 1 519 ? -8.090 -20.248 1.265 1.00 97.69 519 ALA A C 1
ATOM 4094 O O . ALA A 1 519 ? -8.380 -20.720 2.365 1.00 97.69 519 ALA A O 1
ATOM 4095 N N . GLU A 1 520 ? -8.652 -20.682 0.133 1.00 96.81 520 GLU A N 1
ATOM 4096 C CA . GLU A 1 520 ? -9.680 -21.732 0.043 1.00 96.81 520 GLU A CA 1
ATOM 4097 C C . GLU A 1 520 ? -9.136 -23.137 0.359 1.00 96.81 520 GLU A C 1
ATOM 4099 O O . GLU A 1 520 ? -9.902 -24.040 0.683 1.00 96.81 520 GLU A O 1
ATOM 4104 N N . GLN A 1 521 ? -7.812 -23.335 0.335 1.00 96.88 521 GLN A N 1
ATOM 4105 C CA . GLN A 1 521 ? -7.169 -24.560 0.834 1.00 96.88 521 GLN A CA 1
ATOM 4106 C C . GLN A 1 521 ? -7.039 -24.582 2.367 1.00 96.88 521 GLN A C 1
ATOM 4108 O O . GLN A 1 521 ? -6.443 -25.507 2.917 1.00 96.88 521 GLN A O 1
ATOM 4113 N N . GLY A 1 522 ? -7.557 -23.564 3.062 1.00 96.56 522 GLY A N 1
ATOM 4114 C CA . GLY A 1 522 ? -7.447 -23.428 4.513 1.00 96.56 522 GLY A CA 1
ATOM 4115 C C . GLY A 1 522 ? -6.074 -22.944 4.984 1.00 96.56 522 GLY A C 1
ATOM 4116 O O . GLY A 1 522 ? -5.764 -23.079 6.166 1.00 96.56 522 GLY A O 1
ATOM 4117 N N . LYS A 1 523 ? -5.251 -22.382 4.086 1.00 98.31 523 LYS A N 1
ATOM 4118 C CA . LYS A 1 523 ? -3.928 -21.836 4.415 1.00 98.31 523 LYS A CA 1
ATOM 4119 C C . LYS A 1 523 ? -3.909 -20.317 4.333 1.00 98.31 523 LYS A C 1
ATOM 4121 O O . LYS A 1 523 ? -4.411 -19.722 3.382 1.00 98.31 523 LYS A O 1
ATOM 4126 N N . HIS A 1 524 ? -3.248 -19.678 5.290 1.00 98.62 524 HIS A N 1
ATOM 4127 C CA . HIS A 1 524 ? -2.952 -18.253 5.224 1.00 98.62 524 HIS A CA 1
ATOM 4128 C C . HIS A 1 524 ? -1.947 -17.993 4.098 1.00 98.62 524 HIS A C 1
ATOM 4130 O O . HIS A 1 524 ? -0.791 -18.416 4.163 1.00 98.62 524 HIS A O 1
ATOM 4136 N N . CYS A 1 525 ? -2.388 -17.296 3.050 1.00 98.56 525 CYS A N 1
ATOM 4137 C CA . CYS A 1 525 ? -1.506 -16.907 1.956 1.00 98.56 525 CYS A CA 1
ATOM 4138 C C . CYS A 1 525 ? -0.549 -15.801 2.426 1.00 98.56 525 CYS A C 1
ATOM 4140 O O . CYS A 1 525 ? -1.001 -14.681 2.668 1.00 98.56 525 CYS A O 1
ATOM 4142 N N . ILE A 1 526 ? 0.748 -16.094 2.538 1.00 98.38 526 ILE A N 1
ATOM 4143 C CA . ILE A 1 526 ? 1.781 -15.101 2.865 1.00 98.38 526 ILE A CA 1
ATOM 4144 C C . ILE A 1 526 ? 2.092 -14.297 1.604 1.00 98.38 526 ILE A C 1
ATOM 4146 O O . ILE A 1 526 ? 2.400 -14.862 0.553 1.00 98.38 526 ILE A O 1
ATOM 4150 N N . LEU A 1 527 ? 1.976 -12.972 1.695 1.00 97.62 527 LEU A N 1
ATOM 4151 C CA . LEU A 1 527 ? 2.126 -12.070 0.557 1.00 97.62 527 LEU A CA 1
ATOM 4152 C C . LEU A 1 527 ? 3.269 -11.081 0.778 1.00 97.62 527 LEU A C 1
ATOM 4154 O O . LEU A 1 527 ? 3.237 -10.263 1.698 1.00 97.62 527 LEU A O 1
ATOM 4158 N N . ASP A 1 528 ? 4.242 -11.113 -0.129 1.00 92.69 528 ASP A N 1
ATOM 4159 C CA . ASP A 1 528 ? 5.298 -10.107 -0.222 1.00 92.69 528 ASP A CA 1
ATOM 4160 C C . ASP A 1 528 ? 4.895 -8.999 -1.206 1.00 92.69 528 ASP A C 1
ATOM 4162 O O . ASP A 1 528 ? 5.262 -9.015 -2.379 1.00 92.69 528 ASP A O 1
ATOM 4166 N N . VAL A 1 529 ? 4.059 -8.077 -0.730 1.00 92.69 529 VAL A N 1
ATOM 4167 C CA . VAL A 1 529 ? 3.462 -6.986 -1.517 1.00 92.69 529 VAL A CA 1
ATOM 4168 C C . VAL A 1 529 ? 3.501 -5.668 -0.743 1.00 92.69 529 VAL A C 1
ATOM 4170 O O . VAL A 1 529 ? 3.696 -5.643 0.475 1.00 92.69 529 VAL A O 1
ATOM 4173 N N . SER A 1 530 ? 3.292 -4.542 -1.427 1.00 92.19 530 SER A N 1
ATOM 4174 C CA . SER A 1 530 ? 3.150 -3.239 -0.768 1.00 92.19 530 SER A CA 1
ATOM 4175 C C . SER A 1 530 ? 1.820 -3.097 -0.009 1.00 92.19 530 SER A C 1
ATOM 4177 O O . SER A 1 530 ? 0.844 -3.804 -0.266 1.00 92.19 530 SER A O 1
ATOM 4179 N N . ALA A 1 531 ? 1.732 -2.106 0.887 1.00 91.44 531 ALA A N 1
ATOM 4180 C CA . ALA A 1 531 ? 0.504 -1.813 1.638 1.00 91.44 531 ALA A CA 1
ATOM 4181 C C . ALA A 1 531 ? -0.707 -1.466 0.749 1.00 91.44 531 ALA A C 1
ATOM 4183 O O . ALA A 1 531 ? -1.850 -1.640 1.168 1.00 91.44 531 ALA A O 1
ATOM 4184 N N . ASN A 1 532 ? -0.490 -1.054 -0.506 1.00 91.50 532 ASN A N 1
ATOM 4185 C CA . ASN A 1 532 ? -1.576 -0.817 -1.462 1.00 91.50 532 ASN A CA 1
ATOM 4186 C C . ASN A 1 532 ? -2.399 -2.083 -1.748 1.00 91.50 532 ASN A C 1
ATOM 4188 O O . ASN A 1 532 ? -3.599 -1.993 -2.024 1.00 91.50 532 ASN A O 1
ATOM 4192 N N . ALA A 1 533 ? -1.777 -3.261 -1.656 1.00 93.56 533 ALA A N 1
ATOM 4193 C CA . ALA A 1 533 ? -2.451 -4.532 -1.874 1.00 93.56 533 ALA A CA 1
ATOM 4194 C C . ALA A 1 533 ? -3.533 -4.812 -0.817 1.00 93.56 533 ALA A C 1
ATOM 4196 O O . ALA A 1 533 ? -4.502 -5.506 -1.124 1.00 93.56 533 ALA A O 1
ATOM 4197 N N . VAL A 1 534 ? -3.433 -4.225 0.387 1.00 95.44 534 VAL A N 1
ATOM 4198 C CA . VAL A 1 534 ? -4.441 -4.376 1.450 1.00 95.44 534 VAL A CA 1
ATOM 4199 C C . VAL A 1 534 ? -5.815 -3.936 0.949 1.00 95.44 534 VAL A C 1
ATOM 4201 O O . VAL A 1 534 ? -6.765 -4.717 0.977 1.00 95.44 534 VAL A O 1
ATOM 4204 N N . ARG A 1 535 ? -5.907 -2.724 0.390 1.00 91.75 535 ARG A N 1
ATOM 4205 C CA . ARG A 1 535 ? -7.166 -2.176 -0.141 1.00 91.75 535 ARG A CA 1
ATOM 4206 C C . ARG A 1 535 ? -7.698 -2.997 -1.318 1.00 91.75 535 ARG A C 1
ATOM 4208 O O . ARG A 1 535 ? -8.907 -3.179 -1.451 1.00 91.75 535 ARG A O 1
ATOM 4215 N N . ARG A 1 536 ? -6.808 -3.535 -2.162 1.00 93.56 536 ARG A N 1
ATOM 4216 C CA . ARG A 1 536 ? -7.188 -4.413 -3.285 1.00 93.56 536 ARG A CA 1
ATOM 4217 C C . ARG A 1 536 ? -7.779 -5.737 -2.797 1.00 93.56 536 ARG A C 1
ATOM 4219 O O . ARG A 1 536 ? -8.799 -6.169 -3.326 1.00 93.56 536 ARG A O 1
ATOM 4226 N N . LEU A 1 537 ? -7.196 -6.345 -1.767 1.00 96.31 537 LEU A N 1
ATOM 4227 C CA . LEU A 1 537 ? -7.716 -7.570 -1.153 1.00 96.31 537 LEU A CA 1
ATOM 4228 C C . LEU A 1 537 ? -9.032 -7.334 -0.403 1.00 96.31 537 LEU A C 1
ATOM 4230 O O . LEU A 1 537 ? -9.927 -8.174 -0.475 1.00 96.31 537 LEU A O 1
ATOM 4234 N N . GLN A 1 538 ? -9.188 -6.191 0.269 1.00 93.31 538 GLN A N 1
ATOM 4235 C CA . GLN A 1 538 ? -10.461 -5.790 0.881 1.00 93.31 538 GLN A CA 1
ATOM 4236 C C . GLN A 1 538 ? -11.563 -5.635 -0.178 1.00 93.31 538 GLN A C 1
ATOM 4238 O O . GLN A 1 538 ? -12.652 -6.185 -0.016 1.00 93.31 538 GLN A O 1
ATOM 4243 N N . ALA A 1 539 ? -11.271 -4.959 -1.297 1.00 92.31 539 ALA A N 1
ATOM 4244 C CA . ALA A 1 539 ? -12.204 -4.818 -2.419 1.00 92.31 539 ALA A CA 1
ATOM 4245 C C . ALA A 1 539 ? -12.564 -6.170 -3.064 1.00 92.31 539 ALA A C 1
ATOM 4247 O O . ALA A 1 539 ? -13.695 -6.364 -3.503 1.00 92.31 539 ALA A O 1
ATOM 4248 N N . ALA A 1 540 ? -11.624 -7.117 -3.070 1.00 94.50 540 ALA A N 1
ATOM 4249 C CA . ALA A 1 540 ? -11.826 -8.492 -3.522 1.00 94.50 540 ALA A CA 1
ATOM 4250 C C . ALA A 1 540 ? -12.484 -9.416 -2.476 1.00 94.50 540 ALA A C 1
ATOM 4252 O O . ALA A 1 540 ? -12.591 -10.620 -2.721 1.00 94.50 540 ALA A O 1
ATOM 4253 N N . GLN A 1 541 ? -12.907 -8.867 -1.329 1.00 94.56 541 GLN A N 1
ATOM 4254 C CA . GLN A 1 541 ? -13.535 -9.585 -0.214 1.00 94.56 541 GLN A CA 1
ATOM 4255 C C . GLN A 1 541 ? -12.667 -10.699 0.393 1.00 94.56 541 GLN A C 1
ATOM 4257 O O . GLN A 1 541 ? -13.200 -11.650 0.940 1.00 94.56 541 GLN A O 1
ATOM 4262 N N . LEU A 1 542 ? -11.336 -10.575 0.325 1.00 96.25 542 LEU A N 1
ATOM 4263 C CA . LEU A 1 542 ? -10.402 -11.506 0.971 1.00 96.25 542 LEU A CA 1
ATOM 4264 C C . LEU A 1 542 ? -9.940 -11.025 2.356 1.00 96.25 542 LEU A C 1
ATOM 4266 O O . LEU A 1 542 ? -9.470 -11.837 3.143 1.00 96.25 542 LEU A O 1
ATOM 4270 N N . GLN A 1 543 ? -10.109 -9.735 2.676 1.00 95.88 543 GLN A N 1
ATOM 4271 C CA . GLN A 1 543 ? -9.924 -9.156 4.021 1.00 95.88 543 GLN A CA 1
ATOM 4272 C C . GLN A 1 543 ? -8.623 -9.612 4.721 1.00 95.88 543 GLN A C 1
ATOM 4274 O O . GLN A 1 543 ? -8.669 -10.432 5.638 1.00 95.88 543 GLN A O 1
ATOM 4279 N N . PRO A 1 544 ? -7.444 -9.120 4.304 1.00 97.88 544 PRO A N 1
ATOM 4280 C CA . PRO A 1 544 ? -6.174 -9.638 4.800 1.00 97.88 544 PRO A CA 1
ATOM 4281 C C . PRO A 1 544 ? -5.934 -9.297 6.278 1.00 97.88 544 PRO A C 1
ATOM 4283 O O . PRO A 1 544 ? -6.525 -8.360 6.818 1.00 97.88 544 PRO A O 1
ATOM 4286 N N . ILE A 1 545 ? -5.038 -10.046 6.918 1.00 98.25 545 ILE A N 1
ATOM 4287 C CA . ILE A 1 545 ? -4.409 -9.704 8.196 1.00 98.25 545 ILE A CA 1
ATOM 4288 C C . ILE A 1 545 ? -3.144 -8.908 7.853 1.00 98.25 545 ILE A C 1
ATOM 4290 O O . ILE A 1 545 ? -2.143 -9.470 7.408 1.00 98.25 545 ILE A O 1
ATOM 4294 N N . ALA A 1 546 ? -3.210 -7.586 7.993 1.00 98.12 546 ALA A N 1
ATOM 4295 C CA . ALA A 1 546 ? -2.102 -6.684 7.688 1.00 98.12 546 ALA A CA 1
ATOM 4296 C C . ALA A 1 546 ? -1.367 -6.298 8.978 1.00 98.12 546 ALA A C 1
ATOM 4298 O O . ALA A 1 546 ? -1.932 -5.616 9.831 1.00 98.12 546 ALA A O 1
ATOM 4299 N N . ILE A 1 547 ? -0.117 -6.724 9.129 1.00 98.56 547 ILE A N 1
ATOM 4300 C CA . ILE A 1 547 ? 0.668 -6.526 10.352 1.00 98.56 547 ILE A CA 1
ATOM 4301 C C . ILE A 1 547 ? 1.825 -5.585 10.049 1.00 98.56 547 ILE A C 1
ATOM 4303 O O . ILE A 1 547 ? 2.639 -5.858 9.166 1.00 98.56 547 ILE A O 1
ATOM 4307 N N . PHE A 1 548 ? 1.916 -4.484 10.790 1.00 98.50 548 PHE A N 1
ATOM 4308 C CA . PHE A 1 548 ? 3.033 -3.554 10.680 1.00 98.50 548 PHE A CA 1
ATOM 4309 C C . PHE A 1 548 ? 4.024 -3.751 11.828 1.00 98.50 548 PHE A C 1
ATOM 4311 O O . PHE A 1 548 ? 3.679 -3.587 12.995 1.00 98.50 548 PHE A O 1
ATOM 4318 N N . ILE A 1 549 ? 5.270 -4.077 11.493 1.00 98.19 549 ILE A N 1
ATOM 4319 C CA . ILE A 1 549 ? 6.401 -4.113 12.417 1.00 98.19 549 ILE A CA 1
ATOM 4320 C C . ILE A 1 549 ? 6.921 -2.681 12.558 1.00 98.19 549 ILE A C 1
ATOM 4322 O O . ILE A 1 549 ? 7.623 -2.169 11.681 1.00 98.19 549 ILE A O 1
ATOM 4326 N N . ARG A 1 550 ? 6.558 -2.021 13.659 1.00 97.19 550 ARG A N 1
ATOM 4327 C CA . ARG A 1 550 ? 6.966 -0.649 13.966 1.00 97.19 550 ARG A CA 1
ATOM 4328 C C . ARG A 1 550 ? 8.342 -0.657 14.647 1.00 97.19 550 ARG A C 1
ATOM 4330 O O . ARG A 1 550 ? 8.446 -1.121 15.783 1.00 97.19 550 ARG A O 1
ATOM 4337 N N . PRO A 1 551 ? 9.399 -0.114 14.016 1.00 95.56 551 PRO A N 1
ATOM 4338 C CA . PRO A 1 551 ? 10.677 0.062 14.695 1.00 95.56 551 PRO A CA 1
ATOM 4339 C C . PRO A 1 551 ? 10.583 1.158 15.760 1.00 95.56 551 PRO A C 1
ATOM 4341 O O . PRO A 1 551 ? 10.014 2.222 15.514 1.00 95.56 551 PRO A O 1
ATOM 4344 N N . ARG A 1 552 ? 11.196 0.936 16.928 1.00 93.31 552 ARG A N 1
ATOM 4345 C CA . ARG A 1 552 ? 11.254 1.955 17.997 1.00 93.31 552 ARG A CA 1
ATOM 4346 C C . ARG A 1 552 ? 12.278 3.052 17.708 1.00 93.31 552 ARG A C 1
ATOM 4348 O O . ARG A 1 552 ? 12.114 4.198 18.119 1.00 93.31 552 ARG A O 1
ATOM 4355 N N . SER A 1 553 ? 13.368 2.683 17.046 1.00 95.44 553 SER A N 1
ATOM 4356 C CA . SER A 1 553 ? 14.513 3.549 16.785 1.00 95.44 553 SER A CA 1
ATOM 4357 C C . SER A 1 553 ? 15.385 2.966 15.672 1.00 95.44 553 SER A C 1
ATOM 4359 O O . SER A 1 553 ? 15.173 1.845 15.207 1.00 95.44 553 SER A O 1
ATOM 4361 N N . LEU A 1 554 ? 16.396 3.730 15.255 1.00 95.38 554 LEU A N 1
ATOM 4362 C CA . LEU A 1 554 ? 17.437 3.243 14.351 1.00 95.38 554 LEU A CA 1
ATOM 4363 C C . LEU A 1 554 ? 18.208 2.055 14.950 1.00 95.38 554 LEU A C 1
ATOM 4365 O O . LEU A 1 554 ? 18.469 1.082 14.250 1.00 95.38 554 LEU A O 1
ATOM 4369 N N . GLU A 1 555 ? 18.547 2.143 16.237 1.00 95.56 555 GLU A N 1
ATOM 4370 C CA . GLU A 1 555 ? 19.270 1.104 16.980 1.00 95.56 555 GLU A CA 1
ATOM 4371 C C . GLU A 1 555 ? 18.457 -0.189 17.048 1.00 95.56 555 GLU A C 1
ATOM 4373 O O . GLU A 1 555 ? 18.969 -1.249 16.709 1.00 95.56 555 GLU A O 1
ATOM 4378 N N . ASN A 1 556 ? 17.149 -0.086 17.301 1.00 95.50 556 ASN A N 1
ATOM 4379 C CA . ASN A 1 556 ? 16.249 -1.236 17.285 1.00 95.50 556 ASN A CA 1
ATOM 4380 C C . ASN A 1 556 ? 16.269 -1.974 15.933 1.00 95.50 556 ASN A C 1
ATOM 4382 O O . ASN A 1 556 ? 16.293 -3.197 15.909 1.00 95.50 556 ASN A O 1
ATOM 4386 N N . ILE A 1 557 ? 16.337 -1.272 14.794 1.00 95.50 557 ILE A N 1
ATOM 4387 C CA . ILE A 1 557 ? 16.455 -1.936 13.480 1.00 95.50 557 ILE A CA 1
ATOM 4388 C C . ILE A 1 557 ? 17.775 -2.708 13.351 1.00 95.50 557 ILE A C 1
ATOM 4390 O O . ILE A 1 557 ? 17.793 -3.797 12.771 1.00 95.50 557 ILE A O 1
ATOM 4394 N N . LEU A 1 558 ? 18.872 -2.151 13.868 1.00 94.31 558 LEU A N 1
ATOM 4395 C CA . LEU A 1 558 ? 20.180 -2.808 13.867 1.00 94.31 558 LEU A CA 1
ATOM 4396 C C . LEU A 1 558 ? 20.197 -4.027 14.799 1.00 94.31 558 LEU A C 1
ATOM 4398 O O . LEU A 1 558 ? 20.777 -5.051 14.441 1.00 94.31 558 LEU A O 1
ATOM 4402 N N . ASP A 1 559 ? 19.508 -3.962 15.937 1.00 92.75 559 ASP A N 1
ATOM 4403 C CA . ASP A 1 559 ? 19.361 -5.092 16.858 1.00 92.75 559 ASP A CA 1
ATOM 4404 C C . ASP A 1 559 ? 18.527 -6.224 16.248 1.00 92.75 559 ASP A C 1
ATOM 4406 O O . ASP A 1 559 ? 18.918 -7.394 16.318 1.00 92.75 559 ASP A O 1
ATOM 4410 N N . LEU A 1 560 ? 17.426 -5.873 15.574 1.00 92.25 560 LEU A N 1
ATOM 4411 C CA . LEU A 1 560 ? 16.574 -6.817 14.845 1.00 92.25 560 LEU A CA 1
ATOM 4412 C C . LEU A 1 560 ? 17.309 -7.464 13.659 1.00 92.25 560 LEU A C 1
ATOM 4414 O O . LEU A 1 560 ? 17.046 -8.621 13.320 1.00 92.25 560 LEU A O 1
ATOM 4418 N N . ASN A 1 561 ? 18.234 -6.743 13.016 1.00 91.19 561 ASN A N 1
ATOM 4419 C CA . ASN A 1 561 ? 19.047 -7.270 11.924 1.00 91.19 561 ASN A CA 1
ATOM 4420 C C . ASN A 1 561 ? 20.479 -6.719 11.928 1.00 91.19 561 ASN A C 1
ATOM 4422 O O . ASN A 1 561 ? 20.816 -5.764 11.223 1.00 91.19 561 ASN A O 1
ATOM 4426 N N . LYS A 1 562 ? 21.354 -7.448 12.626 1.00 87.56 562 LYS A N 1
ATOM 4427 C CA . LYS A 1 562 ? 22.778 -7.118 12.801 1.00 87.56 562 LYS A CA 1
ATOM 4428 C C . LYS A 1 562 ? 23.607 -7.110 11.510 1.00 87.56 562 LYS A C 1
ATOM 4430 O O . LYS A 1 562 ? 24.776 -6.743 11.546 1.00 87.56 562 LYS A O 1
ATOM 4435 N N . ARG A 1 563 ? 23.049 -7.551 10.374 1.00 91.38 563 ARG A N 1
ATOM 4436 C CA . ARG A 1 563 ? 23.739 -7.554 9.070 1.00 91.38 563 ARG A CA 1
ATOM 4437 C C . ARG A 1 563 ? 23.561 -6.248 8.293 1.00 91.38 563 ARG A C 1
ATOM 4439 O O . ARG A 1 563 ? 24.212 -6.077 7.265 1.00 91.38 563 ARG A O 1
ATOM 4446 N N . LEU A 1 564 ? 22.663 -5.362 8.726 1.00 91.19 564 LEU A N 1
ATOM 4447 C CA . LEU A 1 564 ? 22.421 -4.089 8.050 1.00 91.19 564 LEU A CA 1
ATOM 4448 C C . LEU A 1 564 ? 23.517 -3.074 8.374 1.00 91.19 564 LEU A C 1
ATOM 4450 O O . LEU A 1 564 ? 23.965 -2.967 9.513 1.00 91.19 564 LEU A O 1
ATOM 4454 N N . SER A 1 565 ? 23.903 -2.278 7.376 1.00 95.00 565 SER A N 1
ATOM 4455 C CA . SER A 1 565 ? 24.663 -1.056 7.639 1.00 95.00 565 SER A CA 1
ATOM 4456 C C . SER A 1 565 ? 23.763 0.024 8.246 1.00 95.00 565 SER A C 1
ATOM 4458 O O . SER A 1 565 ? 22.545 0.024 8.041 1.00 95.00 565 SER A O 1
ATOM 4460 N N . GLU A 1 566 ? 24.357 0.996 8.942 1.00 94.25 566 GLU A N 1
ATOM 4461 C CA . GLU A 1 566 ? 23.608 2.115 9.528 1.00 94.25 566 GLU A CA 1
ATOM 4462 C C . GLU A 1 566 ? 22.792 2.886 8.471 1.00 94.25 566 GLU A C 1
ATOM 4464 O O . GLU A 1 566 ? 21.621 3.195 8.689 1.00 94.25 566 GLU A O 1
ATOM 4469 N N . ASP A 1 567 ? 23.358 3.111 7.279 1.00 95.12 567 ASP A N 1
ATOM 4470 C CA . ASP A 1 567 ? 22.658 3.758 6.159 1.00 95.12 567 ASP A CA 1
ATOM 4471 C C . ASP A 1 567 ? 21.438 2.961 5.678 1.00 95.12 567 ASP A C 1
ATOM 4473 O O . ASP A 1 567 ? 20.405 3.531 5.311 1.00 95.12 567 ASP A O 1
ATOM 4477 N N . GLN A 1 568 ? 21.542 1.629 5.649 1.00 93.44 568 GLN A N 1
ATOM 4478 C CA . GLN A 1 568 ? 20.420 0.765 5.288 1.00 93.44 568 GLN A CA 1
ATOM 4479 C C . GLN A 1 568 ? 19.335 0.795 6.366 1.00 93.44 568 GLN A C 1
ATOM 4481 O O . GLN A 1 568 ? 18.153 0.884 6.023 1.00 93.44 568 GLN A O 1
ATOM 4486 N N . ALA A 1 569 ? 19.728 0.769 7.642 1.00 95.00 569 ALA A N 1
ATOM 4487 C CA . ALA A 1 569 ? 18.815 0.862 8.775 1.00 95.00 569 ALA A CA 1
ATOM 4488 C C . ALA A 1 569 ? 18.087 2.216 8.807 1.00 95.00 569 ALA A C 1
ATOM 4490 O O . ALA A 1 569 ? 16.874 2.254 8.995 1.00 95.00 569 ALA A O 1
ATOM 4491 N N . ARG A 1 570 ? 18.780 3.320 8.503 1.00 96.69 570 ARG A N 1
ATOM 4492 C CA . ARG A 1 570 ? 18.183 4.663 8.425 1.00 96.69 570 ARG A CA 1
ATOM 4493 C C . ARG A 1 570 ? 17.136 4.756 7.324 1.00 96.69 570 ARG A C 1
ATOM 4495 O O . ARG A 1 570 ? 16.008 5.161 7.579 1.00 96.69 570 ARG A O 1
ATOM 4502 N N . LYS A 1 571 ? 17.455 4.249 6.129 1.00 95.19 571 LYS A N 1
ATOM 4503 C CA . LYS A 1 571 ? 16.479 4.142 5.033 1.00 95.19 571 LYS A CA 1
ATOM 4504 C C . LYS A 1 571 ? 15.295 3.242 5.393 1.00 95.19 571 LYS A C 1
ATOM 4506 O O . LYS A 1 571 ? 14.189 3.485 4.920 1.00 95.19 571 LYS A O 1
ATOM 4511 N N . ALA A 1 572 ? 15.511 2.179 6.169 1.00 94.06 572 ALA A N 1
ATOM 4512 C CA . ALA A 1 572 ? 14.429 1.315 6.637 1.00 94.06 572 ALA A CA 1
ATOM 4513 C C . ALA A 1 572 ? 13.524 2.033 7.649 1.00 94.06 572 ALA A C 1
ATOM 4515 O O . ALA A 1 572 ? 12.306 1.917 7.533 1.00 94.06 572 ALA A O 1
ATOM 4516 N N . LEU A 1 573 ? 14.100 2.819 8.564 1.00 95.94 573 LEU A N 1
ATOM 4517 C CA . LEU A 1 573 ? 13.359 3.652 9.510 1.00 95.94 573 LEU A CA 1
ATOM 4518 C C . LEU A 1 573 ? 12.504 4.698 8.785 1.00 95.94 573 LEU A C 1
ATOM 4520 O O . LEU A 1 573 ? 11.306 4.775 9.036 1.00 95.94 573 LEU A O 1
ATOM 4524 N N . ASP A 1 574 ? 13.082 5.434 7.833 1.00 94.75 574 ASP A N 1
ATOM 4525 C CA . ASP A 1 574 ? 12.356 6.447 7.054 1.00 94.75 574 ASP A CA 1
ATOM 4526 C C . ASP A 1 574 ? 11.185 5.830 6.273 1.00 94.75 574 ASP A C 1
ATOM 4528 O O . ASP A 1 574 ? 10.082 6.381 6.236 1.00 94.75 574 ASP A O 1
ATOM 4532 N N . ARG A 1 575 ? 11.400 4.646 5.678 1.00 93.88 575 ARG A N 1
ATOM 4533 C CA . ARG A 1 575 ? 10.330 3.892 5.008 1.00 93.88 575 ARG A CA 1
ATOM 4534 C C . ARG A 1 575 ? 9.241 3.456 5.982 1.00 93.88 575 ARG A C 1
ATOM 4536 O O . ARG A 1 575 ? 8.075 3.556 5.623 1.00 93.88 575 ARG A O 1
ATOM 4543 N N . ALA A 1 576 ? 9.601 2.982 7.173 1.00 95.81 576 ALA A N 1
ATOM 4544 C CA . ALA A 1 576 ? 8.637 2.556 8.183 1.00 95.81 576 ALA A CA 1
ATOM 4545 C C . ALA A 1 576 ? 7.785 3.733 8.684 1.00 95.81 576 ALA A C 1
ATOM 4547 O O . ALA A 1 576 ? 6.566 3.611 8.730 1.00 95.81 576 ALA A O 1
ATOM 4548 N N . ILE A 1 577 ? 8.402 4.891 8.956 1.00 93.25 577 ILE A N 1
ATOM 4549 C CA . ILE A 1 577 ? 7.695 6.120 9.355 1.00 93.25 577 ILE A CA 1
ATOM 4550 C C . ILE A 1 577 ? 6.693 6.540 8.278 1.00 93.25 577 ILE A C 1
ATOM 4552 O O . ILE A 1 577 ? 5.537 6.827 8.582 1.00 93.25 577 ILE A O 1
ATOM 4556 N N . LYS A 1 578 ? 7.125 6.563 7.011 1.00 92.25 578 LYS A N 1
ATOM 4557 C CA . LYS A 1 578 ? 6.244 6.925 5.898 1.00 92.25 578 LYS A CA 1
ATOM 4558 C C . LYS A 1 578 ? 5.102 5.923 5.729 1.00 92.25 578 LYS A C 1
ATOM 4560 O O . LYS A 1 578 ? 3.966 6.319 5.510 1.00 92.25 578 LYS A O 1
ATOM 4565 N N . LEU A 1 579 ? 5.402 4.631 5.841 1.00 93.06 579 LEU A N 1
ATOM 4566 C CA . LEU A 1 579 ? 4.402 3.580 5.718 1.00 93.06 579 LEU A CA 1
ATOM 4567 C C . LEU A 1 579 ? 3.323 3.702 6.797 1.00 93.06 579 LEU A C 1
ATOM 4569 O O . LEU A 1 579 ? 2.142 3.597 6.489 1.00 93.06 579 LEU A O 1
ATOM 4573 N N . GLU A 1 580 ? 3.733 3.950 8.038 1.00 93.31 580 GLU A N 1
ATOM 4574 C CA . GLU A 1 580 ? 2.811 4.183 9.142 1.00 93.31 580 GLU A CA 1
ATOM 4575 C C . GLU A 1 580 ? 1.937 5.412 8.895 1.00 93.31 580 GLU A C 1
ATOM 4577 O O . GLU A 1 580 ? 0.725 5.340 9.051 1.00 93.31 580 GLU A O 1
ATOM 4582 N N . GLN A 1 581 ? 2.535 6.519 8.451 1.00 87.81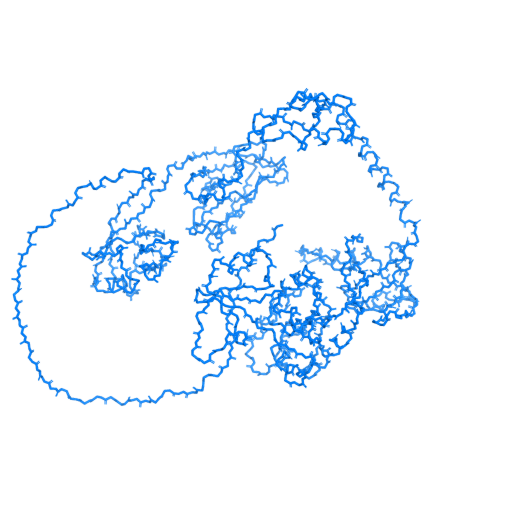 581 GLN A N 1
ATOM 4583 C CA . GLN A 1 581 ? 1.808 7.752 8.162 1.00 87.81 581 GLN A CA 1
ATOM 4584 C C . GLN A 1 581 ? 0.773 7.590 7.035 1.00 87.81 581 GLN A C 1
ATOM 4586 O O . GLN A 1 581 ? -0.312 8.161 7.121 1.00 87.81 581 GLN A O 1
ATOM 4591 N N . ASP A 1 582 ? 1.115 6.851 5.980 1.00 89.19 582 ASP A N 1
ATOM 4592 C CA . ASP A 1 582 ? 0.306 6.773 4.759 1.00 89.19 582 ASP A CA 1
ATOM 4593 C C . ASP A 1 582 ? -0.750 5.646 4.801 1.00 89.19 582 ASP A C 1
ATOM 4595 O O . ASP A 1 582 ? -1.700 5.673 4.015 1.00 89.19 582 ASP A O 1
ATOM 4599 N N . PHE A 1 583 ? -0.574 4.640 5.670 1.00 92.06 583 PHE A N 1
ATOM 4600 C CA . PHE A 1 583 ? -1.370 3.403 5.656 1.00 92.06 583 PHE A CA 1
ATOM 4601 C C . PHE A 1 583 ? -1.847 2.927 7.035 1.00 92.06 583 PHE A C 1
ATOM 4603 O O . PHE A 1 583 ? -2.270 1.775 7.141 1.00 92.06 583 PHE A O 1
ATOM 4610 N N . LEU A 1 584 ? -1.811 3.762 8.080 1.00 91.44 584 LEU A N 1
ATOM 4611 C CA . LEU A 1 584 ? -2.183 3.351 9.442 1.00 91.44 584 LEU A CA 1
ATOM 4612 C C . LEU A 1 584 ? -3.535 2.618 9.496 1.00 91.44 584 LEU A C 1
ATOM 4614 O O . LEU A 1 584 ? -3.640 1.559 10.108 1.00 91.44 584 LEU A O 1
ATOM 4618 N N . GLU A 1 585 ? -4.561 3.134 8.812 1.00 90.06 585 GLU A N 1
ATOM 4619 C CA . GLU A 1 585 ? -5.907 2.545 8.804 1.00 90.06 585 GLU A CA 1
ATOM 4620 C C . GLU A 1 585 ? -5.988 1.176 8.104 1.00 90.06 585 GLU A C 1
ATOM 4622 O O . GLU A 1 585 ? -6.924 0.403 8.320 1.00 90.06 585 GLU A O 1
ATOM 4627 N N . CYS A 1 586 ? -4.996 0.856 7.268 1.00 92.81 586 CYS A N 1
ATOM 4628 C CA . CYS A 1 586 ? -4.918 -0.425 6.575 1.00 92.81 586 CYS A CA 1
ATOM 4629 C C . CYS A 1 586 ? -4.424 -1.545 7.497 1.00 92.81 586 CYS A C 1
ATOM 4631 O O . CYS A 1 586 ? -4.656 -2.717 7.200 1.00 92.81 586 CYS A O 1
ATOM 4633 N N . PHE A 1 587 ? -3.739 -1.222 8.596 1.00 96.06 587 PHE A N 1
ATOM 4634 C CA . PHE A 1 587 ? -3.193 -2.240 9.483 1.00 96.06 587 PHE A CA 1
ATOM 4635 C C . PHE A 1 587 ? -4.291 -2.881 10.332 1.00 96.06 587 PHE A C 1
ATOM 4637 O O . PHE A 1 587 ? -5.236 -2.243 10.794 1.00 96.06 587 PHE A O 1
ATOM 4644 N N . THR A 1 588 ? -4.172 -4.190 10.513 1.00 95.81 588 THR A N 1
ATOM 4645 C CA . THR A 1 588 ? -4.941 -4.974 11.481 1.00 95.81 588 THR A CA 1
ATOM 4646 C C . THR A 1 588 ? -4.325 -4.832 12.867 1.00 95.81 588 THR A C 1
ATOM 4648 O O . THR A 1 588 ? -5.050 -4.620 13.829 1.00 95.81 588 THR A O 1
ATOM 4651 N N . ALA A 1 589 ? -2.994 -4.892 12.948 1.00 96.25 589 ALA A N 1
ATOM 4652 C CA . ALA A 1 589 ? -2.247 -4.751 14.189 1.00 96.25 589 ALA A CA 1
ATOM 4653 C C . ALA A 1 589 ? -0.877 -4.116 13.940 1.00 96.25 589 ALA A C 1
ATOM 4655 O O . ALA A 1 589 ? -0.330 -4.174 12.831 1.00 96.25 589 ALA A O 1
ATOM 4656 N N . ILE A 1 590 ? -0.312 -3.553 15.004 1.00 97.19 590 ILE A N 1
ATOM 4657 C CA . ILE A 1 590 ? 1.041 -3.011 15.015 1.00 97.19 590 ILE A CA 1
ATOM 4658 C C . ILE A 1 590 ? 1.840 -3.756 16.073 1.00 97.19 590 ILE A C 1
ATOM 4660 O O . ILE A 1 590 ? 1.427 -3.840 17.225 1.00 97.19 590 ILE A O 1
ATOM 4664 N N . VAL A 1 591 ? 2.988 -4.294 15.674 1.00 97.00 591 VAL A N 1
ATOM 4665 C CA . VAL A 1 591 ? 3.886 -5.043 16.551 1.00 97.00 591 VAL A CA 1
ATOM 4666 C C . VAL A 1 591 ? 5.206 -4.301 16.684 1.00 97.00 591 VAL A C 1
ATOM 4668 O O . VAL A 1 591 ? 5.732 -3.749 15.720 1.00 97.00 591 VAL A O 1
ATOM 4671 N N . HIS A 1 592 ? 5.762 -4.297 17.885 1.00 94.69 592 HIS A N 1
ATOM 4672 C CA . HIS A 1 592 ? 7.100 -3.793 18.155 1.00 94.69 592 HIS A CA 1
ATOM 4673 C C . HIS A 1 592 ? 7.744 -4.676 19.221 1.00 94.69 592 HIS A C 1
ATOM 4675 O O . HIS A 1 592 ? 7.087 -5.071 20.181 1.00 94.69 592 HIS A O 1
ATOM 4681 N N . GLY A 1 593 ? 9.028 -4.969 19.064 1.00 93.94 593 GLY A N 1
ATOM 4682 C CA . GLY A 1 593 ? 9.786 -5.803 19.987 1.00 93.94 593 GLY A CA 1
ATOM 4683 C C . GLY A 1 593 ? 11.252 -5.406 19.978 1.00 93.94 593 GLY A C 1
ATOM 4684 O O . GLY A 1 593 ? 11.720 -4.722 19.061 1.00 93.94 593 GLY A O 1
ATOM 4685 N N . ASP A 1 594 ? 11.962 -5.830 21.012 1.00 92.81 594 ASP A N 1
ATOM 4686 C CA . ASP A 1 594 ? 13.366 -5.489 21.225 1.00 92.81 594 ASP A CA 1
ATOM 4687 C C . ASP A 1 594 ? 14.300 -6.542 20.597 1.00 92.81 594 ASP A C 1
ATOM 4689 O O . ASP A 1 594 ? 15.485 -6.289 20.390 1.00 92.81 594 ASP A O 1
ATOM 4693 N N . SER A 1 595 ? 13.760 -7.708 20.224 1.00 94.75 595 SER A N 1
ATOM 4694 C CA . SER A 1 595 ? 14.463 -8.778 19.505 1.00 94.75 595 SER A CA 1
ATOM 4695 C C . SER A 1 595 ? 13.626 -9.346 18.359 1.00 94.75 595 SER A C 1
ATOM 4697 O O . SER A 1 595 ? 12.400 -9.217 18.335 1.00 94.75 595 SER A O 1
ATOM 4699 N N . PHE A 1 596 ? 14.286 -10.006 17.402 1.00 95.50 596 PHE A N 1
ATOM 4700 C CA . PHE A 1 596 ? 13.585 -10.665 16.301 1.00 95.50 596 PHE A CA 1
ATOM 4701 C C . PHE A 1 596 ? 12.654 -11.767 16.819 1.00 95.50 596 PHE A C 1
ATOM 4703 O O . PHE A 1 596 ? 11.533 -11.901 16.344 1.00 95.50 596 PHE A O 1
ATOM 4710 N N . GLU A 1 597 ? 13.101 -12.534 17.810 1.00 95.81 597 GLU A N 1
ATOM 4711 C CA . GLU A 1 597 ? 12.361 -13.653 18.390 1.00 95.81 597 GLU A CA 1
ATOM 4712 C C . GLU A 1 597 ? 11.063 -13.190 19.064 1.00 95.81 597 GLU A C 1
ATOM 4714 O O . GLU A 1 597 ? 10.040 -13.872 18.964 1.00 95.81 597 GLU A O 1
ATOM 4719 N N . GLU A 1 598 ? 11.092 -12.023 19.712 1.00 96.69 598 GLU A N 1
ATOM 4720 C CA . GLU A 1 598 ? 9.909 -11.375 20.280 1.00 96.69 598 GLU A CA 1
ATOM 4721 C C . GLU A 1 598 ? 8.957 -10.897 19.178 1.00 96.69 598 GLU A C 1
ATOM 4723 O O . GLU A 1 598 ? 7.776 -11.238 19.206 1.00 96.69 598 GLU A O 1
ATOM 4728 N N . VAL A 1 599 ? 9.467 -10.183 18.164 1.00 97.62 599 VAL A N 1
ATOM 4729 C CA . VAL A 1 599 ? 8.658 -9.736 17.015 1.00 97.62 599 VAL A CA 1
ATOM 4730 C C . VAL A 1 599 ? 7.998 -10.928 16.320 1.00 97.62 599 VAL A C 1
ATOM 4732 O O . VAL A 1 599 ? 6.802 -10.887 16.044 1.00 97.62 599 VAL A O 1
ATOM 4735 N N . TYR A 1 600 ? 8.738 -12.013 16.087 1.00 98.00 600 TYR A N 1
ATOM 4736 C CA . TYR A 1 600 ? 8.220 -13.234 15.474 1.00 98.00 600 TYR A CA 1
ATOM 4737 C C . TYR A 1 600 ? 7.097 -13.868 16.306 1.00 98.00 600 TYR A C 1
ATOM 4739 O O . TYR A 1 600 ? 6.065 -14.264 15.762 1.00 98.00 600 TYR A O 1
ATOM 4747 N N . HIS A 1 601 ? 7.254 -13.934 17.633 1.00 98.19 601 HIS A N 1
ATOM 4748 C CA . HIS A 1 601 ? 6.196 -14.427 18.519 1.00 98.19 601 HIS A CA 1
ATOM 4749 C C . HIS A 1 601 ? 4.950 -13.543 18.496 1.00 98.19 601 HIS A C 1
ATOM 4751 O O . HIS A 1 601 ? 3.848 -14.077 18.393 1.00 98.19 601 HIS A O 1
ATOM 4757 N N . LEU A 1 602 ? 5.113 -12.220 18.541 1.00 97.88 602 LEU A N 1
ATOM 4758 C CA . LEU A 1 602 ? 3.994 -11.278 18.489 1.00 97.88 602 LEU A CA 1
ATOM 4759 C C . LEU A 1 602 ? 3.249 -11.353 17.152 1.00 97.88 602 LEU A C 1
ATOM 4761 O O . LEU A 1 602 ? 2.023 -11.385 17.144 1.00 97.88 602 LEU A O 1
ATOM 4765 N N . VAL A 1 603 ? 3.964 -11.454 16.026 1.00 98.31 603 VAL A N 1
ATOM 4766 C CA . VAL A 1 603 ? 3.341 -11.646 14.706 1.00 98.31 603 VAL A CA 1
ATOM 4767 C C . VAL A 1 603 ? 2.513 -12.932 14.674 1.00 98.31 603 VAL A C 1
ATOM 4769 O O . VAL A 1 603 ? 1.364 -12.897 14.241 1.00 98.31 603 VAL A O 1
ATOM 4772 N N . LYS A 1 604 ? 3.059 -14.056 15.158 1.00 97.88 604 LYS A N 1
ATOM 4773 C CA . LYS A 1 604 ? 2.315 -15.325 15.231 1.00 97.88 604 LYS A CA 1
ATOM 4774 C C . LYS A 1 604 ? 1.062 -15.201 16.092 1.00 97.88 604 LYS A C 1
ATOM 4776 O O . LYS A 1 604 ? 0.010 -15.660 15.662 1.00 97.88 604 LYS A O 1
ATOM 4781 N N . ALA A 1 605 ? 1.177 -14.569 17.260 1.00 96.81 605 ALA A N 1
ATOM 4782 C CA . ALA A 1 605 ? 0.052 -14.361 18.165 1.00 96.81 605 ALA A CA 1
ATOM 4783 C C . ALA A 1 605 ? -1.060 -13.546 17.494 1.00 96.81 605 ALA A C 1
ATOM 4785 O O . ALA A 1 605 ? -2.212 -13.957 17.534 1.00 96.81 605 ALA A O 1
ATOM 4786 N N . VAL A 1 606 ? -0.709 -12.456 16.799 1.00 96.56 606 VAL A N 1
ATOM 4787 C CA . VAL A 1 606 ? -1.672 -11.646 16.035 1.00 96.56 606 VAL A CA 1
ATOM 4788 C C . VAL A 1 606 ? -2.355 -12.466 14.944 1.00 96.56 606 VAL A C 1
ATOM 4790 O O . VAL A 1 606 ? -3.567 -12.357 14.781 1.00 96.56 606 VAL A O 1
ATOM 4793 N N . ILE A 1 607 ? -1.600 -13.260 14.174 1.00 97.62 607 ILE A N 1
ATOM 4794 C CA . ILE A 1 607 ? -2.188 -14.107 13.127 1.00 97.62 607 ILE A CA 1
ATOM 4795 C C . ILE A 1 607 ? -3.172 -15.088 13.764 1.00 97.62 607 ILE A C 1
ATOM 4797 O O . ILE A 1 607 ? -4.312 -15.131 13.329 1.00 97.62 607 ILE A O 1
ATOM 4801 N N . GLU A 1 608 ? -2.752 -15.813 14.803 1.00 95.12 608 GLU A N 1
ATOM 4802 C CA . GLU A 1 608 ? -3.575 -16.808 15.497 1.00 95.12 608 GLU A CA 1
ATOM 4803 C C . GLU A 1 608 ? -4.864 -16.213 16.070 1.00 95.12 608 GLU A C 1
ATOM 4805 O O . GLU A 1 608 ? -5.930 -16.800 15.888 1.00 95.12 608 GLU A O 1
ATOM 4810 N N . GLU A 1 609 ? -4.788 -15.032 16.689 1.00 91.81 609 GLU A N 1
ATOM 4811 C CA . GLU A 1 609 ? -5.963 -14.267 17.117 1.00 91.81 609 GLU A CA 1
ATOM 4812 C C . GLU A 1 609 ? -6.899 -14.022 15.919 1.00 91.81 609 GLU A C 1
ATOM 4814 O O . GLU A 1 609 ? -8.074 -14.393 15.914 1.00 91.81 609 GLU A O 1
ATOM 4819 N N . GLN A 1 610 ? -6.350 -13.464 14.841 1.00 93.75 610 GLN A N 1
ATOM 4820 C CA . GLN A 1 610 ? -7.106 -12.969 13.691 1.00 93.75 610 GLN A CA 1
ATOM 4821 C C . GLN A 1 610 ? -7.555 -14.060 12.696 1.00 93.75 610 GLN A C 1
ATOM 4823 O O . GLN A 1 610 ? -8.191 -13.728 11.685 1.00 93.75 610 GLN A O 1
ATOM 4828 N N . SER A 1 611 ? -7.241 -15.333 12.962 1.00 92.94 611 SER A N 1
ATOM 4829 C CA . SER A 1 611 ? -7.580 -16.503 12.134 1.00 92.94 611 SER A CA 1
ATOM 4830 C C . SER A 1 611 ? -8.994 -17.053 12.360 1.00 92.94 611 SER A C 1
ATOM 4832 O O . SER A 1 611 ? -9.388 -17.992 11.668 1.00 92.94 611 SER A O 1
ATOM 4834 N N . GLY A 1 612 ? -9.757 -16.515 13.318 1.00 90.00 612 GLY A N 1
ATOM 4835 C CA . GLY A 1 612 ? -11.125 -16.960 13.593 1.00 90.00 612 GLY A CA 1
ATOM 4836 C C . GLY A 1 612 ? -12.095 -16.780 12.407 1.00 90.00 612 GLY A C 1
ATOM 4837 O O . GLY A 1 612 ? -11.867 -15.930 11.544 1.00 90.00 612 GLY A O 1
ATOM 4838 N N . PRO A 1 613 ? -13.210 -17.541 12.369 1.00 90.75 613 PRO A N 1
ATOM 4839 C CA . PRO A 1 613 ? -14.204 -17.449 11.293 1.00 90.75 613 PRO A CA 1
ATOM 4840 C C . PRO A 1 613 ? -15.006 -16.144 11.341 1.00 90.75 613 PRO A C 1
ATOM 4842 O O . PRO A 1 613 ? -15.566 -15.731 10.333 1.00 90.75 613 PRO A O 1
ATOM 4845 N N . TYR A 1 614 ? -15.060 -15.476 12.496 1.00 92.56 614 TYR A N 1
ATOM 4846 C CA . TYR A 1 614 ? -15.740 -14.196 12.662 1.00 92.56 614 TYR A CA 1
ATOM 4847 C C . TYR A 1 614 ? -14.732 -13.056 12.665 1.00 92.56 614 TYR A C 1
ATOM 4849 O O . TYR A 1 614 ? -13.884 -12.968 13.551 1.00 92.56 614 TYR A O 1
ATOM 4857 N N . ILE A 1 615 ? -14.843 -12.165 11.685 1.00 93.25 615 ILE A N 1
ATOM 4858 C CA . ILE A 1 615 ? -13.850 -11.121 11.434 1.00 93.25 615 ILE A CA 1
ATOM 4859 C C . ILE A 1 615 ? -14.509 -9.747 11.447 1.00 93.25 615 ILE A C 1
ATOM 4861 O O . ILE A 1 615 ? -15.655 -9.583 11.028 1.00 93.25 615 ILE A O 1
ATOM 4865 N N . TRP A 1 616 ? -13.768 -8.744 11.909 1.00 92.38 616 TRP A N 1
ATOM 4866 C CA . TRP A 1 616 ? -14.211 -7.353 11.910 1.00 92.38 616 TRP A CA 1
ATOM 4867 C C . TRP A 1 616 ? -13.746 -6.656 10.637 1.00 92.38 616 TRP A C 1
ATOM 4869 O O . TRP A 1 616 ? -12.551 -6.616 10.343 1.00 92.38 616 TRP A O 1
ATOM 4879 N N . VAL A 1 617 ? -14.691 -6.097 9.885 1.00 92.06 617 VAL A N 1
ATOM 4880 C CA . VAL A 1 617 ? -14.422 -5.360 8.644 1.00 92.06 617 VAL A CA 1
ATOM 4881 C C . VAL A 1 617 ? -14.971 -3.937 8.729 1.00 92.06 617 VAL A C 1
ATOM 4883 O O . VAL A 1 617 ? -15.964 -3.717 9.429 1.00 92.06 617 VAL A O 1
ATOM 4886 N N . PRO A 1 618 ? -14.377 -2.966 8.009 1.00 90.19 618 PRO A N 1
ATOM 4887 C CA . PRO A 1 618 ? -14.901 -1.606 7.956 1.00 90.19 618 PRO A CA 1
ATOM 4888 C C . PRO A 1 618 ? -16.370 -1.579 7.516 1.00 90.19 618 PRO A C 1
ATOM 4890 O O . PRO A 1 618 ? -16.754 -2.195 6.516 1.00 90.19 618 PRO A O 1
ATOM 4893 N N . ALA A 1 619 ? -17.203 -0.864 8.266 1.00 87.44 619 ALA A N 1
ATOM 4894 C CA . ALA A 1 619 ? -18.606 -0.672 7.936 1.00 87.44 619 ALA A CA 1
ATOM 4895 C C . ALA A 1 619 ? -18.767 0.313 6.764 1.00 87.44 619 ALA A C 1
ATOM 4897 O O . ALA A 1 619 ? -17.926 1.177 6.520 1.00 87.44 619 ALA A O 1
ATOM 4898 N N . ARG A 1 620 ? -19.878 0.196 6.024 1.00 74.81 620 ARG A N 1
ATOM 4899 C CA . ARG A 1 620 ? -20.193 1.116 4.912 1.00 74.81 620 ARG A CA 1
ATOM 4900 C C . ARG A 1 620 ? -20.581 2.514 5.394 1.00 74.81 620 ARG A C 1
ATOM 4902 O O . ARG A 1 620 ? -20.383 3.484 4.664 1.00 74.81 620 ARG A O 1
ATOM 4909 N N . ASP A 1 621 ? -21.143 2.595 6.594 1.00 72.62 621 ASP A N 1
ATOM 4910 C CA . ASP A 1 621 ? -21.568 3.847 7.202 1.00 72.62 621 ASP A CA 1
ATOM 4911 C C . ASP A 1 621 ? -20.363 4.585 7.795 1.00 72.62 621 ASP A C 1
ATOM 4913 O O . ASP A 1 621 ? -19.414 3.976 8.291 1.00 72.62 621 ASP A O 1
ATOM 4917 N N . ARG A 1 622 ? -20.387 5.918 7.734 1.00 63.34 622 ARG A N 1
ATOM 4918 C CA . ARG A 1 622 ? -19.381 6.754 8.399 1.00 63.34 622 ARG A CA 1
ATOM 4919 C C . ARG A 1 622 ? -19.894 7.180 9.768 1.00 63.34 622 ARG A C 1
ATOM 4921 O O . ARG A 1 622 ? -21.069 7.519 9.888 1.00 63.34 622 ARG A O 1
ATOM 4928 N N . LEU A 1 623 ? -18.986 7.162 10.748 1.00 60.94 623 LEU A N 1
ATOM 4929 C CA . LEU A 1 623 ? -19.237 7.569 12.131 1.00 60.94 623 LEU A CA 1
ATOM 4930 C C . LEU A 1 623 ? -19.491 9.065 12.284 1.00 60.94 623 LEU A C 1
ATOM 4932 O O . LEU A 1 623 ? -18.618 9.837 11.801 1.00 60.94 623 LEU A O 1
#

Foldseek 3Di:
DDDDDFDDDDDDDDDDDDDDDDDDDDDDDDDDDDDDDDDDDDDDDDDDDDPDDDDDDADKDKDKDKWFADPVGQQWDWFAACVGHPPPNQRFIFTQDGHPPGGCVVSPPDDGGWTWQDWVPRGGRHGGPVVVVVSSVPSPRMIITITMDRDPPPFPKDKDKWFADPPGQFWDWFAAVPTHPDPRARFIFTQGGHPVGRCNVSVPHDGGKTWQDKPPGGRHRHHPVVVVVSRVPDDRIIMTTITHDDPDPDDVVNVPPPPCPCVVVPPDQAKDWQDKPPHGDPPPDPVRVVVSVVPNPPDIDTDIDHDVVVSVVVVVVVVVVVVVVVVCVVPPVPPFDKFKKFFLAWDDCCVVVCPDVQEDGDGHLWMWTFRAPPDQFKTWIFTQALVRDTHDIGIDGHQNNQQVVVVVVCVVVVDDADRGGIFTKDKDFADWFFAAEEAAFPLVVLLVCCCVVCVVAADAFAKAKCDDDDPPDDDRPNHPHDVDPVVVVVCVVVLQFLDWHDDPNMIITHGLVRCVVQGNSNHHHYDPDALSSLVSCVVVVSRHQYEYAQEPDLVLSCQQPVVDDSVRSVVRNVVSVVSCRPRSVSHSYYDYDSYNVRRSVVSVVSSVSQRDRMHMDGDPDDD

Organism: Perca flavescens (NCBI:txid8167)

Radius of gyration: 32.98 Å; Cα contacts (8 Å, |Δi|>4): 1032; chains: 1; bounding box: 102×68×96 Å

InterPro domains:
  IPR001452 SH3 domain [PF00018] (342-388)
  IPR001452 SH3 domain [PS50002] (336-406)
  IPR001452 SH3 domain [SM00326] (339-405)
  IPR001478 PDZ domain [PF00595] (64-147)
  IPR001478 PDZ domain [PF00595] (159-242)
  IPR001478 PDZ domain [PF00595] (268-304)
  IPR001478 PDZ domain [PS50106] (64-151)
  IPR001478 PDZ domain [PS50106] (159-246)
  IPR001478 PDZ domain [PS50106] (270-308)
  IPR001478 PDZ domain [SM00228] (72-151)
  IPR001478 PDZ domain [SM00228] (167-246)
  IPR001478 PDZ domain [SM00228] (247-308)
  IPR008144 Guanylate kinase-like domain [PS50052] (433-608)
  IPR008145 Guanylate kinase/L-type calcium channel beta subunit [PF00625] (433-609)
  IPR008145 Guanylate kinase/L-type calcium channel beta subunit [SM00072] (432-611)
  IPR020590 Guanylate kinase, conserved site [PS00856] (465-482)
  IPR027417 P-loop containing nucleoside triphosphate hydrolase [G3DSA:3.40.50.300] (431-612)
  IPR027417 P-loop containing nucleoside triphosphate hydrolase [SSF52540] (435-620)
  IPR036028 SH3-like domain superfamily [SSF50044] (325-459)
  IPR036034 PDZ superfamily [G3DSA:2.30.42.10] (54-155)

Nearest PDB structures (foldseek):
  2xkx-assembly1_B  TM=5.002E-01  e=1.690E-77  Rattus norvegicus
  2xkx-assembly1_A  TM=4.930E-01  e=5.483E-78  Rattus norvegicus
  1kjw-assembly1_A  TM=9.582E-01  e=8.601E-46  Rattus norvegicus
  3uat-assembly1_A  TM=9.678E-01  e=3.974E-43  Rattus norvegicus
  5ypr-assembly1_A  TM=9.699E-01  e=3.995E-42  Rattus norvegicus

Sequence (623 aa):
MDCLCIVTTKKYRYQDDETPPAEPSPGHVTHGRSTEASHTHLEGYTHPAALTMNGSEGELEYEEITLERGNSGLGFSIAGGTDNPHIGDDPSIFITKIIPGGAAAQDGRLRVNDSIVFVNDVDVREVTHSLAVEALKEAGPVVRLYVLRRRPPSERVTQIKLMKGPKGLGFSIAGGVGNQHVPGDNSIYVTKIIEGGAAHRDGRLQIGDKILAVNHVSLEDILHEDAVVALKNTGEVVYLKVAAPTTQYMHPADRYSPPDLTSYIRENKGDQILSVNGVDLRYATHEQAAAALKNAGQMVTIVAQYRPEEYSRFEAKIHDLREQMMNNSSGSLRANRSFYLRALFDYDKQWDCGVLSQALDFNFGEVLHVMDSSDDEWWQARRVNQQGEMEELGYIPSKHRVERKEWSRMKGKGREGFVHSYELVTQIEVDYARPVIILGPTKDRVNDDLLSDFPDKFGSCVPHTTRPQRDYEADGRDYHFVSSREQMERDIQSHRFIEAGQYNNHLYGTSVQSVRQVAEQGKHCILDVSANAVRRLQAAQLQPIAIFIRPRSLENILDLNKRLSEDQARKALDRAIKLEQDFLECFTAIVHGDSFEEVYHLVKAVIEEQSGPYIWVPARDRL

pLDDT: mean 77.77, std 22.52, range [22.09, 98.75]